Protein AF-X1RQV8-F1 (afdb_monomer)

Organism: NCBI:txid412755

InterPro domains:
  IPR005502 ADP-ribosylation/Crystallin J1 [PF03747] (16-147)
  IPR013783 Immunoglobulin-like fold [G3DSA:2.60.40.10] (311-403)
  IPR014756 Immunoglobulin E-set [SSF81296] (331-395)
  IPR036705 ADP-ribosylation/Crystallin J1 superfamily [G3DSA:1.10.4080.10] (11-187)
  IPR036705 ADP-ribosylation/Crystallin J1 superfamily [SSF101478] (49-148)

Mean predicted aligned error: 9.74 Å

Nearest PDB structures (foldseek):
  5e70-assembly2_B  TM=7.740E-01  e=9.485E-03  Escherichia coli O139:H28 str. E24377A
  5e70-assembly1_A  TM=7.754E-01  e=1.715E-02  Escherichia coli O139:H28 str. E24377A
  5e6z-assembly2_B  TM=7.636E-01  e=1.554E-02  Escherichia coli O139:H28 str. E24377A
  8sdb-assembly3_C  TM=7.177E-01  e=2.307E-02  Escherichia coli
  7xsy-assembly1_B  TM=5.847E-01  e=1.177E-01  Crocosphaera subtropica ATCC 51142

Structure (mmCIF, N/CA/C/O backbone):
data_AF-X1RQV8-F1
#
_entry.id   AF-X1RQV8-F1
#
loop_
_atom_site.group_PDB
_atom_site.id
_atom_site.type_symbol
_atom_site.label_atom_id
_atom_site.label_alt_id
_atom_site.label_comp_id
_atom_site.label_asym_id
_atom_site.label_entity_id
_atom_site.label_seq_id
_atom_site.pdbx_PDB_ins_code
_atom_site.Cartn_x
_atom_site.Cartn_y
_atom_site.Cartn_z
_atom_site.occupancy
_atom_site.B_iso_or_equiv
_atom_site.auth_seq_id
_atom_site.auth_comp_id
_atom_site.auth_asym_id
_atom_site.auth_atom_id
_atom_site.pdbx_PDB_model_num
ATOM 1 N N . GLY A 1 1 ? 3.510 6.906 12.346 1.00 77.12 1 GLY A N 1
ATOM 2 C CA . GLY A 1 1 ? 2.910 6.302 11.142 1.00 77.12 1 GLY A CA 1
ATOM 3 C C . GLY A 1 1 ? 3.524 6.864 9.877 1.00 77.12 1 GLY A C 1
ATOM 4 O O . GLY A 1 1 ? 4.379 6.223 9.286 1.00 77.12 1 GLY A O 1
ATOM 5 N N . THR A 1 2 ? 3.142 8.085 9.503 1.00 87.06 2 THR A N 1
ATOM 6 C CA . THR A 1 2 ? 3.441 8.682 8.187 1.00 87.06 2 THR A CA 1
ATOM 7 C C . THR A 1 2 ? 4.918 8.747 7.796 1.00 87.06 2 THR A C 1
ATOM 9 O O . THR A 1 2 ? 5.211 8.569 6.623 1.00 87.06 2 THR A O 1
ATOM 12 N N . TYR A 1 3 ? 5.844 8.935 8.744 1.00 86.38 3 TYR A N 1
ATOM 13 C CA . TYR A 1 3 ? 7.290 8.938 8.469 1.00 86.38 3 TYR A CA 1
ATOM 14 C C . TYR A 1 3 ? 7.762 7.678 7.721 1.00 86.38 3 TYR A C 1
ATOM 16 O O . TYR A 1 3 ? 8.432 7.776 6.698 1.00 86.38 3 TYR A O 1
ATOM 24 N N . TYR A 1 4 ? 7.360 6.493 8.187 1.00 83.81 4 TYR A N 1
ATOM 25 C CA . TYR A 1 4 ? 7.757 5.231 7.557 1.00 83.81 4 TYR A CA 1
ATOM 26 C C . TYR A 1 4 ? 6.995 4.995 6.257 1.00 83.81 4 TYR A C 1
ATOM 28 O O . TYR A 1 4 ? 7.574 4.589 5.255 1.00 83.81 4 TYR A O 1
ATOM 36 N N . THR A 1 5 ? 5.699 5.303 6.251 1.00 87.38 5 THR A N 1
ATOM 37 C CA . THR A 1 5 ? 4.851 5.082 5.079 1.00 87.38 5 THR A CA 1
ATOM 38 C C . THR A 1 5 ? 5.244 5.978 3.901 1.00 87.38 5 THR A C 1
ATOM 40 O O . THR A 1 5 ? 5.181 5.530 2.760 1.00 87.38 5 THR A O 1
ATOM 43 N N . SER A 1 6 ? 5.758 7.190 4.156 1.00 85.69 6 SER A N 1
ATOM 44 C CA . SER A 1 6 ? 6.233 8.101 3.102 1.00 85.69 6 SER A CA 1
ATOM 45 C C . SER A 1 6 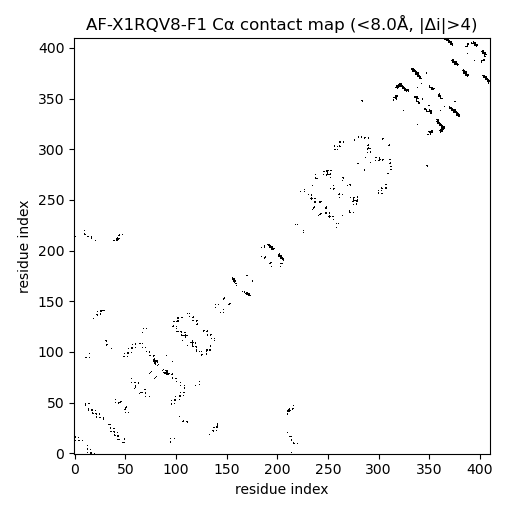? 7.445 7.599 2.315 1.00 85.69 6 SER A C 1
ATOM 47 O O . SER A 1 6 ? 7.774 8.173 1.284 1.00 85.69 6 SER A O 1
ATOM 49 N N . ILE A 1 7 ? 8.106 6.534 2.784 1.00 86.38 7 ILE A N 1
ATOM 50 C CA . ILE A 1 7 ? 9.198 5.885 2.049 1.00 86.38 7 ILE A CA 1
ATOM 51 C C . ILE A 1 7 ? 8.653 5.128 0.829 1.00 86.38 7 ILE A C 1
ATOM 53 O O . ILE A 1 7 ? 9.350 5.002 -0.172 1.00 86.38 7 ILE A O 1
ATOM 57 N N . GLN A 1 8 ? 7.419 4.616 0.907 1.00 77.19 8 GLN A N 1
ATOM 58 C CA . GLN A 1 8 ? 6.838 3.749 -0.123 1.00 77.19 8 GLN A CA 1
ATOM 59 C C . GLN A 1 8 ? 5.659 4.375 -0.866 1.00 77.19 8 GLN A C 1
ATOM 61 O O . GLN A 1 8 ? 5.429 4.032 -2.022 1.00 77.19 8 GLN A O 1
ATOM 66 N N . VAL A 1 9 ? 4.890 5.255 -0.219 1.00 81.56 9 VAL A N 1
ATOM 67 C CA . VAL A 1 9 ? 3.669 5.824 -0.805 1.00 81.56 9 VAL A CA 1
ATOM 68 C C . VAL A 1 9 ? 3.534 7.314 -0.507 1.00 81.56 9 VAL A C 1
ATOM 70 O O . VAL A 1 9 ? 4.017 7.818 0.507 1.00 81.56 9 VAL A O 1
ATOM 73 N N . GLU A 1 10 ? 2.803 8.018 -1.367 1.00 79.75 10 GLU A N 1
ATOM 74 C CA . GLU A 1 10 ? 2.502 9.442 -1.228 1.00 79.75 10 GLU A CA 1
ATOM 75 C C . GLU A 1 10 ? 1.003 9.737 -1.410 1.00 79.75 10 GLU A C 1
ATOM 77 O O . GLU A 1 10 ? 0.192 8.843 -1.657 1.00 79.75 10 GLU A O 1
ATOM 82 N N . GLY A 1 11 ? 0.613 11.004 -1.241 1.00 82.25 11 GLY A N 1
ATOM 83 C CA . GLY A 1 11 ? -0.747 11.468 -1.522 1.00 82.25 11 GLY A CA 1
ATOM 84 C C . GLY A 1 11 ? -1.830 10.785 -0.677 1.00 82.25 11 GLY A C 1
ATOM 85 O O . GLY A 1 11 ? -1.730 10.712 0.550 1.00 82.25 11 GLY A O 1
ATOM 86 N N . GLY A 1 12 ? -2.892 10.316 -1.341 1.00 82.31 12 GLY A N 1
ATOM 87 C CA . GLY A 1 12 ? -4.074 9.734 -0.694 1.00 82.31 12 GLY A CA 1
ATOM 88 C C . GLY A 1 12 ? -3.765 8.515 0.180 1.00 82.31 12 GLY A C 1
ATOM 89 O O . GLY A 1 12 ? -4.310 8.397 1.275 1.00 82.31 12 GLY A O 1
ATOM 90 N N . SER A 1 13 ? -2.828 7.658 -0.230 1.00 86.31 13 SER A N 1
ATOM 91 C CA . SER A 1 13 ? -2.429 6.476 0.549 1.00 86.31 13 SER A CA 1
ATOM 92 C C . SER A 1 13 ? -1.770 6.856 1.876 1.00 86.31 13 SER A C 1
ATOM 94 O O . SER A 1 13 ? -2.005 6.224 2.904 1.00 86.31 13 SER A O 1
ATOM 96 N N . LEU A 1 14 ? -1.003 7.950 1.892 1.00 89.69 14 LEU A N 1
ATOM 97 C CA . LEU A 1 14 ? -0.410 8.474 3.120 1.00 89.69 14 LEU A CA 1
ATOM 98 C C . LEU A 1 14 ? -1.476 9.074 4.055 1.00 89.69 14 LEU A C 1
ATOM 100 O O . LEU A 1 14 ? -1.334 9.012 5.278 1.00 89.69 14 LEU A O 1
ATOM 104 N N . GLN A 1 15 ? -2.579 9.592 3.501 1.00 91.06 15 GLN A N 1
ATOM 105 C CA . GLN A 1 15 ? -3.736 10.002 4.297 1.00 91.06 15 GLN A CA 1
ATOM 106 C C . GLN A 1 15 ? -4.470 8.821 4.942 1.00 91.06 15 GLN A C 1
ATOM 108 O O . GLN A 1 15 ? -4.921 8.963 6.077 1.00 91.06 15 GLN A O 1
ATOM 113 N N . VAL A 1 16 ? -4.521 7.645 4.300 1.00 93.75 16 VAL A N 1
ATOM 114 C CA . VAL A 1 16 ? -5.055 6.421 4.935 1.00 93.75 16 VAL A CA 1
ATOM 115 C C . VAL A 1 16 ? -4.276 6.091 6.203 1.00 93.75 16 VAL A C 1
ATOM 117 O O . VAL A 1 16 ? -4.874 5.821 7.241 1.00 93.75 16 VAL A O 1
ATOM 120 N N . THR A 1 17 ? -2.943 6.190 6.164 1.00 94.38 17 THR A N 1
ATOM 121 C CA . THR A 1 17 ? -2.117 5.998 7.365 1.00 94.38 17 THR A CA 1
ATOM 122 C C . THR A 1 17 ? -2.482 6.982 8.468 1.00 94.38 17 THR A C 1
ATOM 124 O O . THR A 1 17 ? -2.564 6.579 9.627 1.00 94.38 17 THR A O 1
ATOM 127 N N . GLN A 1 18 ? -2.712 8.258 8.140 1.00 94.12 18 GLN A N 1
ATOM 128 C CA . GLN A 1 18 ? -3.148 9.240 9.137 1.00 94.12 18 GLN A CA 1
ATOM 129 C C . GLN A 1 18 ? -4.481 8.834 9.768 1.00 94.12 18 GLN A C 1
ATOM 131 O O . GLN A 1 18 ? -4.556 8.753 10.987 1.00 94.12 18 GLN A O 1
ATOM 136 N N . LEU A 1 19 ? -5.484 8.490 8.955 1.00 96.94 19 LEU A N 1
ATOM 137 C CA . LEU A 1 19 ? -6.796 8.063 9.443 1.00 96.94 19 LEU A CA 1
ATOM 138 C C . LEU A 1 19 ? -6.699 6.841 10.361 1.00 96.94 19 LEU A C 1
ATOM 140 O O . LEU A 1 19 ? -7.184 6.884 11.487 1.00 96.94 19 LEU A O 1
ATOM 144 N N . VAL A 1 20 ? -6.054 5.765 9.903 1.00 96.81 20 VAL A N 1
ATOM 145 C CA . VAL A 1 20 ? -5.951 4.508 10.660 1.00 96.81 20 VAL A CA 1
ATOM 146 C C . VAL A 1 20 ? -5.174 4.707 11.958 1.00 96.81 20 VAL A C 1
ATOM 148 O O . VAL A 1 20 ? -5.618 4.260 13.011 1.00 96.81 20 VAL A O 1
ATOM 151 N N . THR A 1 21 ? -4.043 5.416 11.919 1.00 95.69 21 THR A N 1
ATOM 152 C CA . THR A 1 21 ? -3.262 5.667 13.142 1.00 95.69 21 THR A CA 1
ATOM 153 C C . THR A 1 21 ? -3.985 6.596 14.115 1.00 95.69 21 THR A C 1
ATOM 155 O O . THR A 1 21 ? -3.856 6.404 15.323 1.00 95.69 21 THR A O 1
ATOM 158 N N . SER A 1 22 ? -4.798 7.539 13.627 1.00 96.88 22 SER A N 1
ATOM 159 C CA . SER A 1 22 ? -5.707 8.311 14.477 1.00 96.88 22 SER A CA 1
ATOM 160 C C . SER A 1 22 ? -6.792 7.432 15.097 1.00 96.88 22 SER A C 1
ATOM 162 O O . SER A 1 22 ? -6.979 7.522 16.304 1.00 96.88 22 SER A O 1
ATOM 164 N N . MET A 1 23 ? -7.422 6.523 14.343 1.00 98.06 23 MET A N 1
ATOM 165 C CA . MET A 1 23 ? -8.430 5.604 14.899 1.00 98.06 23 MET A CA 1
ATOM 166 C C . MET A 1 23 ? -7.845 4.706 15.992 1.00 98.06 23 MET A C 1
ATOM 168 O O . MET A 1 23 ? -8.433 4.591 17.062 1.00 98.06 23 MET A O 1
ATOM 172 N N . ILE A 1 24 ? -6.657 4.137 15.762 1.00 97.31 24 ILE A N 1
ATOM 173 C CA . ILE A 1 24 ? -5.938 3.335 16.764 1.00 97.31 24 ILE A CA 1
ATOM 174 C C . ILE A 1 24 ? -5.616 4.179 18.003 1.00 97.31 24 ILE A C 1
ATOM 176 O O . ILE A 1 24 ? -5.819 3.733 19.127 1.00 97.31 24 ILE A O 1
ATOM 180 N N . SER A 1 25 ? -5.137 5.414 17.818 1.00 95.38 25 SER A N 1
ATOM 181 C CA . SER A 1 25 ? -4.828 6.304 18.940 1.00 95.38 25 SER A CA 1
ATOM 182 C C . SER A 1 25 ? -6.071 6.677 19.746 1.00 95.38 25 SER A C 1
ATOM 184 O O . SER A 1 25 ? -5.987 6.754 20.968 1.00 95.38 25 SER A O 1
ATOM 186 N N . MET A 1 26 ? -7.205 6.926 19.087 1.00 96.50 26 MET A N 1
ATOM 187 C CA . MET A 1 26 ? -8.462 7.260 19.758 1.00 96.50 26 MET A CA 1
ATOM 188 C C . MET A 1 26 ? -9.067 6.052 20.478 1.00 96.50 26 MET A C 1
ATOM 190 O O . MET A 1 26 ? -9.645 6.229 21.545 1.00 96.50 26 MET A O 1
ATOM 194 N N . ALA A 1 27 ? -8.866 4.833 19.966 1.00 97.00 27 ALA A N 1
ATOM 195 C CA . ALA A 1 27 ? -9.340 3.597 20.590 1.00 97.00 27 ALA A CA 1
ATOM 196 C C . ALA A 1 27 ? -8.750 3.332 21.991 1.00 97.00 27 ALA A C 1
ATOM 198 O O . ALA A 1 27 ? -9.346 2.596 22.767 1.00 97.00 27 ALA A O 1
ATOM 199 N N . PHE A 1 28 ? -7.622 3.956 22.361 1.00 94.31 28 PHE A N 1
ATOM 200 C CA . PHE A 1 28 ? -7.111 3.910 23.743 1.00 94.31 28 PHE A CA 1
ATOM 201 C C . PHE A 1 28 ? -7.956 4.719 24.742 1.00 94.31 28 PHE A C 1
ATOM 203 O O . PHE A 1 28 ? -7.806 4.543 25.950 1.00 94.31 28 PHE A O 1
ATOM 210 N N . PHE A 1 29 ? -8.793 5.642 24.261 1.00 93.62 29 PHE A N 1
ATOM 211 C CA . PHE A 1 29 ? -9.516 6.614 25.090 1.00 93.62 29 PHE A CA 1
ATOM 212 C C . PHE A 1 29 ? -11.029 6.621 24.858 1.00 93.62 29 PHE A C 1
ATOM 214 O O . PHE A 1 29 ? -11.742 7.330 25.566 1.00 93.62 29 PHE A O 1
ATOM 221 N N . MET A 1 30 ? -11.509 5.885 23.859 1.00 94.88 30 MET A N 1
ATOM 222 C CA . MET A 1 30 ? -12.903 5.853 23.431 1.00 94.88 30 MET A CA 1
ATOM 223 C C . MET A 1 30 ? -13.356 4.407 23.272 1.00 94.88 30 MET A C 1
ATOM 225 O O . MET A 1 30 ? -12.592 3.574 22.793 1.00 94.88 30 MET A O 1
ATOM 229 N N . ASP A 1 31 ? -14.605 4.134 23.632 1.00 93.50 31 ASP A N 1
ATOM 230 C CA . ASP A 1 31 ? -15.283 2.847 23.462 1.00 93.50 31 ASP A CA 1
ATOM 231 C C . ASP A 1 31 ? -16.401 2.896 22.401 1.00 93.50 31 ASP A C 1
ATOM 233 O O . ASP A 1 31 ? -17.045 1.881 22.125 1.00 93.50 31 ASP A O 1
ATOM 237 N N . ASP A 1 32 ? -16.599 4.056 21.766 1.00 96.00 32 ASP A N 1
ATOM 238 C CA . ASP A 1 32 ? -17.563 4.270 20.693 1.00 96.00 32 ASP A CA 1
ATOM 239 C C . ASP A 1 32 ? -16.892 4.229 19.300 1.00 96.00 32 ASP A C 1
ATOM 241 O O . ASP A 1 32 ? -15.950 4.956 18.987 1.00 96.00 32 ASP A O 1
ATOM 245 N N . ILE A 1 33 ? -17.366 3.346 18.417 1.00 97.38 33 ILE A N 1
ATOM 246 C CA . ILE A 1 33 ? -16.792 3.217 17.064 1.00 97.38 33 ILE A CA 1
ATOM 247 C C . ILE A 1 33 ? -17.085 4.455 16.214 1.00 97.38 33 ILE A C 1
ATOM 249 O O . ILE A 1 33 ? -16.230 4.956 15.481 1.00 97.38 33 ILE A O 1
ATOM 253 N N . GLU A 1 34 ? -18.312 4.957 16.303 1.00 97.50 34 GLU A N 1
ATOM 254 C CA . GLU A 1 34 ? -18.775 6.061 15.473 1.00 97.50 34 GLU A CA 1
ATOM 255 C C . GLU A 1 34 ? -18.031 7.367 15.780 1.00 97.50 34 GLU A C 1
ATOM 257 O O . GLU A 1 34 ? -17.657 8.097 14.859 1.00 97.50 34 GLU A O 1
ATOM 262 N N . GLY A 1 35 ? -17.781 7.674 17.053 1.00 97.69 35 GLY A N 1
ATOM 263 C CA . GLY A 1 35 ? -17.011 8.845 17.456 1.00 97.69 35 GLY A CA 1
ATOM 264 C C . GLY A 1 35 ? -15.512 8.656 17.253 1.00 97.69 35 GLY A C 1
ATOM 265 O O . GLY A 1 35 ? -14.860 9.636 16.883 1.00 97.69 35 GLY A O 1
ATOM 266 N N . ILE A 1 36 ? -14.960 7.436 17.354 1.00 97.94 36 ILE A N 1
ATOM 267 C CA . ILE A 1 36 ? -13.587 7.156 16.887 1.00 97.94 36 ILE A CA 1
ATOM 268 C C . ILE A 1 36 ? -13.446 7.558 15.413 1.00 97.94 36 ILE A C 1
ATOM 270 O O . ILE A 1 36 ? -12.521 8.301 15.065 1.00 97.94 36 ILE A O 1
ATOM 274 N N . ILE A 1 37 ? -14.376 7.138 14.549 1.00 98.19 37 ILE A N 1
ATOM 275 C CA . ILE A 1 37 ? -14.359 7.467 13.114 1.00 98.19 37 ILE A CA 1
ATOM 276 C C . ILE A 1 37 ? -14.543 8.977 12.899 1.0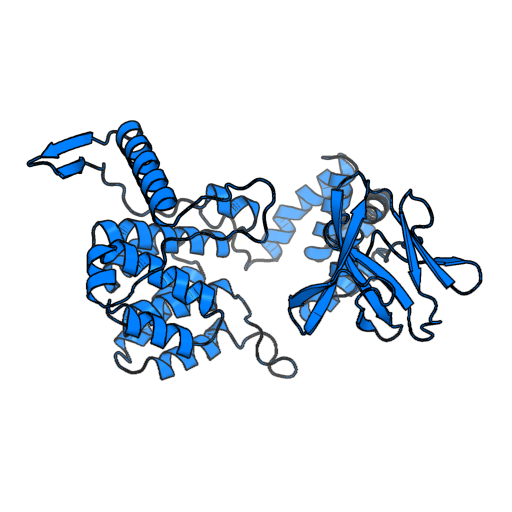0 98.19 37 ILE A C 1
ATOM 278 O O . ILE A 1 37 ? -13.736 9.603 12.206 1.00 98.19 37 ILE A O 1
ATOM 282 N N . LYS A 1 38 ? -15.560 9.587 13.524 1.00 97.38 38 LYS A N 1
ATOM 283 C CA . LYS A 1 38 ? -15.848 11.030 13.404 1.00 97.38 38 LYS A CA 1
ATOM 284 C C . LYS A 1 38 ? -14.705 11.912 13.896 1.00 97.38 38 LYS A C 1
ATOM 286 O O . LYS A 1 38 ? -14.487 12.980 13.335 1.00 97.38 38 LYS A O 1
ATOM 291 N N . THR A 1 39 ? -13.973 11.486 14.920 1.00 97.31 39 THR A N 1
ATOM 292 C CA . THR A 1 39 ? -12.806 12.223 15.420 1.00 97.31 39 THR A CA 1
ATOM 293 C C . THR A 1 39 ? -11.617 12.037 14.484 1.00 97.31 39 THR A C 1
ATOM 295 O O . THR A 1 39 ? -10.935 12.994 14.120 1.00 97.31 39 THR A O 1
ATOM 298 N N . SER A 1 40 ? -11.395 10.806 14.026 1.00 97.50 40 SER A N 1
ATOM 299 C CA . SER A 1 40 ? -10.228 10.454 13.216 1.00 97.50 40 SER A CA 1
ATOM 300 C C . SER A 1 40 ? -10.286 11.003 11.792 1.00 97.50 40 SER A C 1
ATOM 302 O O . SER A 1 40 ? -9.236 11.246 11.197 1.00 97.50 40 SER A O 1
ATOM 304 N N . ILE A 1 41 ? -11.478 11.288 11.250 1.00 96.88 41 ILE A N 1
ATOM 305 C CA . ILE A 1 41 ? -11.617 11.931 9.932 1.00 96.88 41 ILE A CA 1
ATOM 306 C C . ILE A 1 41 ? -10.960 13.324 9.888 1.00 96.88 41 ILE A C 1
ATOM 308 O O . ILE A 1 41 ? -10.552 13.778 8.822 1.00 96.88 41 ILE A O 1
ATOM 312 N N . MET A 1 42 ? -10.765 13.984 11.040 1.00 96.00 42 MET A N 1
ATOM 313 C CA . MET A 1 42 ? -10.048 15.266 11.142 1.00 96.00 42 MET A CA 1
ATOM 314 C C . MET A 1 42 ? -8.556 15.158 10.778 1.00 96.00 42 MET A C 1
ATOM 316 O O . MET A 1 42 ? -7.896 16.177 10.558 1.00 96.00 42 MET A O 1
ATOM 320 N N . ALA A 1 43 ? -8.016 13.938 10.699 1.00 95.81 43 ALA A N 1
ATOM 321 C CA . ALA A 1 43 ? -6.660 13.669 10.233 1.00 95.81 43 ALA A CA 1
ATOM 322 C C . ALA A 1 43 ? -6.522 13.766 8.702 1.00 95.81 43 ALA A C 1
ATOM 324 O O . ALA A 1 43 ? -5.406 13.748 8.182 1.00 95.81 43 ALA A O 1
ATOM 325 N N . LEU A 1 44 ? -7.641 13.856 7.977 1.00 94.62 44 LEU A N 1
ATOM 326 C CA . LEU A 1 44 ? -7.694 13.912 6.520 1.00 94.62 44 LEU A CA 1
ATOM 327 C C . LEU A 1 44 ? -7.793 15.346 5.999 1.00 94.62 44 LEU A C 1
ATOM 329 O O . LEU A 1 44 ? -8.255 16.258 6.689 1.00 94.62 44 LEU A O 1
ATOM 333 N N . ASP A 1 45 ? -7.431 15.548 4.730 1.00 92.62 45 ASP A N 1
ATOM 334 C CA . ASP A 1 45 ? -7.874 16.753 4.032 1.00 92.62 45 ASP A CA 1
ATOM 335 C C . ASP A 1 45 ? -9.378 16.688 3.802 1.00 92.62 45 ASP A C 1
ATOM 337 O O . ASP A 1 45 ? -9.884 15.757 3.182 1.00 92.62 45 ASP A O 1
ATOM 341 N N . LYS A 1 46 ? -10.092 17.726 4.244 1.00 90.38 46 LYS A N 1
ATOM 342 C CA . LYS A 1 46 ? -11.560 17.788 4.194 1.00 90.38 46 LYS A CA 1
ATOM 343 C C . LYS A 1 46 ? -12.133 17.522 2.797 1.00 90.38 46 LYS A C 1
ATOM 345 O O . LYS A 1 46 ? -13.201 16.929 2.671 1.00 90.38 46 LYS A O 1
ATOM 350 N N . ASN A 1 47 ? -11.408 17.946 1.763 1.00 85.94 47 ASN A N 1
ATOM 351 C CA . ASN A 1 47 ? -11.813 17.832 0.365 1.00 85.94 47 ASN A CA 1
ATOM 352 C C . ASN A 1 47 ? -11.160 16.642 -0.361 1.00 85.94 47 ASN A C 1
ATOM 354 O O . ASN A 1 47 ? -11.240 16.584 -1.587 1.00 85.94 47 ASN A O 1
ATOM 358 N N . SER A 1 48 ? -10.505 15.710 0.339 1.00 88.06 48 SER A N 1
ATOM 359 C CA . SER A 1 48 ? -9.928 14.527 -0.304 1.00 88.06 48 SER A CA 1
ATOM 360 C C . SER A 1 48 ? -11.002 13.508 -0.695 1.00 88.06 48 SER A C 1
ATOM 362 O O . SER A 1 48 ? -12.088 13.457 -0.108 1.00 88.06 48 SER A O 1
ATOM 364 N N . GLU A 1 49 ? -10.701 12.668 -1.689 1.00 87.94 49 GLU A N 1
ATOM 365 C CA . GLU A 1 49 ? -11.544 11.512 -2.035 1.00 87.94 49 GLU A CA 1
ATOM 366 C C . GLU A 1 49 ? -11.734 10.571 -0.846 1.00 87.94 49 GLU A C 1
ATOM 368 O O . GLU A 1 49 ? -12.820 10.029 -0.643 1.00 87.94 49 GLU A O 1
ATOM 373 N N . LEU A 1 50 ? -10.698 10.431 -0.020 1.00 91.88 50 LEU A N 1
ATOM 374 C CA . LEU A 1 50 ? -10.728 9.594 1.167 1.00 91.88 50 LEU A CA 1
ATOM 375 C C . LEU A 1 50 ? -11.722 10.124 2.210 1.00 91.88 50 LEU A C 1
ATOM 377 O O . LEU A 1 50 ? -12.544 9.359 2.705 1.00 91.88 50 LEU A O 1
ATOM 381 N N . SER A 1 51 ? -11.712 11.435 2.479 1.00 94.38 51 SER A N 1
ATOM 382 C CA . SER A 1 51 ? -12.690 12.091 3.363 1.00 94.38 51 SER A CA 1
ATOM 383 C C . SER A 1 51 ? -14.124 11.868 2.863 1.00 94.38 51 SER A C 1
ATOM 385 O O . SER A 1 51 ? -14.984 11.389 3.603 1.00 94.38 51 SER A O 1
ATOM 387 N N . ARG A 1 52 ? -14.365 12.080 1.558 1.00 94.62 52 ARG A N 1
ATOM 388 C CA . ARG A 1 52 ? -15.669 11.799 0.927 1.00 94.62 52 ARG A CA 1
ATOM 389 C C . ARG A 1 52 ? -16.077 10.327 1.017 1.00 94.62 52 ARG A C 1
ATOM 391 O O . ARG A 1 52 ? -17.269 10.037 1.111 1.00 94.62 52 ARG A O 1
ATOM 398 N N . THR A 1 53 ? -15.115 9.410 0.961 1.00 95.56 53 THR A N 1
ATOM 399 C CA . THR A 1 53 ? -15.353 7.964 1.055 1.00 95.56 53 THR A CA 1
ATOM 400 C C . THR A 1 53 ? -15.842 7.585 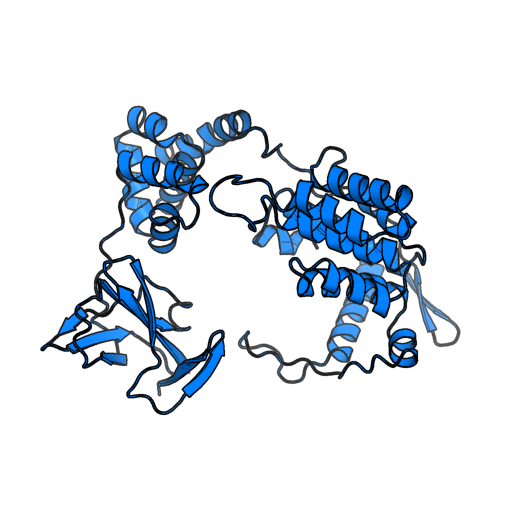2.447 1.00 95.56 53 THR A C 1
ATOM 402 O O . THR A 1 53 ? -16.895 6.960 2.564 1.00 95.56 53 THR A O 1
ATOM 405 N N . VAL A 1 54 ? -15.154 8.041 3.500 1.00 97.81 54 VAL A N 1
ATOM 406 C CA . VAL A 1 54 ? -15.587 7.831 4.892 1.00 97.81 54 VAL A CA 1
ATOM 407 C C . VAL A 1 54 ? -16.987 8.416 5.111 1.00 97.81 54 VAL A C 1
ATOM 409 O O . VAL A 1 54 ? -17.877 7.713 5.587 1.00 97.81 54 VAL A O 1
ATOM 412 N N . ASP A 1 55 ? -17.223 9.657 4.672 1.00 97.69 55 ASP A N 1
ATOM 413 C CA . ASP A 1 55 ? -18.538 10.307 4.760 1.00 97.69 55 ASP A CA 1
ATOM 414 C C . ASP A 1 55 ? -19.645 9.518 4.046 1.00 97.69 55 ASP A C 1
ATOM 416 O O . ASP A 1 55 ? -20.782 9.459 4.518 1.00 97.69 55 ASP A O 1
ATOM 420 N N . SER A 1 56 ? -19.339 8.935 2.886 1.00 98.00 56 SER A N 1
ATOM 421 C CA . SER A 1 56 ? -20.308 8.167 2.098 1.00 98.00 56 SER A CA 1
ATOM 422 C C . SER A 1 56 ? -20.685 6.869 2.799 1.00 98.00 56 SER A C 1
ATOM 424 O O . SER A 1 56 ? -21.874 6.582 2.926 1.00 98.00 56 SER A O 1
ATOM 426 N N . VAL A 1 57 ? -19.703 6.134 3.329 1.00 98.38 57 VAL A N 1
ATOM 427 C CA . VAL A 1 57 ? -19.957 4.900 4.087 1.00 98.38 57 VAL A CA 1
ATOM 428 C C . VAL A 1 57 ? -20.751 5.189 5.357 1.00 98.38 57 VAL A C 1
ATOM 430 O O . VAL A 1 57 ? -21.740 4.506 5.607 1.00 98.38 57 VAL A O 1
ATOM 433 N N . MET A 1 58 ? -20.410 6.250 6.098 1.00 98.38 58 MET A N 1
ATOM 434 C CA . MET A 1 58 ? -21.190 6.693 7.261 1.00 98.38 58 MET A CA 1
ATOM 435 C C . MET A 1 58 ? -22.649 6.990 6.877 1.00 98.38 58 MET A C 1
ATOM 437 O O . MET A 1 58 ? -23.576 6.530 7.537 1.00 98.38 58 MET A O 1
ATOM 441 N N . LYS A 1 59 ? -22.884 7.718 5.775 1.00 98.50 59 LYS A N 1
ATOM 442 C CA . LYS A 1 59 ? -24.243 8.006 5.276 1.00 98.50 59 LYS A CA 1
ATOM 443 C C . LYS A 1 59 ? -25.001 6.745 4.871 1.00 98.50 59 LYS A C 1
ATOM 445 O O . LYS A 1 59 ? -26.212 6.682 5.076 1.00 98.50 59 LYS A O 1
ATOM 450 N N . TRP A 1 60 ? -24.326 5.771 4.265 1.00 98.56 60 TRP A N 1
ATOM 451 C CA . TRP A 1 60 ? -24.945 4.495 3.912 1.00 98.56 60 TRP A CA 1
ATOM 452 C C . TRP A 1 60 ? -25.305 3.697 5.159 1.00 98.56 60 TRP A C 1
ATOM 454 O O . TRP A 1 60 ? -26.437 3.239 5.234 1.00 98.56 60 TRP A O 1
ATOM 464 N N . TYR A 1 61 ? -24.419 3.641 6.153 1.00 98.38 61 TYR A N 1
ATOM 465 C CA . TYR A 1 61 ? -24.699 3.032 7.451 1.00 98.38 61 TYR A CA 1
ATOM 466 C C . TYR A 1 61 ? -25.935 3.642 8.122 1.00 98.38 61 TYR A C 1
ATOM 468 O O . TYR A 1 61 ? -26.878 2.922 8.417 1.00 98.38 61 TYR A O 1
ATOM 476 N N . TYR A 1 62 ? -26.028 4.971 8.252 1.00 98.25 62 TYR A N 1
ATOM 477 C CA . TYR A 1 62 ? -27.223 5.583 8.858 1.00 98.25 62 TYR A CA 1
ATOM 478 C C . TYR A 1 62 ? -28.515 5.339 8.075 1.00 98.25 62 TYR A C 1
ATOM 480 O O . TYR A 1 62 ? -29.600 5.344 8.652 1.00 98.25 62 TYR A O 1
ATOM 488 N N . ARG A 1 63 ? -28.427 5.189 6.750 1.00 98.31 63 ARG A N 1
ATOM 489 C CA . ARG A 1 63 ? -29.602 4.962 5.903 1.00 98.31 63 ARG A CA 1
ATOM 490 C C . ARG A 1 63 ? -30.030 3.495 5.876 1.00 98.31 63 ARG A C 1
ATOM 492 O O . ARG A 1 63 ? -31.209 3.228 5.661 1.00 98.31 63 ARG A O 1
ATOM 499 N N . TYR A 1 64 ? -29.086 2.579 6.057 1.00 97.69 64 TYR A N 1
ATOM 500 C CA . TYR A 1 64 ? -29.280 1.139 5.935 1.00 97.69 64 TYR A CA 1
ATOM 501 C C . TYR A 1 64 ? -28.594 0.399 7.097 1.00 97.69 64 TYR A C 1
ATOM 503 O O . TYR A 1 64 ? -27.735 -0.435 6.836 1.00 97.69 64 TYR A O 1
ATOM 511 N N . PRO A 1 65 ? -28.938 0.685 8.368 1.00 96.44 65 PRO A N 1
ATOM 512 C CA . PRO A 1 65 ? -28.145 0.273 9.538 1.00 96.44 65 PRO A CA 1
ATOM 513 C C . PRO A 1 65 ? -27.977 -1.242 9.704 1.00 96.44 65 PRO A C 1
ATOM 515 O O . PRO A 1 65 ? -26.988 -1.676 10.287 1.00 96.44 65 PRO A O 1
ATOM 518 N N . ASP A 1 66 ? -28.880 -2.035 9.127 1.00 95.56 66 ASP A N 1
ATOM 519 C CA . ASP A 1 66 ? -28.874 -3.499 9.219 1.00 95.56 66 ASP A CA 1
ATOM 520 C C . ASP A 1 66 ? -28.528 -4.189 7.881 1.00 95.56 66 ASP A C 1
ATOM 522 O O . ASP A 1 66 ? -28.627 -5.410 7.765 1.00 95.56 66 ASP A O 1
ATOM 526 N N . ASP A 1 67 ? -28.133 -3.431 6.847 1.00 97.75 67 ASP A N 1
ATOM 527 C CA . ASP A 1 67 ? -27.897 -3.950 5.491 1.00 97.75 67 ASP A CA 1
ATOM 528 C C . ASP A 1 67 ? -26.491 -3.604 4.971 1.00 97.75 67 ASP A C 1
ATOM 530 O O . ASP A 1 67 ? -26.266 -2.784 4.066 1.00 97.75 67 ASP A O 1
ATOM 534 N N . TYR A 1 68 ? -25.500 -4.290 5.547 1.00 97.50 68 TYR A N 1
ATOM 535 C CA . TYR A 1 68 ? -24.118 -4.199 5.079 1.00 97.50 68 TYR A CA 1
ATOM 536 C C . TYR A 1 68 ? -23.956 -4.728 3.645 1.00 97.50 68 TYR A C 1
ATOM 538 O O . TYR A 1 68 ? -23.020 -4.322 2.954 1.00 97.50 68 TYR A O 1
ATOM 546 N N . ALA A 1 69 ? -24.853 -5.600 3.165 1.00 97.69 69 ALA A N 1
ATOM 547 C CA . ALA A 1 69 ? -24.808 -6.142 1.808 1.00 97.69 69 ALA A CA 1
ATOM 548 C C . ALA A 1 69 ? -25.127 -5.060 0.765 1.00 97.69 69 ALA A C 1
ATOM 550 O O . ALA A 1 69 ? -24.416 -4.932 -0.235 1.00 97.69 69 ALA A O 1
ATOM 551 N N . LEU A 1 70 ? -26.113 -4.203 1.034 1.00 97.69 70 LEU A N 1
ATOM 552 C CA . LEU A 1 70 ? -26.382 -3.028 0.212 1.00 97.69 70 LEU A CA 1
ATOM 553 C C . LEU A 1 70 ? -25.230 -2.019 0.277 1.00 97.69 70 LEU A C 1
ATOM 555 O O . LEU A 1 70 ? -24.866 -1.419 -0.737 1.00 97.69 70 LEU A O 1
ATOM 559 N N . THR A 1 71 ? -24.604 -1.843 1.443 1.00 97.81 71 THR A N 1
ATOM 560 C CA . THR A 1 71 ? -23.394 -1.009 1.545 1.00 97.81 71 THR A CA 1
ATOM 561 C C . THR A 1 71 ? -22.240 -1.583 0.731 1.00 97.81 71 THR A C 1
ATOM 563 O O . THR A 1 71 ? -21.570 -0.834 0.022 1.00 97.81 71 THR A O 1
ATOM 566 N N . ARG A 1 72 ? -22.048 -2.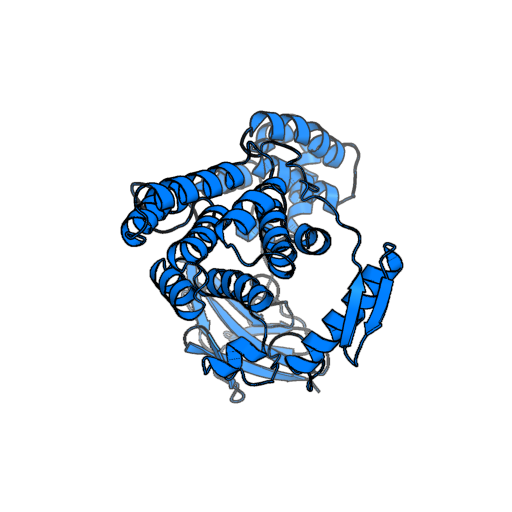904 0.738 1.00 95.81 72 ARG A N 1
ATOM 567 C CA . ARG A 1 72 ? -21.070 -3.594 -0.109 1.00 95.81 72 ARG A CA 1
ATOM 568 C C . ARG A 1 72 ? -21.309 -3.313 -1.591 1.00 95.81 72 ARG A C 1
ATOM 570 O O . ARG A 1 72 ? -20.357 -3.020 -2.310 1.00 95.81 72 ARG A O 1
ATOM 577 N N . GLU A 1 73 ? -22.557 -3.362 -2.055 1.00 94.31 73 GLU A N 1
ATOM 578 C CA . GLU A 1 73 ? -22.904 -3.016 -3.440 1.00 94.31 73 GLU A CA 1
ATOM 579 C C . GLU A 1 73 ? -22.534 -1.561 -3.765 1.00 94.31 73 GLU A C 1
ATOM 581 O O . GLU A 1 73 ? -21.948 -1.274 -4.808 1.00 94.31 73 GLU A O 1
ATOM 586 N N . LYS A 1 74 ? -22.797 -0.630 -2.842 1.00 94.81 74 LYS A N 1
ATOM 587 C CA . LYS A 1 74 ? -22.410 0.777 -3.014 1.00 94.81 74 LYS A CA 1
ATOM 588 C C . LYS A 1 74 ? -20.898 0.963 -3.042 1.00 94.81 74 LYS A C 1
ATOM 590 O O . LYS A 1 74 ? -20.421 1.717 -3.887 1.00 94.81 74 LYS A O 1
ATOM 595 N N . ILE A 1 75 ? -20.150 0.262 -2.190 1.00 93.25 75 ILE A N 1
ATOM 596 C CA . ILE A 1 75 ? -18.682 0.253 -2.229 1.00 93.25 75 ILE A CA 1
ATOM 597 C C . ILE A 1 75 ? -18.205 -0.247 -3.594 1.00 93.25 75 ILE A C 1
ATOM 599 O O . ILE A 1 75 ? -17.396 0.429 -4.229 1.00 93.25 75 ILE A O 1
ATOM 603 N N . LYS A 1 76 ? -18.767 -1.362 -4.088 1.00 89.25 76 LYS A N 1
ATOM 604 C CA . LYS A 1 76 ? -18.450 -1.900 -5.417 1.00 89.25 76 LYS A CA 1
ATOM 605 C C . LYS A 1 76 ? -18.625 -0.829 -6.490 1.00 89.25 76 LYS A C 1
ATOM 607 O O . LYS A 1 76 ? -17.668 -0.489 -7.178 1.00 89.25 76 LYS A O 1
ATOM 612 N N . ASN A 1 77 ? -19.829 -0.268 -6.566 1.00 87.38 77 ASN A N 1
ATOM 613 C CA . ASN A 1 77 ? -20.245 0.628 -7.640 1.00 87.38 77 ASN A CA 1
ATOM 614 C C . ASN A 1 77 ? -19.516 1.981 -7.626 1.00 87.38 77 ASN A C 1
ATOM 616 O O . ASN A 1 77 ? -19.408 2.611 -8.672 1.00 87.38 77 ASN A O 1
ATOM 620 N N . ASN A 1 78 ? -19.037 2.443 -6.463 1.00 86.31 78 ASN A N 1
ATOM 621 C CA . ASN A 1 78 ? -18.383 3.751 -6.337 1.00 86.31 78 ASN A CA 1
ATOM 622 C C . ASN A 1 78 ? -16.850 3.675 -6.321 1.00 86.31 78 ASN A C 1
ATOM 624 O O . ASN A 1 78 ? -16.210 4.630 -6.755 1.00 86.31 78 ASN A O 1
ATOM 628 N N . TYR A 1 79 ? -16.258 2.587 -5.813 1.00 85.38 79 TYR A N 1
ATOM 629 C CA . TYR A 1 79 ? -14.815 2.532 -5.530 1.00 85.38 79 TYR A CA 1
ATOM 630 C C . TYR A 1 79 ? -14.085 1.354 -6.188 1.00 85.38 79 TYR A C 1
ATOM 632 O O . TYR A 1 79 ? -12.866 1.421 -6.361 1.00 85.38 79 TYR A O 1
ATOM 640 N N . TYR A 1 80 ? -14.808 0.303 -6.588 1.00 77.56 80 TYR A N 1
ATOM 641 C CA . TYR A 1 80 ? -14.214 -0.896 -7.180 1.00 77.56 80 TYR A CA 1
ATOM 642 C C . TYR A 1 80 ? -14.424 -0.981 -8.700 1.00 77.56 80 TYR A C 1
ATOM 644 O O . TYR A 1 80 ? -13.480 -1.240 -9.438 1.00 77.56 80 TYR A O 1
ATOM 652 N N . THR A 1 81 ? -15.642 -0.749 -9.196 1.00 63.25 81 THR A N 1
ATOM 653 C CA . THR A 1 81 ? -15.996 -0.919 -10.616 1.00 63.25 81 THR A CA 1
ATOM 654 C C . THR A 1 81 ? -15.990 0.398 -11.378 1.00 63.25 81 THR A C 1
ATOM 656 O O . THR A 1 81 ? -17.054 0.910 -11.713 1.00 63.25 81 THR A O 1
ATOM 659 N N . THR A 1 82 ? -14.821 0.957 -11.687 1.00 54.00 82 THR A N 1
ATOM 660 C CA . THR A 1 82 ? -14.791 2.197 -12.489 1.00 54.00 82 THR A CA 1
ATOM 661 C C . THR A 1 82 ? -13.477 2.406 -13.233 1.00 54.00 82 THR A C 1
ATOM 663 O O . THR A 1 82 ? -12.829 3.435 -13.095 1.00 54.00 82 THR A O 1
ATOM 666 N N . LEU A 1 83 ? -13.088 1.449 -14.080 1.00 49.84 83 LEU A N 1
ATOM 667 C CA . LEU A 1 83 ? -12.104 1.743 -15.131 1.00 49.84 83 LEU A CA 1
ATOM 668 C C . LEU A 1 83 ? -12.499 1.229 -16.523 1.00 49.84 83 LEU A C 1
ATOM 670 O O . LEU A 1 83 ? -12.198 1.906 -17.501 1.00 49.84 83 LEU A O 1
ATOM 674 N N . PHE A 1 84 ? -13.225 0.107 -16.650 1.00 49.00 84 PHE A N 1
ATOM 675 C CA . PHE A 1 84 ? -13.555 -0.457 -17.968 1.00 49.00 84 PHE A CA 1
ATOM 676 C C . PHE A 1 84 ? -14.941 -1.125 -18.003 1.00 49.00 84 PHE A C 1
ATOM 678 O O . PHE A 1 84 ? -15.060 -2.266 -17.566 1.00 49.00 84 PHE A O 1
ATOM 685 N N . PRO A 1 85 ? -15.975 -0.486 -18.583 1.00 48.25 85 PRO A N 1
ATOM 686 C CA . PRO A 1 85 ? -17.288 -1.112 -18.773 1.00 48.25 85 PRO A CA 1
ATOM 687 C C . PRO A 1 85 ? -17.265 -2.327 -19.715 1.00 48.25 85 PRO A C 1
ATOM 689 O O . PRO A 1 85 ? -18.173 -3.149 -19.665 1.00 48.25 85 PRO A O 1
ATOM 692 N N . GLU A 1 86 ? -16.250 -2.443 -20.585 1.00 47.97 86 GLU A N 1
ATOM 693 C CA . GLU A 1 86 ? -16.308 -3.384 -21.713 1.00 47.97 86 GLU A CA 1
ATOM 694 C C . GLU A 1 86 ? -15.263 -4.511 -21.715 1.00 47.97 86 GLU A C 1
ATOM 696 O O . GLU A 1 86 ? -15.474 -5.477 -22.447 1.00 47.97 86 GLU A O 1
ATOM 701 N N . LYS A 1 87 ? -14.162 -4.468 -20.936 1.00 45.88 87 LYS A N 1
ATOM 702 C CA . LYS A 1 87 ? -13.119 -5.526 -21.036 1.00 45.88 87 LYS A CA 1
ATOM 703 C C . LYS A 1 87 ? -12.364 -5.968 -19.777 1.00 45.88 87 LYS A C 1
ATOM 705 O O . LYS A 1 87 ? -11.675 -6.978 -19.866 1.00 45.88 87 LYS A O 1
ATOM 710 N N . ILE A 1 88 ? -12.483 -5.315 -18.619 1.00 47.03 88 ILE A N 1
ATOM 711 C CA . ILE A 1 88 ? -11.896 -5.821 -17.362 1.00 47.03 88 ILE A CA 1
ATOM 712 C C . ILE A 1 88 ? -12.824 -5.422 -16.213 1.00 47.03 88 ILE A C 1
ATOM 714 O O . ILE A 1 88 ? -12.733 -4.317 -15.682 1.00 47.03 88 ILE A O 1
ATOM 718 N N . ASN A 1 89 ? -13.738 -6.320 -15.857 1.00 44.91 89 ASN A N 1
ATOM 719 C CA . ASN A 1 89 ? -14.507 -6.212 -14.624 1.00 44.91 89 ASN A CA 1
ATOM 720 C C . ASN A 1 89 ? -13.619 -6.754 -13.495 1.00 44.91 89 ASN A C 1
ATOM 722 O O . ASN A 1 89 ? -13.058 -7.830 -13.658 1.00 44.91 89 ASN A O 1
ATOM 726 N N . ASP A 1 90 ? -13.494 -6.020 -12.388 1.00 56.28 90 ASP A N 1
ATOM 727 C CA . ASP A 1 90 ? -12.782 -6.409 -11.153 1.00 56.28 90 ASP A CA 1
ATOM 728 C C . ASP A 1 90 ? -11.310 -5.968 -11.000 1.00 56.28 90 ASP A C 1
ATOM 730 O O . ASP A 1 90 ? -10.461 -6.717 -10.518 1.00 56.28 90 ASP A O 1
ATOM 734 N N . VAL A 1 91 ? -10.998 -4.707 -11.324 1.00 54.59 91 VAL A N 1
ATOM 735 C CA . VAL A 1 91 ? -9.785 -4.048 -10.802 1.00 54.59 91 VAL A CA 1
ATOM 736 C C . VAL A 1 91 ? -10.178 -2.712 -10.166 1.00 54.59 91 VAL A C 1
ATOM 738 O O . VAL A 1 91 ? -10.770 -1.883 -10.860 1.00 54.59 91 VAL A O 1
ATOM 741 N N . PRO A 1 92 ? -9.862 -2.479 -8.876 1.00 56.94 92 PRO A N 1
ATOM 742 C CA . PRO A 1 92 ? -10.195 -1.226 -8.210 1.00 56.94 92 PRO A CA 1
ATOM 743 C C . PRO A 1 92 ? -9.471 -0.056 -8.876 1.00 56.94 92 PRO A C 1
ATOM 745 O O . PRO A 1 92 ? -8.260 -0.113 -9.086 1.00 56.94 92 PRO A O 1
ATOM 748 N N . TYR A 1 93 ? -10.203 1.030 -9.138 1.00 60.88 93 TYR A N 1
ATOM 749 C CA . TYR A 1 93 ? -9.616 2.308 -9.561 1.00 60.88 93 TYR A CA 1
ATOM 750 C C . TYR A 1 93 ? -8.592 2.810 -8.534 1.00 60.88 93 TYR A C 1
ATOM 752 O O . TYR A 1 93 ? -7.508 3.269 -8.881 1.00 60.88 93 TYR A O 1
ATOM 760 N N . ASN A 1 94 ? -8.933 2.666 -7.251 1.00 74.00 94 ASN A N 1
ATOM 761 C CA . ASN A 1 94 ? -8.077 3.021 -6.133 1.00 74.00 94 ASN A CA 1
ATOM 762 C C . ASN A 1 94 ? -8.309 2.041 -4.969 1.00 74.00 94 ASN A C 1
ATOM 764 O O . ASN A 1 94 ? -9.338 2.090 -4.284 1.00 74.00 94 ASN A O 1
ATOM 768 N N . VAL A 1 95 ? -7.341 1.144 -4.747 1.00 83.44 95 VAL A N 1
ATOM 769 C CA . VAL A 1 95 ? -7.386 0.120 -3.684 1.00 83.44 95 VAL A CA 1
ATOM 770 C C . VAL A 1 95 ? -7.556 0.767 -2.307 1.00 83.44 95 VAL A C 1
ATOM 772 O O . VAL A 1 95 ? -8.342 0.295 -1.490 1.00 83.44 95 VAL A O 1
ATOM 775 N N . SER A 1 96 ? -6.893 1.901 -2.064 1.00 88.38 96 SER A N 1
ATOM 776 C CA . SER A 1 96 ? -6.938 2.601 -0.779 1.00 88.38 96 SER A CA 1
ATOM 777 C C . SER A 1 96 ? -8.341 3.094 -0.414 1.00 88.38 96 SER A C 1
ATOM 779 O O . SER A 1 96 ? -8.712 3.030 0.760 1.00 88.38 96 SER A O 1
ATOM 781 N N . LEU A 1 97 ? -9.141 3.541 -1.391 1.00 91.56 97 LEU A N 1
ATOM 782 C CA . LEU A 1 97 ? -10.530 3.951 -1.146 1.00 91.56 97 LEU A CA 1
ATOM 783 C C . LEU A 1 97 ? -11.416 2.747 -0.823 1.00 91.56 97 LEU A C 1
ATOM 785 O O . LEU A 1 97 ? -12.144 2.778 0.167 1.00 91.56 97 LEU A O 1
ATOM 789 N N . THR A 1 98 ? -11.315 1.679 -1.621 1.00 92.81 98 THR A N 1
ATOM 790 C CA . THR A 1 98 ? -12.104 0.452 -1.418 1.00 92.81 98 THR A CA 1
ATOM 791 C C . THR A 1 98 ? -11.819 -0.161 -0.048 1.00 92.81 98 THR A C 1
ATOM 793 O O . THR A 1 98 ? -12.751 -0.449 0.702 1.00 92.81 98 THR A O 1
ATOM 796 N N . ASN A 1 99 ? -10.543 -0.289 0.318 1.00 94.75 99 ASN A N 1
ATOM 797 C CA . ASN A 1 99 ? -10.123 -0.865 1.594 1.00 94.75 99 ASN A CA 1
ATOM 798 C C . ASN A 1 99 ? -10.558 0.000 2.776 1.00 94.75 99 ASN A C 1
ATOM 800 O O . ASN A 1 99 ? -11.147 -0.504 3.729 1.00 94.75 99 ASN A O 1
ATOM 804 N N . THR A 1 100 ? -10.376 1.323 2.682 1.00 96.69 100 THR A N 1
ATOM 805 C CA . THR A 1 100 ? -10.865 2.237 3.724 1.00 96.69 100 THR A 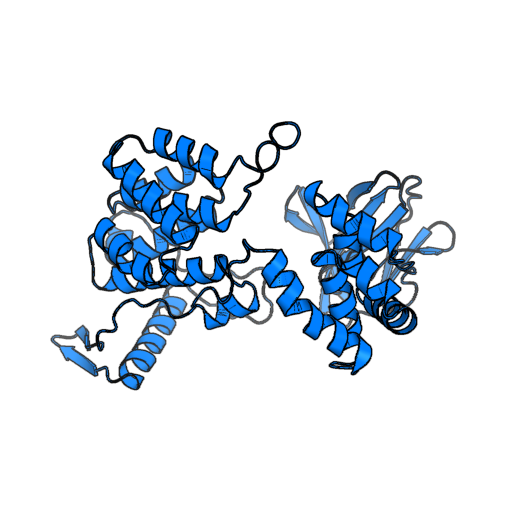CA 1
ATOM 806 C C . THR A 1 100 ? -12.375 2.107 3.892 1.00 96.69 100 THR A C 1
ATOM 808 O O . THR A 1 100 ? -12.856 1.996 5.016 1.00 96.69 100 THR A O 1
ATOM 811 N N . ALA A 1 101 ? -13.130 2.062 2.792 1.00 97.12 101 ALA A N 1
ATOM 812 C CA . ALA A 1 101 ? -14.573 1.882 2.854 1.00 97.12 101 ALA A CA 1
ATOM 813 C C . ALA A 1 101 ? -14.960 0.556 3.530 1.00 97.12 101 ALA A C 1
ATOM 815 O O . ALA A 1 101 ? -15.896 0.533 4.328 1.00 97.12 101 ALA A O 1
ATOM 816 N N . CYS A 1 102 ? -14.216 -0.522 3.262 1.00 97.50 102 CYS A N 1
ATOM 817 C CA . CYS A 1 102 ? -14.444 -1.825 3.880 1.00 97.50 102 CYS A CA 1
ATOM 818 C C . CYS A 1 102 ? -14.138 -1.836 5.380 1.00 97.50 102 CYS A C 1
ATOM 820 O O . CYS A 1 102 ? -14.940 -2.362 6.147 1.00 97.50 102 CYS A O 1
ATOM 822 N N . VAL A 1 103 ? -13.030 -1.223 5.811 1.00 98.38 103 VAL A N 1
ATOM 823 C CA . VAL A 1 103 ? -12.686 -1.091 7.238 1.00 98.38 103 VAL A CA 1
ATOM 824 C C . VAL A 1 103 ? -13.761 -0.297 7.978 1.00 98.38 103 VAL A C 1
ATOM 826 O O . VAL A 1 103 ? -14.256 -0.749 9.007 1.00 98.38 103 VAL A O 1
ATOM 829 N N . ILE A 1 104 ? -14.167 0.858 7.440 1.00 98.50 104 ILE A N 1
ATOM 830 C CA . ILE A 1 104 ? -15.193 1.706 8.060 1.00 98.50 104 ILE A CA 1
ATOM 831 C C . ILE A 1 104 ? -16.541 0.978 8.124 1.00 98.50 104 ILE A C 1
ATOM 833 O O . ILE A 1 104 ? -17.175 0.973 9.175 1.00 98.50 104 ILE A O 1
ATOM 837 N N . ALA A 1 105 ? -16.967 0.319 7.041 1.00 98.44 105 ALA A N 1
ATOM 838 C CA . ALA A 1 105 ? -18.205 -0.458 7.036 1.00 98.44 105 ALA A CA 1
ATOM 839 C C . ALA A 1 105 ? -18.147 -1.615 8.047 1.00 98.44 105 ALA A C 1
ATOM 841 O O . ALA A 1 105 ? -19.065 -1.767 8.845 1.00 98.44 105 ALA A O 1
ATOM 842 N N . GLY A 1 106 ? -17.060 -2.391 8.056 1.00 98.31 106 GLY A N 1
ATOM 843 C CA . GLY A 1 106 ? -16.870 -3.501 8.989 1.00 98.31 106 GLY A CA 1
ATOM 844 C C . GLY A 1 106 ? -16.979 -3.077 10.450 1.00 98.31 106 GLY A C 1
ATOM 845 O O . GLY A 1 106 ? -17.705 -3.705 11.212 1.00 98.31 106 GLY A O 1
ATOM 846 N N . LEU A 1 107 ? -16.321 -1.974 10.818 1.00 98.38 107 LEU A N 1
ATOM 847 C CA . LEU A 1 107 ? -16.379 -1.424 12.173 1.00 98.38 107 LEU A CA 1
ATOM 848 C C . LEU A 1 107 ? -17.789 -0.934 12.546 1.00 98.38 107 LEU A C 1
ATOM 850 O O . LEU A 1 107 ? -18.255 -1.214 13.649 1.00 98.38 107 LEU A O 1
ATOM 854 N N . LEU A 1 108 ? -18.470 -0.213 11.646 1.00 98.50 108 LEU A N 1
ATOM 855 C CA . LEU A 1 108 ? -19.806 0.339 11.906 1.00 98.50 108 LEU A CA 1
ATOM 856 C C . LEU A 1 108 ? -20.865 -0.756 12.050 1.00 98.50 108 LEU A C 1
ATOM 858 O O . LEU A 1 108 ? -21.569 -0.795 13.054 1.00 98.50 108 LEU A O 1
ATOM 862 N N . TYR A 1 109 ? -20.956 -1.658 11.071 1.00 98.56 109 TYR A N 1
ATOM 863 C CA . TYR A 1 109 ? -21.949 -2.734 11.079 1.00 98.56 109 TYR A CA 1
ATOM 864 C C . TYR A 1 109 ? -21.640 -3.810 12.122 1.00 98.56 109 TYR A C 1
ATOM 866 O O . TYR A 1 109 ? -22.563 -4.439 12.626 1.00 98.56 109 TYR A O 1
ATOM 874 N N . GLY A 1 110 ? -20.366 -3.994 12.483 1.00 97.38 110 GLY A N 1
ATOM 875 C CA . GLY A 1 110 ? -19.975 -4.860 13.592 1.00 97.38 110 GLY A CA 1
ATOM 876 C C . GLY A 1 110 ? -20.207 -4.245 14.974 1.00 97.38 110 GLY A C 1
ATOM 877 O O . GLY A 1 110 ? -20.122 -4.957 15.966 1.00 97.38 110 GLY A O 1
ATOM 878 N N . GLN A 1 111 ? -20.500 -2.940 15.068 1.00 94.88 111 GLN A N 1
ATOM 879 C CA . GLN A 1 111 ? -20.894 -2.242 16.304 1.00 94.88 111 GLN A CA 1
ATOM 880 C C . GLN A 1 111 ? -19.946 -2.466 17.503 1.00 94.88 111 GLN A C 1
ATOM 882 O O . GLN A 1 111 ? -20.358 -2.454 18.661 1.00 94.88 111 GLN A O 1
ATOM 887 N N . GLY A 1 112 ? -18.651 -2.661 17.235 1.00 87.62 112 GLY A N 1
ATOM 888 C CA . GLY A 1 112 ? -17.641 -2.920 18.267 1.00 87.62 112 GLY A CA 1
ATOM 889 C C . GLY A 1 112 ? -17.548 -4.377 18.743 1.00 87.62 112 GLY A C 1
ATOM 890 O O . GLY A 1 112 ? -16.745 -4.655 19.640 1.00 87.62 112 GLY A O 1
ATOM 891 N N . ASP A 1 113 ? -18.314 -5.297 18.150 1.00 94.00 113 ASP A N 1
ATOM 892 C CA . ASP A 1 113 ? -18.103 -6.740 18.265 1.00 94.00 113 ASP A CA 1
ATOM 893 C C . ASP A 1 113 ? -16.957 -7.182 17.346 1.00 94.00 113 ASP A C 1
ATOM 895 O O . ASP A 1 113 ? -16.935 -6.879 16.149 1.00 94.00 113 ASP A O 1
ATOM 899 N N . PHE A 1 114 ? -15.977 -7.887 17.913 1.00 94.69 114 PHE A N 1
ATOM 900 C CA . PHE A 1 114 ? -14.781 -8.301 17.184 1.00 94.69 114 PHE A CA 1
ATOM 901 C C . PHE A 1 114 ? -15.104 -9.322 16.088 1.00 94.69 114 PHE A C 1
ATOM 903 O O . PHE A 1 114 ? -14.776 -9.100 14.922 1.00 94.69 114 PHE A O 1
ATOM 910 N N . ALA A 1 115 ? -15.763 -10.425 16.441 1.00 94.81 115 ALA A N 1
ATOM 911 C CA . ALA A 1 115 ? -16.007 -11.528 15.518 1.00 94.81 115 ALA A CA 1
ATOM 912 C C . ALA A 1 115 ? -16.905 -11.093 14.353 1.00 94.81 115 ALA A C 1
ATOM 914 O O . ALA A 1 115 ? -16.619 -11.408 13.197 1.00 94.81 115 ALA A O 1
ATOM 915 N N . GLU A 1 116 ? -17.947 -10.324 14.650 1.00 97.06 116 GLU A N 1
ATOM 916 C CA . GLU A 1 116 ? -18.897 -9.820 13.671 1.00 97.06 116 GLU A CA 1
ATOM 917 C C . GLU A 1 116 ? -18.256 -8.792 12.736 1.00 97.06 116 GLU A C 1
ATOM 919 O O . GLU A 1 116 ? -18.419 -8.896 11.518 1.00 97.06 116 GLU A O 1
ATOM 924 N N . SER A 1 117 ? -17.440 -7.868 13.261 1.00 97.62 117 SER A N 1
ATOM 925 C CA . SER A 1 117 ? -16.690 -6.918 12.424 1.00 97.62 117 SER A CA 1
ATOM 926 C C . SER A 1 117 ? -15.794 -7.646 11.416 1.00 97.62 117 SER A C 1
ATOM 928 O O . SER A 1 117 ? -15.798 -7.323 10.225 1.00 97.62 117 SER A O 1
ATOM 930 N N . LEU A 1 118 ? -15.053 -8.667 11.866 1.00 96.88 118 LEU A N 1
ATOM 931 C CA . LEU A 1 118 ? -14.192 -9.469 10.994 1.00 96.88 118 LEU A CA 1
ATOM 932 C C . LEU A 1 118 ? -15.019 -10.274 9.983 1.00 96.88 118 LEU A C 1
ATOM 934 O O . LEU A 1 118 ? -14.701 -10.271 8.792 1.00 96.88 118 LEU A O 1
ATOM 938 N N . ARG A 1 119 ? -16.108 -10.919 10.423 1.00 97.81 119 ARG A N 1
ATOM 939 C CA . ARG A 1 119 ? -17.023 -11.666 9.547 1.00 97.81 119 ARG A CA 1
ATOM 940 C C . ARG A 1 119 ? -17.557 -10.775 8.430 1.00 97.81 119 ARG A C 1
ATOM 942 O O . ARG A 1 119 ? -17.556 -11.191 7.271 1.00 97.81 119 ARG A O 1
ATOM 949 N N . ILE A 1 120 ? -17.999 -9.562 8.752 1.00 98.44 120 ILE A N 1
ATOM 950 C CA . ILE A 1 120 ? -18.492 -8.598 7.766 1.00 98.44 120 ILE A CA 1
ATOM 951 C C . ILE A 1 120 ? -17.382 -8.249 6.777 1.00 98.44 120 ILE A C 1
ATOM 953 O O . ILE A 1 120 ? -17.608 -8.368 5.577 1.00 98.44 120 ILE A O 1
ATOM 957 N N . ILE A 1 121 ? -16.176 -7.911 7.244 1.00 98.06 121 ILE A N 1
ATOM 958 C CA . ILE A 1 121 ? -15.038 -7.569 6.373 1.00 98.06 121 ILE A CA 1
ATOM 959 C C . ILE A 1 121 ? -14.698 -8.705 5.400 1.00 98.06 121 ILE A C 1
ATOM 961 O O . ILE A 1 121 ? -14.558 -8.457 4.200 1.00 98.06 121 ILE A O 1
ATOM 965 N N . PHE A 1 122 ? -14.649 -9.955 5.872 1.00 97.69 122 PHE A N 1
ATOM 966 C CA . PHE A 1 122 ? -14.445 -11.113 4.996 1.00 97.69 122 PHE A CA 1
ATOM 967 C C . PHE A 1 122 ? -15.562 -11.266 3.955 1.00 97.69 122 PHE A C 1
ATOM 969 O O . PHE A 1 122 ? -15.290 -11.644 2.817 1.00 97.69 122 PHE A O 1
ATOM 976 N N . ASN A 1 123 ? -16.804 -10.912 4.299 1.00 97.19 123 ASN A N 1
ATOM 977 C CA . ASN A 1 123 ? -17.931 -10.916 3.361 1.00 97.19 123 ASN A CA 1
ATOM 978 C C . ASN A 1 123 ? -17.952 -9.703 2.410 1.00 97.19 123 ASN A C 1
ATOM 980 O O . ASN A 1 123 ? -18.545 -9.786 1.331 1.00 97.19 123 ASN A O 1
ATOM 984 N N . LEU A 1 124 ? -17.299 -8.584 2.746 1.00 95.12 124 LEU A N 1
ATOM 985 C CA . LEU A 1 124 ? -17.066 -7.496 1.788 1.00 95.12 124 LEU A CA 1
ATOM 986 C C . LEU A 1 124 ? -16.139 -7.983 0.662 1.00 95.12 124 LEU A C 1
ATOM 988 O O . LEU A 1 124 ? -16.458 -7.807 -0.516 1.00 95.12 124 LEU A O 1
ATOM 992 N N . GLY A 1 125 ? -15.089 -8.728 1.017 1.00 89.50 125 GLY A N 1
ATOM 993 C CA . GLY A 1 125 ? -14.374 -9.632 0.108 1.00 89.50 125 GLY A CA 1
ATOM 994 C C . GLY A 1 125 ? -13.257 -9.011 -0.735 1.00 89.50 125 GLY A C 1
ATOM 995 O O . GLY A 1 125 ? -12.591 -9.737 -1.467 1.00 89.50 125 GLY A O 1
ATOM 996 N N . TRP A 1 126 ? -13.013 -7.703 -0.634 1.00 90.50 126 TRP A N 1
ATOM 997 C CA . TRP A 1 126 ? -11.856 -7.054 -1.260 1.00 90.50 126 TRP A CA 1
ATOM 998 C C . TRP A 1 126 ? -10.755 -6.859 -0.225 1.00 90.50 126 TRP A C 1
ATOM 1000 O O . TRP A 1 126 ? -11.011 -6.228 0.798 1.00 90.50 126 TRP A O 1
ATOM 1010 N N . ASP A 1 127 ? -9.564 -7.409 -0.490 1.00 88.44 127 ASP A N 1
ATOM 1011 C CA . ASP A 1 127 ? -8.364 -7.250 0.354 1.00 88.44 127 ASP A CA 1
ATOM 1012 C C . ASP A 1 127 ? -8.659 -7.519 1.847 1.00 88.44 127 ASP A C 1
ATOM 1014 O O . ASP A 1 127 ? -8.406 -6.716 2.750 1.00 88.44 127 ASP A O 1
ATOM 1018 N N . ALA A 1 128 ? -9.383 -8.617 2.084 1.00 91.50 128 ALA A N 1
ATOM 1019 C CA . ALA A 1 128 ? -10.060 -8.853 3.352 1.00 91.50 128 ALA A CA 1
ATOM 1020 C C . ALA A 1 128 ? -9.085 -9.094 4.510 1.00 91.50 128 ALA A C 1
ATOM 1022 O O . ALA A 1 128 ? -9.404 -8.748 5.643 1.00 91.50 128 ALA A O 1
ATOM 1023 N N . ASP A 1 129 ? -7.904 -9.648 4.242 1.00 94.00 129 ASP A N 1
ATOM 1024 C CA . ASP A 1 129 ? -6.859 -9.883 5.234 1.00 94.00 129 ASP A CA 1
ATOM 1025 C C . ASP A 1 129 ? -6.291 -8.568 5.782 1.00 94.00 129 ASP A C 1
ATOM 1027 O O . ASP A 1 129 ? -6.262 -8.389 7.003 1.00 94.00 129 ASP A O 1
ATOM 1031 N N . CYS A 1 130 ? -5.927 -7.603 4.926 1.00 93.94 130 CYS A N 1
ATOM 1032 C CA . CYS A 1 130 ? -5.425 -6.314 5.412 1.00 93.94 130 CYS A CA 1
ATOM 1033 C C . CYS A 1 130 ? -6.521 -5.488 6.111 1.00 93.94 130 CYS A C 1
ATOM 1035 O O . CYS A 1 130 ? -6.266 -4.833 7.131 1.00 93.94 130 CYS A O 1
ATOM 1037 N N . ASN A 1 131 ? -7.759 -5.563 5.610 1.00 97.19 131 ASN A N 1
ATOM 1038 C CA . ASN A 1 131 ? -8.903 -4.865 6.185 1.00 97.19 131 ASN A CA 1
ATOM 1039 C C . ASN A 1 131 ? -9.258 -5.442 7.565 1.00 97.19 131 ASN A C 1
ATOM 1041 O O . ASN A 1 131 ? -9.453 -4.684 8.519 1.00 97.19 131 ASN A O 1
ATOM 1045 N N . ALA A 1 132 ? -9.272 -6.773 7.700 1.00 97.38 132 ALA A N 1
ATOM 1046 C CA . ALA A 1 132 ? -9.538 -7.455 8.963 1.00 97.38 132 ALA A CA 1
ATOM 1047 C C . ALA A 1 132 ? -8.412 -7.214 9.975 1.00 97.38 132 ALA A C 1
ATOM 1049 O O . ALA A 1 132 ? -8.700 -6.944 11.137 1.00 97.38 132 ALA A O 1
ATOM 1050 N N . ALA A 1 133 ? -7.145 -7.223 9.545 1.00 96.69 133 ALA A N 1
ATOM 1051 C CA . ALA A 1 133 ? -6.012 -6.886 10.409 1.00 96.69 133 ALA A CA 1
ATOM 1052 C C . ALA A 1 133 ? -6.103 -5.444 10.943 1.00 96.69 133 ALA A C 1
ATOM 1054 O O . ALA A 1 133 ? -5.872 -5.194 12.130 1.00 96.69 133 ALA A O 1
ATOM 1055 N N . THR A 1 134 ? -6.491 -4.498 10.083 1.00 97.62 134 THR A N 1
ATOM 1056 C CA . THR A 1 134 ? -6.662 -3.086 10.456 1.00 97.62 134 THR A CA 1
ATOM 1057 C C . THR A 1 134 ? -7.795 -2.898 11.464 1.00 97.62 134 THR A C 1
ATOM 1059 O O . THR A 1 134 ? -7.580 -2.314 12.528 1.00 97.62 134 THR A O 1
ATOM 1062 N N . ALA A 1 135 ? -8.990 -3.418 11.165 1.00 97.94 135 ALA A N 1
ATOM 1063 C CA . ALA A 1 135 ? -10.129 -3.349 12.080 1.00 97.94 135 ALA A CA 1
ATOM 1064 C C . ALA A 1 135 ? -9.850 -4.100 13.391 1.00 97.94 135 ALA A C 1
ATOM 1066 O O . ALA A 1 135 ? -10.138 -3.589 14.472 1.00 97.94 135 ALA A O 1
ATOM 1067 N N . GLY A 1 136 ? -9.211 -5.268 13.303 1.00 96.56 136 GLY A N 1
ATOM 1068 C CA . GLY A 1 136 ? -8.814 -6.076 14.449 1.00 96.56 136 GLY A CA 1
ATOM 1069 C C . GLY A 1 136 ? -7.822 -5.365 15.366 1.00 96.56 136 GLY A C 1
ATOM 1070 O O . GLY A 1 136 ? -7.939 -5.482 16.579 1.00 96.56 136 GLY A O 1
ATOM 1071 N N . THR A 1 137 ? -6.903 -4.562 14.822 1.00 96.69 137 THR A N 1
ATOM 1072 C CA . THR A 1 137 ? -6.003 -3.732 15.641 1.00 96.69 137 THR A CA 1
ATOM 1073 C C . THR A 1 137 ? -6.770 -2.637 16.382 1.00 96.69 137 THR A C 1
ATOM 1075 O O . THR A 1 137 ? -6.539 -2.436 17.571 1.00 96.69 137 THR A O 1
ATOM 1078 N N . ILE A 1 138 ? -7.705 -1.952 15.715 1.00 98.12 138 ILE A N 1
ATOM 1079 C CA . ILE A 1 138 ? -8.522 -0.896 16.338 1.00 98.12 138 ILE A CA 1
ATOM 1080 C C . ILE A 1 138 ? -9.360 -1.478 17.484 1.00 98.12 138 ILE A C 1
ATOM 1082 O O . ILE A 1 138 ? -9.303 -0.978 18.605 1.00 98.12 138 ILE A O 1
ATOM 1086 N N . LEU A 1 139 ? -10.080 -2.573 17.227 1.00 97.19 139 LEU A N 1
ATOM 1087 C CA . LEU A 1 139 ? -10.898 -3.249 18.236 1.00 97.19 139 LEU A CA 1
ATOM 1088 C C . LEU A 1 139 ? -10.046 -3.891 19.337 1.00 97.19 139 LEU A C 1
ATOM 1090 O O . LEU A 1 139 ? -10.407 -3.823 20.507 1.00 97.19 139 LEU A O 1
ATOM 1094 N N . GLY A 1 140 ? -8.896 -4.468 18.986 1.00 94.94 140 GLY A N 1
ATOM 1095 C CA . GLY A 1 140 ? -7.968 -5.079 19.935 1.00 94.94 140 GLY A CA 1
ATOM 1096 C C . GLY A 1 140 ? -7.376 -4.067 20.914 1.00 94.94 140 GLY A C 1
ATOM 1097 O O . GLY A 1 140 ? -7.300 -4.355 22.104 1.00 94.94 140 GLY A O 1
ATOM 1098 N N . VAL A 1 141 ? -7.029 -2.861 20.449 1.00 95.75 141 VAL A N 1
ATOM 1099 C CA . VAL A 1 141 ? -6.625 -1.751 21.330 1.00 95.75 141 VAL A CA 1
ATOM 1100 C C . VAL A 1 141 ? -7.773 -1.329 22.243 1.00 95.75 141 VAL A C 1
ATOM 1102 O O . VAL A 1 141 ? -7.558 -1.128 23.435 1.00 95.75 141 VAL A O 1
ATOM 1105 N N . MET A 1 142 ? -8.987 -1.242 21.700 1.00 95.69 142 MET A N 1
ATOM 1106 C CA . MET A 1 142 ? -10.171 -0.804 22.440 1.00 95.69 142 MET A CA 1
ATOM 1107 C C . MET A 1 142 ? -10.596 -1.789 23.540 1.00 95.69 142 MET A C 1
ATOM 1109 O O . MET A 1 142 ? -11.107 -1.379 24.579 1.00 95.69 142 MET A O 1
ATOM 1113 N N . LYS A 1 143 ? -10.419 -3.096 23.310 1.00 93.75 143 LYS A N 1
ATOM 1114 C CA . LYS A 1 143 ? -10.888 -4.164 24.209 1.00 93.75 143 LYS A CA 1
ATOM 1115 C C . LYS A 1 143 ? -9.789 -4.753 25.098 1.00 93.75 143 LYS A C 1
ATOM 1117 O O . LYS A 1 143 ? -10.071 -5.177 26.214 1.00 93.75 143 LYS A O 1
ATOM 1122 N N . GLY A 1 144 ? -8.547 -4.777 24.620 1.00 91.56 144 GLY A N 1
ATOM 1123 C CA . GLY A 1 144 ? -7.410 -5.372 25.318 1.00 91.56 144 GLY A CA 1
ATOM 1124 C C . GLY A 1 144 ? -7.335 -6.902 25.222 1.00 91.56 144 GLY A C 1
ATOM 1125 O O . GLY A 1 144 ? -8.285 -7.593 24.854 1.00 91.56 144 GLY A O 1
ATOM 1126 N N . ARG A 1 145 ? -6.159 -7.448 25.560 1.00 88.94 145 ARG A N 1
ATOM 1127 C CA . ARG A 1 145 ? -5.840 -8.883 25.437 1.00 88.94 145 ARG A CA 1
ATOM 1128 C C . ARG A 1 145 ? -6.666 -9.772 26.368 1.00 88.94 145 ARG A C 1
ATOM 1130 O O . ARG A 1 145 ? -7.059 -10.858 25.960 1.00 88.94 145 ARG A O 1
ATOM 1137 N N . GLU A 1 146 ? -6.902 -9.335 27.603 1.00 89.94 146 GLU A N 1
ATOM 1138 C CA . GLU A 1 146 ? -7.663 -10.113 28.593 1.00 89.94 146 GLU A CA 1
ATOM 1139 C C . GLU A 1 146 ? -9.085 -10.380 28.097 1.00 89.94 146 GLU A C 1
ATOM 1141 O O . GLU A 1 146 ? -9.483 -11.537 27.993 1.00 89.94 146 GLU A O 1
ATOM 1146 N N . TRP A 1 147 ? -9.780 -9.330 27.646 1.00 92.50 147 TRP A N 1
ATOM 1147 C CA . TRP A 1 147 ? -11.102 -9.455 27.035 1.00 92.50 147 TRP A CA 1
ATOM 1148 C C . TRP A 1 147 ? -11.095 -10.410 25.835 1.00 92.50 147 TRP A C 1
ATOM 1150 O O . TRP A 1 147 ? -11.954 -11.281 25.735 1.00 92.50 147 TRP A O 1
ATOM 1160 N N . MET A 1 148 ? -10.108 -10.293 24.937 1.00 90.50 148 MET A N 1
ATOM 1161 C CA . MET A 1 148 ? -9.994 -11.173 23.764 1.00 90.50 148 MET A CA 1
ATOM 1162 C C . MET A 1 148 ? -9.892 -12.654 24.160 1.00 90.50 148 MET A C 1
ATOM 1164 O O . MET A 1 148 ? -10.582 -13.494 23.580 1.00 90.50 148 MET A O 1
ATOM 1168 N N . MET A 1 149 ? -9.066 -12.977 25.162 1.00 89.25 149 MET A N 1
ATOM 1169 C CA . MET A 1 149 ? -8.923 -14.349 25.661 1.00 89.25 149 MET A CA 1
ATOM 1170 C C . MET A 1 149 ? -10.211 -14.860 26.314 1.00 89.25 149 MET A C 1
ATOM 1172 O O . MET A 1 149 ? -10.583 -16.008 26.092 1.00 89.25 149 MET A O 1
ATOM 1176 N N . GLU A 1 150 ? -10.924 -14.016 27.066 1.00 91.19 150 GLU A N 1
ATOM 1177 C CA . GLU A 1 150 ? -12.223 -14.370 27.661 1.00 91.19 150 GLU A CA 1
ATOM 1178 C C . GLU A 1 150 ? -13.285 -14.709 26.605 1.00 91.19 150 GLU A C 1
ATOM 1180 O O . GLU A 1 150 ? -14.168 -15.526 26.860 1.00 91.19 150 GLU A O 1
ATOM 1185 N N . GLN A 1 151 ? -13.184 -14.130 25.404 1.00 88.75 151 GLN A N 1
ATOM 1186 C CA . GLN A 1 151 ? -14.038 -14.470 24.260 1.00 88.75 151 GLN A CA 1
ATOM 1187 C C . GLN A 1 151 ? -13.598 -15.752 23.519 1.00 88.75 151 GLN A C 1
ATOM 1189 O O . GLN A 1 151 ? -14.210 -16.119 22.517 1.00 88.75 151 GLN A O 1
ATOM 1194 N N . GLY A 1 152 ? -12.543 -16.437 23.975 1.00 88.81 152 GLY A N 1
ATOM 1195 C CA . GLY A 1 152 ? -12.023 -17.659 23.354 1.00 88.81 152 GLY A CA 1
ATOM 1196 C C . GLY A 1 152 ? -11.056 -17.425 22.188 1.00 88.81 152 GLY A C 1
ATOM 1197 O O . GLY A 1 152 ? -10.725 -18.370 21.471 1.00 88.81 152 GLY A O 1
ATOM 1198 N N . TRP A 1 153 ? -10.574 -16.193 21.987 1.00 86.75 153 TRP A N 1
ATOM 1199 C CA . TRP A 1 153 ? -9.522 -15.903 21.009 1.00 86.75 153 TRP A CA 1
ATOM 1200 C C . TRP A 1 153 ? -8.141 -16.192 21.605 1.00 86.75 153 TRP A C 1
ATOM 1202 O O . TRP A 1 153 ? -7.390 -15.289 21.978 1.00 86.75 153 TRP A O 1
ATOM 1212 N N . GLU A 1 154 ? -7.800 -17.476 21.695 1.00 84.88 154 GLU A N 1
ATOM 1213 C CA . GLU A 1 154 ? -6.482 -17.938 22.135 1.00 84.88 154 GLU A CA 1
ATOM 1214 C C . GLU A 1 154 ? -5.434 -17.720 21.031 1.00 84.88 154 GLU A C 1
ATOM 1216 O O . GLU A 1 154 ? -5.156 -18.588 20.203 1.00 84.88 154 GLU A O 1
ATOM 1221 N N . VAL A 1 155 ? -4.850 -16.521 20.991 1.00 80.75 155 VAL A N 1
ATOM 1222 C CA . VAL A 1 155 ? -3.763 -16.206 20.056 1.00 80.75 155 VAL A CA 1
ATOM 1223 C C . VAL A 1 155 ? -2.473 -16.869 20.538 1.00 80.75 155 VAL A C 1
ATOM 1225 O O . VAL A 1 155 ? -1.983 -16.574 21.630 1.00 80.75 155 VAL A O 1
ATOM 1228 N N . ALA A 1 156 ? -1.906 -17.750 19.710 1.00 86.56 156 ALA A N 1
ATOM 1229 C CA . ALA A 1 156 ? -0.619 -18.374 19.988 1.00 86.56 156 ALA A CA 1
ATOM 1230 C C . ALA A 1 156 ? 0.481 -17.308 20.091 1.00 86.56 156 ALA A C 1
ATOM 1232 O O . ALA A 1 156 ? 0.690 -16.531 19.158 1.00 86.56 156 ALA A O 1
ATOM 1233 N N . ASP A 1 157 ? 1.203 -17.293 21.210 1.00 89.19 157 ASP A N 1
ATOM 1234 C CA . ASP A 1 157 ? 2.251 -16.308 21.467 1.00 89.19 157 ASP A CA 1
ATOM 1235 C C . ASP A 1 157 ? 3.557 -16.657 20.738 1.00 89.19 157 ASP A C 1
ATOM 1237 O O . ASP A 1 157 ? 4.544 -17.087 21.331 1.00 89.19 157 ASP A O 1
ATOM 1241 N N . ARG A 1 158 ? 3.539 -16.539 19.410 1.00 87.12 158 ARG A N 1
ATOM 1242 C CA . ARG A 1 158 ? 4.668 -16.875 18.543 1.00 87.12 158 ARG A CA 1
ATOM 1243 C C . ARG A 1 158 ? 4.737 -15.912 17.373 1.00 87.12 158 ARG A C 1
ATOM 1245 O O . ARG A 1 158 ? 3.738 -15.684 16.696 1.00 87.12 158 ARG A O 1
ATOM 1252 N N . TYR A 1 159 ? 5.938 -15.441 17.069 1.00 84.19 159 TYR A N 1
ATOM 1253 C CA . TYR A 1 159 ? 6.238 -14.805 15.797 1.00 84.19 159 TYR A CA 1
ATOM 1254 C C . TYR A 1 159 ? 7.157 -15.725 14.986 1.00 84.19 159 TYR A C 1
ATOM 1256 O O . TYR A 1 159 ? 8.159 -16.223 15.487 1.00 84.19 159 TYR A O 1
ATOM 1264 N N . TYR A 1 160 ? 6.794 -16.008 13.735 1.00 82.12 160 TYR A N 1
ATOM 1265 C CA . TYR A 1 160 ? 7.640 -16.775 12.822 1.00 82.12 160 TYR A CA 1
ATOM 1266 C C . TYR A 1 160 ? 7.947 -15.931 11.595 1.00 82.12 160 TYR A C 1
ATOM 1268 O O . TYR A 1 160 ? 7.055 -15.597 10.815 1.00 82.12 160 TYR A O 1
ATOM 1276 N N . ASN A 1 161 ? 9.219 -15.595 11.426 1.00 78.56 161 ASN A N 1
ATOM 1277 C CA . ASN A 1 161 ? 9.689 -14.852 10.277 1.00 78.56 161 ASN A CA 1
ATOM 1278 C C . ASN A 1 161 ? 10.353 -15.794 9.272 1.00 78.56 161 ASN A C 1
ATOM 1280 O O . ASN A 1 161 ? 11.427 -16.325 9.523 1.00 78.56 161 ASN A O 1
ATOM 1284 N N . ALA A 1 162 ? 9.713 -15.956 8.118 1.00 75.06 162 ALA A N 1
ATOM 1285 C CA . ALA A 1 162 ? 10.218 -16.778 7.021 1.00 75.06 162 ALA A CA 1
ATOM 1286 C C . ALA A 1 162 ? 10.845 -15.963 5.877 1.00 75.06 162 ALA A C 1
ATOM 1288 O O . ALA A 1 162 ? 11.210 -16.535 4.856 1.00 75.06 162 ALA A O 1
ATOM 1289 N N . THR A 1 163 ? 10.875 -14.629 5.983 1.00 71.38 163 THR A N 1
ATOM 1290 C CA . THR A 1 163 ? 11.069 -13.754 4.808 1.00 71.38 163 THR A CA 1
ATOM 1291 C C . THR A 1 163 ? 12.121 -12.669 4.979 1.00 71.38 163 THR A C 1
ATOM 1293 O O . THR A 1 163 ? 12.540 -12.083 3.983 1.00 71.38 163 THR A O 1
ATOM 1296 N N . ARG A 1 164 ? 12.542 -12.363 6.211 1.00 71.81 164 ARG A N 1
ATOM 1297 C CA . ARG A 1 164 ? 13.545 -11.327 6.480 1.00 71.81 164 ARG A CA 1
ATOM 1298 C C . ARG A 1 164 ? 14.756 -11.933 7.169 1.00 71.81 164 ARG A C 1
ATOM 1300 O O . ARG A 1 164 ? 14.649 -12.376 8.307 1.00 71.81 164 ARG A O 1
ATOM 1307 N N . ASP A 1 165 ? 15.899 -11.899 6.507 1.00 76.75 165 ASP A N 1
ATOM 1308 C CA . ASP A 1 165 ? 17.150 -12.339 7.115 1.00 76.75 165 ASP A CA 1
ATOM 1309 C C . ASP A 1 165 ? 17.507 -11.460 8.329 1.00 76.75 165 ASP A C 1
ATOM 1311 O O . ASP A 1 165 ? 17.125 -10.287 8.398 1.00 76.75 165 ASP A O 1
ATOM 1315 N N . LEU A 1 166 ? 18.264 -12.023 9.279 1.00 78.56 166 LEU A N 1
ATOM 1316 C CA . LEU A 1 166 ? 18.840 -11.317 10.438 1.00 78.56 166 LEU A CA 1
ATOM 1317 C C . LEU A 1 166 ? 17.828 -10.712 11.433 1.00 78.56 166 LEU A C 1
ATOM 1319 O O . LEU A 1 166 ? 18.172 -9.811 12.200 1.00 78.56 166 LEU A O 1
ATOM 1323 N N . MET A 1 167 ? 16.587 -11.195 11.447 1.00 78.62 167 MET A N 1
ATOM 1324 C CA . MET A 1 167 ? 15.632 -10.875 12.514 1.00 78.62 167 MET A CA 1
ATOM 1325 C C . MET A 1 167 ? 15.768 -11.860 13.686 1.00 78.62 167 MET A C 1
ATOM 1327 O O . MET A 1 167 ? 16.191 -12.993 13.458 1.00 78.62 167 MET A O 1
ATOM 1331 N N . PRO A 1 168 ? 15.366 -11.475 14.914 1.00 79.12 168 PRO A N 1
ATOM 1332 C CA . PRO A 1 168 ? 15.321 -12.397 16.049 1.00 79.12 168 PRO A CA 1
ATOM 1333 C C . PRO A 1 168 ? 14.478 -13.645 15.748 1.00 79.12 168 PRO A C 1
ATOM 1335 O O . PRO A 1 168 ? 13.378 -13.536 15.200 1.00 79.12 168 PRO A O 1
ATOM 1338 N N . GLU A 1 169 ? 14.998 -14.819 16.108 1.00 81.75 169 GLU A N 1
ATOM 1339 C CA . GLU A 1 169 ? 14.337 -16.118 15.893 1.00 81.75 169 GLU A CA 1
ATOM 1340 C C . GLU A 1 169 ? 13.413 -16.522 17.056 1.00 81.75 169 GLU A C 1
ATOM 1342 O O . GLU A 1 169 ? 12.602 -17.437 16.916 1.00 81.75 169 GLU A O 1
ATOM 1347 N N . ASP A 1 170 ? 13.521 -15.832 18.193 1.00 84.62 170 ASP A N 1
ATOM 1348 C CA . ASP A 1 170 ? 12.846 -16.113 19.464 1.00 84.62 170 ASP A CA 1
ATOM 1349 C C . ASP A 1 170 ? 11.774 -15.072 19.842 1.00 84.62 170 ASP A C 1
ATOM 1351 O O . ASP A 1 170 ? 11.273 -15.068 20.965 1.00 84.62 170 ASP A O 1
ATOM 1355 N N . GLU A 1 171 ? 11.394 -14.192 18.913 1.00 87.31 171 GLU A N 1
ATOM 1356 C CA . GLU A 1 171 ? 10.378 -13.164 19.155 1.00 87.31 171 GLU A CA 1
ATOM 1357 C C . GLU A 1 171 ? 8.979 -13.782 19.376 1.00 87.31 171 GLU A C 1
ATOM 1359 O O . GLU A 1 171 ? 8.538 -14.683 18.650 1.00 87.31 171 GLU A O 1
ATOM 1364 N N . THR A 1 172 ? 8.236 -13.249 20.348 1.00 91.31 172 THR A N 1
ATOM 1365 C CA . THR A 1 172 ? 6.823 -13.565 20.589 1.00 91.31 172 THR A CA 1
ATOM 1366 C C . THR A 1 172 ? 5.938 -12.331 20.390 1.00 91.31 172 THR A C 1
ATOM 1368 O O . THR A 1 172 ? 6.415 -11.203 20.248 1.00 91.31 172 THR A O 1
ATOM 1371 N N . ILE A 1 173 ? 4.618 -12.523 20.341 1.00 89.19 173 ILE A N 1
ATOM 1372 C CA . ILE A 1 173 ? 3.669 -11.403 20.261 1.00 89.19 173 ILE A CA 1
ATOM 1373 C C . ILE A 1 173 ? 3.734 -10.592 21.564 1.00 89.19 173 ILE A C 1
ATOM 1375 O O . ILE A 1 173 ? 3.694 -9.362 21.521 1.00 89.19 173 ILE A O 1
ATOM 1379 N N . THR A 1 174 ? 3.892 -11.269 22.705 1.00 90.06 174 THR A N 1
ATOM 1380 C CA . THR A 1 174 ? 4.065 -10.652 24.024 1.00 90.06 174 THR A CA 1
ATOM 1381 C C . THR A 1 174 ? 5.338 -9.815 24.084 1.00 90.06 174 THR A C 1
ATOM 1383 O O . THR A 1 174 ? 5.248 -8.628 24.383 1.00 90.06 174 THR A O 1
ATOM 1386 N N . SER A 1 175 ? 6.505 -10.365 23.723 1.00 91.75 175 SER A N 1
ATOM 1387 C CA . SER A 1 175 ? 7.768 -9.609 23.775 1.00 91.75 175 SER A CA 1
ATOM 1388 C C . SER A 1 175 ? 7.772 -8.412 22.820 1.00 91.75 175 SER A C 1
ATOM 1390 O O . SER A 1 175 ? 8.338 -7.358 23.130 1.00 91.75 175 SER A O 1
ATOM 1392 N N . TYR A 1 176 ? 7.090 -8.534 21.677 1.00 90.12 176 TYR A N 1
ATOM 1393 C CA . TYR A 1 176 ? 6.868 -7.415 20.768 1.00 90.12 176 TYR A CA 1
ATOM 1394 C C . TYR A 1 176 ? 5.964 -6.340 21.394 1.00 90.12 176 TYR A C 1
ATOM 1396 O O . TYR A 1 176 ? 6.279 -5.150 21.323 1.00 90.12 176 TYR A O 1
ATOM 1404 N N . GLY A 1 177 ? 4.870 -6.747 22.047 1.00 91.44 177 GLY A N 1
ATOM 1405 C CA . GLY A 1 177 ? 3.964 -5.866 22.785 1.00 91.44 177 GLY A CA 1
ATOM 1406 C C . GLY A 1 177 ? 4.655 -5.119 23.928 1.00 91.44 177 GLY A C 1
ATOM 1407 O O . GLY A 1 177 ? 4.544 -3.895 24.007 1.00 91.44 177 GLY A O 1
ATOM 1408 N N . ASP A 1 178 ? 5.440 -5.819 24.747 1.00 91.94 178 ASP A N 1
ATOM 1409 C CA . ASP A 1 178 ? 6.206 -5.235 25.856 1.00 91.94 178 ASP A CA 1
ATOM 1410 C C . ASP A 1 178 ? 7.167 -4.151 25.354 1.00 91.94 178 ASP A C 1
ATOM 1412 O O . ASP A 1 178 ? 7.213 -3.040 25.885 1.00 91.94 178 ASP A O 1
ATOM 1416 N N . ARG A 1 179 ? 7.859 -4.412 24.239 1.00 93.69 179 ARG A N 1
ATOM 1417 C CA . ARG A 1 179 ? 8.750 -3.430 23.606 1.00 93.69 179 ARG A CA 1
ATOM 1418 C C . ARG A 1 179 ? 8.004 -2.186 23.120 1.00 93.69 179 ARG A C 1
ATOM 1420 O O . ARG A 1 179 ? 8.545 -1.079 23.191 1.00 93.69 179 ARG A O 1
ATOM 1427 N N . LEU A 1 180 ? 6.780 -2.344 22.609 1.00 93.38 180 LEU A N 1
ATOM 1428 C CA . LEU A 1 180 ? 5.938 -1.211 22.218 1.00 93.38 180 LEU A CA 1
ATOM 1429 C C . LEU A 1 180 ? 5.497 -0.393 23.436 1.00 93.38 180 LEU A C 1
ATOM 1431 O O . LEU A 1 180 ? 5.484 0.835 23.349 1.00 93.38 180 LEU A O 1
ATOM 1435 N N . VAL A 1 181 ? 5.197 -1.037 24.568 1.00 93.44 181 VAL A N 1
ATOM 1436 C CA . VAL A 1 181 ? 4.865 -0.356 25.831 1.00 93.44 181 VAL A CA 1
ATOM 1437 C C . VAL A 1 181 ? 6.076 0.402 26.384 1.00 93.44 181 VAL A C 1
ATOM 1439 O O . VAL A 1 181 ? 5.946 1.576 26.733 1.00 93.44 181 VAL A O 1
ATOM 1442 N N . ASP A 1 182 ? 7.265 -0.201 26.375 1.00 95.31 182 ASP A N 1
ATOM 1443 C CA . ASP A 1 182 ? 8.515 0.460 26.775 1.00 95.31 182 ASP A CA 1
ATOM 1444 C C . ASP A 1 182 ? 8.818 1.688 25.906 1.00 95.31 182 ASP A C 1
ATOM 1446 O O . ASP A 1 182 ? 9.255 2.741 26.388 1.00 95.31 182 ASP A O 1
ATOM 1450 N N . LEU A 1 183 ? 8.590 1.570 24.595 1.00 96.06 183 LEU A N 1
ATOM 1451 C CA . LEU A 1 183 ? 8.737 2.689 23.672 1.00 96.06 183 LEU A CA 1
ATOM 1452 C C . LEU A 1 183 ? 7.679 3.766 23.935 1.00 96.06 183 LEU A C 1
ATOM 1454 O O . LEU A 1 183 ? 8.011 4.952 23.928 1.00 96.06 183 LEU A O 1
ATOM 1458 N N . ALA A 1 184 ? 6.431 3.372 24.198 1.00 94.50 184 ALA A N 1
ATOM 1459 C CA . ALA A 1 184 ? 5.355 4.293 24.535 1.00 94.50 184 ALA A CA 1
ATOM 1460 C C . ALA A 1 184 ? 5.678 5.082 25.810 1.00 94.50 184 ALA A C 1
ATOM 1462 O O . ALA A 1 184 ? 5.541 6.303 25.799 1.00 94.50 184 ALA A O 1
ATOM 1463 N N . GLU A 1 185 ? 6.194 4.443 26.865 1.00 96.44 185 GLU A N 1
ATOM 1464 C CA . GLU A 1 185 ? 6.648 5.130 28.083 1.00 96.44 185 GLU A CA 1
ATOM 1465 C C . GLU A 1 185 ? 7.681 6.215 27.756 1.00 96.44 185 GLU A C 1
ATOM 1467 O O . GLU A 1 185 ? 7.514 7.372 28.153 1.00 96.44 185 GLU A O 1
ATOM 1472 N N . LYS A 1 186 ? 8.714 5.878 26.973 1.00 97.31 186 LYS A N 1
ATOM 1473 C CA . LYS A 1 186 ? 9.740 6.847 26.554 1.00 97.31 186 LYS A CA 1
ATOM 1474 C C . LYS A 1 186 ? 9.126 8.021 25.796 1.00 97.31 186 LYS A C 1
ATOM 1476 O O . LYS A 1 186 ? 9.455 9.171 26.079 1.00 97.31 186 LYS A O 1
ATOM 1481 N N . VAL A 1 187 ? 8.227 7.748 24.851 1.00 95.00 187 VAL A N 1
ATOM 1482 C CA . VAL A 1 187 ? 7.553 8.786 24.057 1.00 95.00 187 VAL A CA 1
ATOM 1483 C C . VAL A 1 187 ? 6.683 9.675 24.945 1.00 95.00 187 VAL A C 1
ATOM 1485 O O . VAL A 1 187 ? 6.759 10.897 24.832 1.00 95.00 187 VAL A O 1
ATOM 1488 N N . ILE A 1 188 ? 5.907 9.097 25.861 1.00 95.62 188 ILE A N 1
ATOM 1489 C CA . ILE A 1 188 ? 5.038 9.836 26.783 1.00 95.62 188 ILE A CA 1
ATOM 1490 C C . ILE A 1 188 ? 5.870 10.775 27.659 1.00 95.62 188 ILE A C 1
ATOM 1492 O O . ILE A 1 188 ? 5.565 11.964 27.741 1.00 95.62 188 ILE A O 1
ATOM 1496 N N . LEU A 1 189 ? 6.935 10.270 28.289 1.00 96.75 189 LEU A N 1
ATOM 1497 C CA . LEU A 1 189 ? 7.785 11.063 29.180 1.00 96.75 189 LEU A CA 1
ATOM 1498 C C . LEU A 1 189 ? 8.525 12.178 28.426 1.00 96.75 189 LEU A C 1
ATOM 1500 O O . LEU A 1 189 ? 8.544 13.320 28.886 1.00 96.75 189 LEU A O 1
ATOM 1504 N N . ASN A 1 190 ? 9.062 11.880 27.240 1.00 97.00 190 ASN A N 1
ATOM 1505 C CA . ASN A 1 190 ? 9.782 12.860 26.422 1.00 97.00 190 ASN A CA 1
ATOM 1506 C C . ASN A 1 190 ? 8.886 13.992 25.896 1.00 97.00 190 ASN A C 1
ATOM 1508 O O . ASN A 1 190 ? 9.393 15.063 25.576 1.00 97.00 190 ASN A O 1
ATOM 1512 N N . ASN A 1 191 ? 7.568 13.782 25.829 1.00 95.50 191 ASN A N 1
ATOM 1513 C CA . ASN A 1 191 ? 6.605 14.776 25.350 1.00 95.50 191 ASN A CA 1
ATOM 1514 C C . ASN A 1 191 ? 5.808 15.438 26.488 1.00 95.50 191 ASN A C 1
ATOM 1516 O O . ASN A 1 191 ? 4.724 15.966 26.266 1.00 95.50 191 ASN A O 1
ATOM 1520 N N . GLY A 1 192 ? 6.335 15.441 27.719 1.00 96.19 192 GLY A N 1
ATOM 1521 C CA . GLY A 1 192 ? 5.734 16.152 28.858 1.00 96.19 192 GLY A CA 1
ATOM 1522 C C . GLY A 1 192 ? 4.647 15.372 29.606 1.00 96.19 192 GLY A C 1
ATOM 1523 O O . GLY A 1 192 ? 3.982 15.920 30.493 1.00 96.19 192 GLY A O 1
ATOM 1524 N N . GLY A 1 193 ? 4.467 14.094 29.276 1.00 96.94 193 GLY A N 1
ATOM 1525 C CA . GLY A 1 193 ? 3.662 13.163 30.050 1.00 96.94 193 GLY A CA 1
ATOM 1526 C C . GLY A 1 193 ? 4.325 12.741 31.357 1.00 96.94 193 GLY A C 1
ATOM 1527 O O . GLY A 1 193 ? 5.458 13.109 31.671 1.00 96.94 193 GLY A O 1
ATOM 1528 N N . LYS A 1 194 ? 3.587 11.985 32.172 1.00 96.75 194 LYS A N 1
ATOM 1529 C CA . LYS A 1 194 ? 4.051 11.523 33.489 1.00 96.75 194 LYS A CA 1
ATOM 1530 C C . LYS A 1 194 ? 3.682 10.066 33.714 1.00 96.75 194 LYS A C 1
ATOM 1532 O O . LYS A 1 194 ? 2.557 9.675 33.420 1.00 96.75 194 LYS A O 1
ATOM 1537 N N . LYS A 1 195 ? 4.595 9.310 34.320 1.00 96.31 195 LYS A N 1
ATOM 1538 C CA . LYS A 1 195 ? 4.348 7.974 34.868 1.00 96.31 195 LYS A CA 1
ATOM 1539 C C . LYS A 1 195 ? 4.075 8.088 36.364 1.00 96.31 195 LYS A C 1
ATOM 1541 O O . LYS A 1 195 ? 4.793 8.794 37.073 1.00 96.31 195 LYS A O 1
ATOM 1546 N N . LYS A 1 196 ? 3.032 7.418 36.845 1.00 95.69 196 LYS A N 1
ATOM 1547 C CA . LYS A 1 196 ? 2.708 7.317 38.268 1.00 95.69 196 LYS A CA 1
ATOM 1548 C C . LYS A 1 196 ? 2.291 5.894 38.592 1.00 95.69 196 LYS A C 1
ATOM 1550 O O . LYS A 1 196 ? 1.468 5.320 37.894 1.00 95.69 196 LYS A O 1
ATOM 1555 N N . GLU A 1 197 ? 2.800 5.361 39.689 1.00 94.62 197 GLU A N 1
ATOM 1556 C CA . GLU A 1 197 ? 2.321 4.096 40.232 1.00 94.62 197 GLU A CA 1
ATOM 1557 C C . GLU A 1 197 ? 1.177 4.356 41.219 1.00 94.62 197 GLU A C 1
ATOM 1559 O O . GLU A 1 197 ? 1.226 5.284 42.033 1.00 94.62 197 GLU A O 1
ATOM 1564 N N . THR A 1 198 ? 0.085 3.605 41.118 1.00 92.50 198 THR A N 1
ATOM 1565 C CA . THR A 1 198 ? -1.068 3.726 42.018 1.00 92.50 198 THR A CA 1
ATOM 1566 C C . THR A 1 198 ? -1.696 2.357 42.238 1.00 92.50 198 THR A C 1
ATOM 1568 O O . THR A 1 198 ? -2.202 1.750 41.302 1.00 92.50 198 THR A O 1
ATOM 1571 N N . LYS A 1 199 ? -1.692 1.887 43.495 1.00 90.88 199 LYS A N 1
ATOM 1572 C CA . LYS A 1 199 ? -2.227 0.571 43.900 1.00 90.88 199 LYS A CA 1
ATOM 1573 C C . LYS A 1 199 ? -1.661 -0.599 43.069 1.00 90.88 199 LYS A C 1
ATOM 1575 O O . LYS A 1 199 ? -2.411 -1.484 42.681 1.00 90.88 199 LYS A O 1
ATOM 1580 N N . GLY A 1 200 ? -0.360 -0.570 42.771 1.00 90.12 200 GLY A N 1
ATOM 1581 C CA . GLY A 1 200 ? 0.315 -1.594 41.961 1.00 90.12 200 GLY A CA 1
ATOM 1582 C C . GLY A 1 200 ? 0.095 -1.475 40.448 1.00 90.12 200 GLY A C 1
ATOM 1583 O O . GLY A 1 200 ? 0.678 -2.247 39.700 1.00 90.12 200 GLY A O 1
ATOM 1584 N N . ASN A 1 201 ? -0.693 -0.498 39.983 1.00 89.38 201 ASN A N 1
ATOM 1585 C CA . ASN A 1 201 ? -0.882 -0.229 38.558 1.00 89.38 201 ASN A CA 1
ATOM 1586 C C . ASN A 1 201 ? -0.010 0.939 38.099 1.00 89.38 201 ASN A C 1
ATOM 1588 O O . ASN A 1 201 ? 0.089 1.966 38.781 1.00 89.38 201 ASN A O 1
ATOM 1592 N N . ILE A 1 202 ? 0.566 0.808 36.906 1.00 92.62 202 ILE A N 1
ATOM 1593 C CA . ILE A 1 202 ? 1.255 1.901 36.224 1.00 92.62 202 ILE A CA 1
ATOM 1594 C C . ILE A 1 202 ? 0.212 2.737 35.482 1.00 92.62 202 ILE A C 1
ATOM 1596 O O . ILE A 1 202 ? -0.522 2.237 34.636 1.00 92.62 202 ILE A O 1
ATOM 1600 N N . ILE A 1 203 ? 0.155 4.027 35.801 1.00 93.69 203 ILE A N 1
ATOM 1601 C CA . ILE A 1 203 ? -0.736 4.998 35.172 1.00 93.69 203 ILE A CA 1
ATOM 1602 C C . ILE A 1 203 ? 0.110 6.021 34.423 1.00 93.69 203 ILE A C 1
ATOM 1604 O O . ILE A 1 203 ? 0.994 6.664 35.000 1.00 93.69 203 ILE A O 1
ATOM 1608 N N . TYR A 1 204 ? -0.217 6.227 33.151 1.00 94.19 204 TYR A N 1
ATOM 1609 C CA . TYR A 1 204 ? 0.365 7.286 32.338 1.00 94.19 204 TYR A CA 1
ATOM 1610 C C . TYR A 1 204 ? -0.600 8.459 32.217 1.00 94.19 204 TYR A C 1
ATOM 1612 O O . TYR A 1 204 ? -1.751 8.308 31.818 1.00 94.19 204 TYR A O 1
ATOM 1620 N N . ARG A 1 205 ? -0.112 9.660 32.527 1.00 94.31 205 ARG A N 1
ATOM 1621 C CA . ARG A 1 205 ? -0.766 10.907 32.135 1.00 94.31 205 ARG A CA 1
ATOM 1622 C C . ARG A 1 205 ? -0.149 11.367 30.825 1.00 94.31 205 ARG A C 1
ATOM 1624 O O . ARG A 1 205 ? 1.003 11.800 30.814 1.00 94.31 205 ARG A O 1
ATOM 1631 N N . ILE A 1 206 ? -0.936 11.311 29.762 1.00 94.44 206 ILE A N 1
ATOM 1632 C CA . ILE A 1 206 ? -0.526 11.693 28.413 1.00 94.44 206 ILE A CA 1
ATOM 1633 C C . ILE A 1 206 ? -1.077 13.099 28.126 1.00 94.44 206 ILE A C 1
ATOM 1635 O O . ILE A 1 206 ? -2.260 13.341 28.382 1.00 94.44 206 ILE A O 1
ATOM 1639 N N . PRO A 1 207 ? -0.256 14.060 27.669 1.00 92.19 207 PRO A N 1
ATOM 1640 C CA . PRO A 1 207 ? -0.752 15.348 27.201 1.00 92.19 207 PRO A CA 1
ATOM 1641 C C . PRO A 1 207 ? -1.682 15.137 26.009 1.00 92.19 207 PRO A C 1
ATOM 1643 O O . PRO A 1 207 ? -1.327 14.451 25.056 1.00 92.19 207 PRO A O 1
ATOM 1646 N N . ALA A 1 208 ? -2.887 15.698 26.081 1.00 89.06 208 ALA A N 1
ATOM 1647 C CA . ALA A 1 208 ? -3.853 15.558 25.005 1.00 89.06 208 ALA A CA 1
ATOM 1648 C C . ALA A 1 208 ? -3.400 16.366 23.784 1.00 89.06 208 ALA A C 1
ATOM 1650 O O . ALA A 1 208 ? -3.140 17.567 23.889 1.00 89.06 208 ALA A O 1
ATOM 1651 N N . GLU A 1 209 ? -3.367 15.714 22.626 1.00 89.56 209 GLU A N 1
ATOM 1652 C CA . GLU A 1 209 ? -3.157 16.359 21.336 1.00 89.56 209 GLU A CA 1
ATOM 1653 C C . GLU A 1 209 ? -4.403 16.169 20.466 1.00 89.56 209 GLU A C 1
ATOM 1655 O O . GLU A 1 209 ? -4.897 15.045 20.349 1.00 89.56 209 GLU A O 1
ATOM 1660 N N . PRO A 1 210 ? -4.945 17.237 19.853 1.00 90.44 210 PRO A N 1
ATOM 1661 C CA . PRO A 1 210 ? -6.089 17.095 18.970 1.00 90.44 210 PRO A CA 1
ATOM 1662 C C . PRO A 1 210 ? -5.687 16.365 17.688 1.00 90.44 210 PRO A C 1
ATOM 1664 O O . PRO A 1 210 ? -4.602 16.588 17.140 1.00 90.44 210 PRO A O 1
ATOM 1667 N N . VAL A 1 211 ? -6.607 15.557 17.159 1.00 94.00 211 VAL A N 1
ATOM 1668 C CA . VAL A 1 211 ? -6.452 14.985 15.822 1.00 94.00 211 VAL A CA 1
ATOM 1669 C C . VAL A 1 211 ? -6.363 16.124 14.806 1.00 94.00 211 VAL A C 1
ATOM 1671 O O . VAL A 1 211 ? -7.219 17.008 14.749 1.00 94.00 211 VAL A O 1
ATOM 1674 N N . LYS A 1 212 ? -5.298 16.107 14.005 1.00 92.50 212 LYS A N 1
ATOM 1675 C CA . LYS A 1 212 ? -5.007 17.119 12.989 1.00 92.50 212 LYS A CA 1
ATOM 1676 C C . LYS A 1 212 ? -4.458 16.468 11.731 1.00 92.50 212 LYS A C 1
ATOM 1678 O O . LYS A 1 212 ? -3.706 15.496 11.799 1.00 92.50 212 LYS A O 1
ATOM 1683 N N . ASN A 1 213 ? -4.775 17.060 10.587 1.00 92.31 213 ASN A N 1
ATOM 1684 C CA . ASN A 1 213 ? -4.140 16.706 9.329 1.00 92.31 213 ASN A CA 1
ATOM 1685 C C . ASN A 1 213 ? -2.692 17.229 9.298 1.00 92.31 213 ASN A C 1
ATOM 1687 O O . ASN A 1 213 ? -2.447 18.416 9.057 1.00 92.31 213 ASN A O 1
ATOM 1691 N N . ASN A 1 214 ? -1.735 16.338 9.565 1.00 88.00 214 ASN A N 1
ATOM 1692 C CA . ASN A 1 214 ? -0.305 16.649 9.557 1.00 88.00 214 ASN A CA 1
ATOM 1693 C C . ASN A 1 214 ? 0.295 16.572 8.147 1.00 88.00 214 ASN A C 1
ATOM 1695 O O . ASN A 1 214 ? 1.220 17.315 7.822 1.00 88.00 214 ASN A O 1
ATOM 1699 N N . VAL A 1 215 ? -0.235 15.686 7.304 1.00 84.56 215 VAL A N 1
ATOM 1700 C CA . VAL A 1 215 ? 0.188 15.477 5.921 1.00 84.56 215 VAL A CA 1
ATOM 1701 C C . VAL A 1 215 ? -0.908 15.944 4.977 1.00 84.56 215 VAL A C 1
ATOM 1703 O O . VAL A 1 215 ? -1.785 15.191 4.545 1.00 84.56 215 VAL A O 1
ATOM 1706 N N . LYS A 1 216 ? -0.805 17.223 4.625 1.00 84.94 216 LYS A N 1
ATOM 1707 C CA . LYS A 1 216 ? -1.645 17.829 3.599 1.00 84.94 216 LYS A CA 1
ATOM 1708 C C . LYS A 1 216 ? -1.340 17.210 2.239 1.00 84.94 216 LYS A C 1
ATOM 1710 O O . LYS A 1 216 ? -0.172 17.016 1.888 1.00 84.94 216 LYS A O 1
ATOM 1715 N N . LEU A 1 217 ? -2.378 16.973 1.448 1.00 80.94 217 LEU A N 1
ATOM 1716 C CA . LEU A 1 217 ? -2.260 16.732 0.021 1.00 80.94 217 LEU A CA 1
ATOM 1717 C C . LEU A 1 217 ? -1.630 17.980 -0.586 1.00 80.94 217 LEU A C 1
ATOM 1719 O O . LEU A 1 217 ? -2.246 19.040 -0.672 1.00 80.94 217 LEU A O 1
ATOM 1723 N N . LYS A 1 218 ? -0.349 17.866 -0.942 1.00 64.81 218 LYS A N 1
ATOM 1724 C CA . LYS A 1 218 ? 0.434 18.988 -1.470 1.00 64.81 218 LYS A CA 1
ATOM 1725 C C . LYS A 1 218 ? -0.137 19.517 -2.787 1.00 64.81 218 LYS A C 1
ATOM 1727 O O . LYS A 1 218 ? 0.159 20.653 -3.137 1.00 64.81 218 LYS A O 1
ATOM 1732 N N . ARG A 1 219 ? -0.891 18.686 -3.514 1.00 61.91 219 ARG A N 1
ATOM 1733 C CA . ARG A 1 219 ? -1.495 18.950 -4.825 1.00 61.91 219 ARG A CA 1
ATOM 1734 C C . ARG A 1 219 ? -2.744 18.084 -4.963 1.00 61.91 219 ARG A C 1
ATOM 1736 O O . ARG A 1 219 ? -2.769 16.972 -4.429 1.00 61.91 219 ARG A O 1
ATOM 1743 N N . SER A 1 220 ? -3.749 18.562 -5.688 1.00 53.91 220 SER A N 1
ATOM 1744 C CA . SER A 1 220 ? -4.735 17.647 -6.259 1.00 53.91 220 SER A CA 1
ATOM 1745 C C . SER A 1 220 ? -3.998 16.866 -7.347 1.00 53.91 220 SER A C 1
ATOM 1747 O O . SER A 1 220 ? -3.594 17.436 -8.357 1.00 53.91 220 SER A O 1
ATOM 1749 N N . LEU A 1 221 ? -3.767 15.570 -7.122 1.00 55.06 221 LEU A N 1
ATOM 1750 C CA . LEU A 1 221 ? -3.326 14.664 -8.193 1.00 55.06 221 LEU A CA 1
ATOM 1751 C C . LEU A 1 221 ? -4.382 14.575 -9.312 1.00 55.06 221 LEU A C 1
ATOM 1753 O O . LEU A 1 221 ? -4.093 14.075 -10.393 1.00 55.06 221 LEU A O 1
ATOM 1757 N N . ASP A 1 222 ? -5.574 15.115 -9.060 1.00 55.06 222 ASP A N 1
ATOM 1758 C CA . ASP A 1 222 ? -6.710 15.160 -9.973 1.00 55.06 222 ASP A CA 1
ATOM 1759 C C . ASP A 1 222 ? -6.571 16.280 -11.025 1.00 55.06 222 ASP A C 1
ATOM 1761 O O . ASP A 1 222 ? -7.348 16.314 -11.977 1.00 55.06 222 ASP A O 1
ATOM 1765 N N . ASN A 1 223 ? -5.580 17.180 -10.899 1.00 71.31 223 ASN A N 1
ATOM 1766 C CA . ASN A 1 223 ? -5.276 18.197 -11.909 1.00 71.31 223 ASN A CA 1
ATOM 1767 C C . ASN A 1 223 ? -3.951 17.905 -1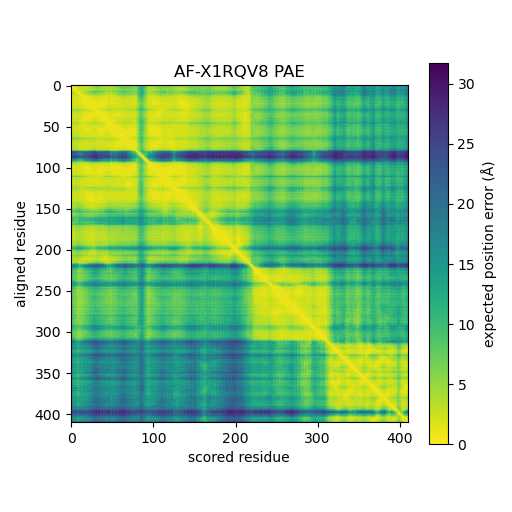2.626 1.00 71.31 223 ASN A C 1
ATOM 1769 O O . ASN A 1 223 ? -2.879 18.402 -12.262 1.00 71.31 223 ASN A O 1
ATOM 1773 N N . LEU A 1 224 ? -4.045 17.096 -13.681 1.00 75.94 224 LEU A N 1
ATOM 1774 C CA . LEU A 1 224 ? -2.905 16.717 -14.510 1.00 75.94 224 LEU A CA 1
ATOM 1775 C C . LEU A 1 224 ? -2.189 17.937 -15.115 1.00 75.94 224 LEU A C 1
ATOM 1777 O O . LEU A 1 224 ? -0.964 17.931 -15.188 1.00 75.94 224 LEU A O 1
ATOM 1781 N N . ASP A 1 225 ? -2.908 18.993 -15.498 1.00 82.69 225 ASP A N 1
ATOM 1782 C CA . ASP A 1 225 ? -2.308 20.181 -16.120 1.00 82.69 225 ASP A CA 1
ATOM 1783 C C . ASP A 1 225 ? -1.461 20.987 -15.129 1.00 82.69 225 ASP A C 1
ATOM 1785 O O . ASP A 1 225 ? -0.362 21.445 -15.462 1.00 82.69 225 ASP A O 1
ATOM 1789 N N . GLU A 1 226 ? -1.924 21.119 -13.884 1.00 81.06 226 GLU A N 1
ATOM 1790 C CA . GLU A 1 226 ? -1.142 21.729 -12.805 1.00 81.06 226 GLU A CA 1
ATOM 1791 C C . GLU A 1 226 ? 0.105 20.889 -12.494 1.00 81.06 226 GLU A C 1
ATOM 1793 O O . GLU A 1 226 ? 1.208 21.428 -12.336 1.00 81.06 226 GLU A O 1
ATOM 1798 N N . LEU A 1 227 ? -0.039 19.558 -12.472 1.00 82.06 227 LEU A N 1
ATOM 1799 C CA . LEU A 1 227 ? 1.087 18.653 -12.270 1.00 82.06 227 LEU A CA 1
ATOM 1800 C C . LEU A 1 227 ? 2.118 18.791 -13.397 1.00 82.06 227 LEU A C 1
ATOM 1802 O O . LEU A 1 227 ? 3.288 19.033 -13.094 1.00 82.06 227 LEU A O 1
ATOM 1806 N N . LYS A 1 228 ? 1.691 18.726 -14.666 1.00 88.56 228 LYS A N 1
ATOM 1807 C CA . LYS A 1 228 ? 2.542 18.949 -15.849 1.00 88.56 228 LYS A CA 1
ATOM 1808 C C . LYS A 1 228 ? 3.270 20.287 -15.750 1.00 88.56 228 LYS A C 1
ATOM 1810 O O . LYS A 1 228 ? 4.495 20.325 -15.838 1.00 88.56 228 LYS A O 1
ATOM 1815 N N . SER A 1 229 ? 2.537 21.365 -15.471 1.00 86.62 229 SER A N 1
ATOM 1816 C CA . SER A 1 229 ? 3.096 22.718 -15.356 1.00 86.62 229 SER A CA 1
ATOM 1817 C C . SER A 1 229 ? 4.167 22.805 -14.267 1.00 86.62 229 SER A C 1
ATOM 1819 O O . SER A 1 229 ? 5.260 23.313 -14.506 1.00 86.62 229 SER A O 1
ATOM 1821 N N . SER A 1 230 ? 3.891 22.259 -13.079 1.00 85.25 230 SER A N 1
ATOM 1822 C CA . SER A 1 230 ? 4.832 22.297 -11.952 1.00 85.25 230 SER A CA 1
ATOM 1823 C C . SER A 1 230 ? 6.066 21.409 -12.150 1.00 85.25 230 SER A C 1
ATOM 1825 O O . SER A 1 230 ? 7.135 21.705 -11.614 1.00 85.25 230 SER A O 1
ATOM 1827 N N . MET A 1 231 ? 5.925 20.312 -12.896 1.00 90.94 231 MET A N 1
ATOM 1828 C CA . MET A 1 231 ? 6.995 19.345 -13.138 1.00 90.94 231 MET A CA 1
ATOM 1829 C C . MET A 1 231 ? 7.839 19.697 -14.358 1.00 90.94 231 MET A C 1
ATOM 1831 O O . MET A 1 231 ? 8.992 19.275 -14.421 1.00 90.94 231 MET A O 1
ATOM 1835 N N . ARG A 1 232 ? 7.320 20.503 -15.291 1.00 92.94 232 ARG A N 1
ATOM 1836 C CA . ARG A 1 232 ? 8.038 20.936 -16.494 1.00 92.94 232 ARG A CA 1
ATOM 1837 C C . ARG A 1 232 ? 9.403 21.525 -16.167 1.00 92.94 232 ARG A C 1
ATOM 1839 O O . ARG A 1 232 ? 10.410 21.054 -16.685 1.00 92.94 232 ARG A O 1
ATOM 1846 N N . ASP A 1 233 ? 9.448 22.503 -15.268 1.00 91.19 233 ASP A N 1
ATOM 1847 C CA . ASP A 1 233 ? 10.702 23.157 -14.885 1.00 91.19 233 ASP A CA 1
ATOM 1848 C C . ASP A 1 233 ? 11.667 22.188 -14.197 1.00 91.19 233 ASP A C 1
ATOM 1850 O O . ASP A 1 233 ? 12.879 22.283 -14.379 1.00 91.19 233 ASP A O 1
ATOM 1854 N N . VAL A 1 234 ? 11.145 21.229 -13.427 1.00 91.75 234 VAL A N 1
ATOM 1855 C CA . VAL A 1 234 ? 11.955 20.190 -12.778 1.00 91.75 234 VAL A CA 1
ATOM 1856 C C . VAL A 1 234 ? 12.585 19.269 -13.823 1.00 91.75 234 VAL A C 1
ATOM 1858 O O . VAL A 1 234 ? 13.779 18.988 -13.743 1.00 91.75 234 VAL A O 1
ATOM 1861 N N . ILE A 1 235 ? 11.801 18.825 -14.810 1.00 94.75 235 ILE A N 1
ATOM 1862 C CA . ILE A 1 235 ? 12.255 17.976 -15.919 1.00 94.75 235 ILE A CA 1
ATOM 1863 C C . ILE A 1 235 ? 13.319 18.707 -16.735 1.00 94.75 235 ILE A C 1
ATOM 1865 O O . ILE A 1 235 ? 14.410 18.172 -16.926 1.00 94.75 235 ILE A O 1
ATOM 1869 N N . VAL A 1 236 ? 13.027 19.938 -17.167 1.00 93.38 236 VAL A N 1
ATOM 1870 C CA . VAL A 1 236 ? 13.942 20.742 -17.985 1.00 93.38 236 VAL A CA 1
ATOM 1871 C C . VAL A 1 236 ? 15.252 20.967 -17.240 1.00 93.38 236 VAL A C 1
ATOM 1873 O O . VAL A 1 236 ? 16.298 20.609 -17.768 1.00 93.38 236 VAL A O 1
ATOM 1876 N N . LYS A 1 237 ? 15.222 21.437 -15.987 1.00 91.62 237 LYS A N 1
ATOM 1877 C CA . LYS A 1 237 ? 16.453 21.662 -15.209 1.00 91.62 237 LYS A CA 1
ATOM 1878 C C . LYS A 1 237 ? 17.270 20.387 -15.007 1.00 91.62 237 LYS A C 1
ATOM 1880 O O . LYS A 1 237 ? 18.494 20.436 -15.050 1.00 91.62 237 LYS A O 1
ATOM 1885 N N . LYS A 1 238 ? 16.627 19.228 -14.821 1.00 92.94 238 LYS A N 1
ATOM 1886 C CA . LYS A 1 238 ? 17.343 17.945 -14.721 1.00 92.94 238 LYS A CA 1
ATOM 1887 C C . LYS A 1 238 ? 18.124 17.608 -15.992 1.00 92.94 238 LYS A C 1
ATOM 1889 O O . LYS A 1 238 ? 19.252 17.139 -15.879 1.00 92.94 238 LYS A O 1
ATOM 1894 N N . ILE A 1 239 ? 17.572 17.872 -17.178 1.00 88.44 239 ILE A N 1
ATOM 1895 C CA . ILE A 1 239 ? 18.248 17.569 -18.453 1.00 88.44 239 ILE A CA 1
ATOM 1896 C C . ILE A 1 239 ? 19.168 18.700 -18.945 1.00 88.44 239 ILE A C 1
ATOM 1898 O O . ILE A 1 239 ? 20.152 18.424 -19.635 1.00 88.44 239 ILE A O 1
ATOM 1902 N N . THR A 1 240 ? 18.894 19.966 -18.611 1.00 88.31 240 THR A N 1
ATOM 1903 C CA . THR A 1 240 ? 19.701 21.116 -19.056 1.00 88.31 240 THR A CA 1
ATOM 1904 C C . THR A 1 240 ? 20.845 21.428 -18.104 1.00 88.31 240 THR A C 1
ATOM 1906 O O . THR A 1 240 ? 21.974 21.588 -18.572 1.00 88.31 240 THR A O 1
ATOM 1909 N N . ASP A 1 241 ? 20.566 21.453 -16.800 1.00 88.44 241 ASP A N 1
ATOM 1910 C CA . ASP A 1 241 ? 21.476 21.940 -15.752 1.00 88.44 241 ASP A CA 1
ATOM 1911 C C . ASP A 1 241 ? 22.224 20.787 -15.060 1.00 88.44 241 ASP A C 1
ATOM 1913 O O . ASP A 1 241 ? 22.955 21.000 -14.096 1.00 88.44 241 ASP A O 1
ATOM 1917 N N . ASP A 1 242 ? 22.038 19.558 -15.552 1.00 82.06 242 ASP A N 1
ATOM 1918 C CA . ASP A 1 242 ? 22.699 18.344 -15.066 1.00 82.06 242 ASP A CA 1
ATOM 1919 C C . ASP A 1 242 ? 22.409 18.028 -13.578 1.00 82.06 242 ASP A C 1
ATOM 1921 O O . ASP A 1 242 ? 23.236 17.493 -12.832 1.00 82.06 242 ASP A O 1
ATOM 1925 N N . LEU A 1 243 ? 21.201 18.371 -13.113 1.00 81.62 243 LEU A N 1
ATOM 1926 C CA . LEU A 1 243 ? 20.801 18.151 -11.721 1.00 81.62 243 LEU A CA 1
ATOM 1927 C C . LEU A 1 243 ? 20.610 16.659 -11.420 1.00 81.62 243 LEU A C 1
ATOM 1929 O O . LEU A 1 243 ? 19.574 16.066 -11.734 1.00 81.62 243 LEU A O 1
ATOM 1933 N N . GLY A 1 244 ? 21.583 16.084 -10.714 1.00 79.62 244 GLY A N 1
ATOM 1934 C CA . GLY A 1 244 ? 21.574 14.680 -10.294 1.00 79.62 244 GLY A CA 1
ATOM 1935 C C . GLY A 1 244 ? 22.283 13.728 -11.260 1.00 79.62 244 GLY A C 1
ATOM 1936 O O . GLY A 1 244 ? 22.121 12.517 -11.123 1.00 79.62 244 GLY A O 1
ATOM 1937 N N . GLY A 1 245 ? 23.057 14.237 -12.228 1.00 90.19 245 GLY A N 1
ATOM 1938 C CA . GLY A 1 245 ? 23.844 13.406 -13.144 1.00 90.19 245 GLY A CA 1
ATOM 1939 C C . GLY A 1 245 ? 22.989 12.446 -13.978 1.00 90.19 245 GLY A C 1
ATOM 1940 O O . GLY A 1 245 ? 21.827 12.726 -14.273 1.00 90.19 245 GLY A O 1
ATOM 1941 N N . LYS A 1 246 ? 23.547 11.275 -14.320 1.00 90.06 246 LYS A N 1
ATOM 1942 C CA . LYS A 1 246 ? 22.857 10.238 -15.115 1.00 90.06 246 LYS A CA 1
ATOM 1943 C C . LYS A 1 246 ? 21.504 9.832 -14.522 1.00 90.06 246 LYS A C 1
ATOM 1945 O O . LYS A 1 246 ? 20.526 9.738 -15.254 1.00 90.06 246 LYS A O 1
ATOM 1950 N N . GLU A 1 247 ? 21.424 9.652 -13.203 1.00 91.94 247 GLU A N 1
ATOM 1951 C CA . GLU A 1 247 ? 20.158 9.343 -12.524 1.00 91.94 247 GLU A CA 1
ATOM 1952 C C . GLU A 1 247 ? 19.140 10.480 -12.700 1.00 91.94 247 GLU A C 1
ATOM 1954 O O . GLU A 1 247 ? 17.969 10.242 -12.993 1.00 91.94 247 GLU A O 1
ATOM 1959 N N . GLY A 1 248 ? 19.594 11.731 -12.589 1.00 93.31 248 GLY A N 1
ATOM 1960 C CA . GLY A 1 248 ? 18.781 12.913 -12.857 1.00 93.31 248 GLY A CA 1
ATOM 1961 C C . GLY A 1 248 ? 18.202 12.935 -14.273 1.00 93.31 248 GLY A C 1
ATOM 1962 O O . GLY A 1 248 ? 17.018 13.241 -14.434 1.00 93.31 248 GLY A O 1
ATOM 1963 N N . TRP A 1 249 ? 18.994 12.570 -15.286 1.00 94.81 249 TRP A N 1
ATOM 1964 C CA . TRP A 1 249 ? 18.525 12.510 -16.677 1.00 94.81 249 TRP A CA 1
ATOM 1965 C C . TRP A 1 249 ? 17.518 11.380 -16.880 1.00 94.81 249 TRP A C 1
ATOM 1967 O O . TRP A 1 249 ? 16.476 11.611 -17.491 1.00 94.81 249 TRP A O 1
ATOM 1977 N N . ALA A 1 250 ? 17.778 10.195 -16.315 1.00 94.25 250 ALA A N 1
ATOM 1978 C CA . ALA A 1 250 ? 16.852 9.066 -16.381 1.00 94.25 250 ALA A CA 1
ATOM 1979 C C . ALA A 1 250 ? 15.498 9.416 -15.742 1.00 94.25 250 ALA A C 1
ATOM 1981 O O . ALA A 1 250 ? 14.446 9.207 -16.345 1.00 94.25 250 ALA A O 1
ATOM 1982 N N . GLN A 1 251 ? 15.512 10.040 -14.557 1.00 94.56 251 GLN A N 1
ATOM 1983 C CA . GLN A 1 251 ? 14.299 10.531 -13.897 1.00 94.56 251 GLN A CA 1
ATOM 1984 C C . GLN A 1 251 ? 13.539 11.534 -14.767 1.00 94.56 251 GLN A C 1
ATOM 1986 O O . GLN A 1 251 ? 12.316 11.470 -14.858 1.00 94.56 251 GLN A O 1
ATOM 1991 N N . ALA A 1 252 ? 14.244 12.462 -15.414 1.00 95.06 252 ALA A N 1
ATOM 1992 C CA . ALA A 1 252 ? 13.608 13.448 -16.275 1.00 95.06 252 ALA A CA 1
ATOM 1993 C C . ALA A 1 252 ? 12.957 12.812 -17.509 1.00 95.06 252 ALA A C 1
ATOM 1995 O O . ALA A 1 252 ? 11.828 13.175 -17.838 1.00 95.06 252 ALA A O 1
ATOM 1996 N N . GLY A 1 253 ? 13.622 11.836 -18.138 1.00 95.19 253 GLY A N 1
ATOM 1997 C CA . GLY A 1 253 ? 13.045 11.031 -19.215 1.00 95.19 253 GLY A CA 1
ATOM 1998 C C . GLY A 1 253 ? 11.773 10.316 -18.758 1.00 95.19 253 GLY A C 1
ATOM 1999 O O . GLY A 1 253 ? 10.711 10.497 -19.351 1.00 95.19 253 GLY A O 1
ATOM 2000 N N . TYR A 1 254 ? 11.850 9.596 -17.635 1.00 94.88 254 TYR A N 1
ATOM 2001 C CA . TYR A 1 254 ? 10.709 8.897 -17.041 1.00 94.88 254 TYR A CA 1
ATOM 2002 C C . TYR A 1 254 ? 9.520 9.829 -16.750 1.00 94.88 254 TYR A C 1
ATOM 2004 O O . TYR A 1 254 ? 8.383 9.528 -17.127 1.00 94.88 254 TYR A O 1
ATOM 2012 N N . TYR A 1 255 ? 9.766 10.977 -16.111 1.00 94.00 255 TYR A N 1
ATOM 2013 C CA . TYR A 1 255 ? 8.720 11.950 -15.791 1.00 94.00 255 TYR A CA 1
ATOM 2014 C C . TYR A 1 255 ? 8.118 12.585 -17.040 1.00 94.00 255 TYR A C 1
ATOM 2016 O O . TYR A 1 255 ? 6.901 12.742 -17.102 1.00 94.00 255 TYR A O 1
ATOM 2024 N N . ALA A 1 256 ? 8.933 12.917 -18.044 1.00 94.88 256 ALA A N 1
ATOM 2025 C CA . ALA A 1 256 ? 8.440 13.488 -19.290 1.00 94.88 256 ALA A CA 1
ATOM 2026 C C . ALA A 1 256 ? 7.486 12.528 -20.012 1.00 94.88 256 ALA A C 1
ATOM 2028 O O . ALA A 1 256 ? 6.468 12.970 -20.530 1.00 94.88 256 ALA A O 1
ATOM 2029 N N . ILE A 1 257 ? 7.753 11.222 -20.012 1.00 93.94 257 ILE A N 1
ATOM 2030 C CA . ILE A 1 257 ? 6.842 10.237 -20.620 1.00 93.94 257 ILE A CA 1
ATOM 2031 C C . ILE A 1 257 ? 5.583 10.095 -19.768 1.00 93.94 257 ILE A C 1
ATOM 2033 O O . ILE A 1 257 ? 4.475 10.206 -20.283 1.00 93.94 257 ILE A O 1
ATOM 2037 N N . SER A 1 258 ? 5.752 9.904 -18.456 1.00 90.69 258 SER A N 1
ATOM 2038 C CA . SER A 1 258 ? 4.645 9.684 -17.513 1.00 90.69 258 SER A CA 1
ATOM 2039 C C . SER A 1 258 ? 3.650 10.846 -17.487 1.00 90.69 258 SER A C 1
ATOM 2041 O O . SER A 1 258 ? 2.461 10.642 -17.266 1.00 90.69 258 SER A O 1
ATOM 2043 N N . LEU A 1 259 ? 4.133 12.067 -17.728 1.00 90.94 259 LEU A N 1
ATOM 2044 C CA . LEU A 1 259 ? 3.330 13.288 -17.788 1.00 90.94 259 LEU A CA 1
ATOM 2045 C C . LEU A 1 259 ? 2.954 13.692 -19.221 1.00 90.94 259 LEU A C 1
ATOM 2047 O O . LEU A 1 259 ? 2.399 14.768 -19.432 1.00 90.94 259 LEU A O 1
ATOM 2051 N N . GLU A 1 260 ? 3.221 12.838 -20.209 1.00 91.69 260 GLU A N 1
ATOM 2052 C CA . GLU A 1 260 ? 2.918 13.067 -21.625 1.00 91.69 260 GLU A CA 1
ATOM 2053 C C . GLU A 1 260 ? 3.524 14.368 -22.189 1.00 91.69 260 GLU A C 1
ATOM 2055 O O . GLU A 1 260 ? 2.882 15.110 -22.928 1.00 91.69 260 GLU A O 1
ATOM 2060 N N . MET A 1 261 ? 4.760 14.664 -21.796 1.00 93.56 261 MET A N 1
ATOM 2061 C CA . MET A 1 261 ? 5.563 15.823 -22.206 1.00 93.56 261 MET A CA 1
ATOM 2062 C C . MET A 1 261 ? 6.778 15.431 -23.061 1.00 93.56 261 MET A C 1
ATOM 2064 O O . MET A 1 261 ? 7.526 16.297 -23.507 1.00 93.56 261 MET A O 1
ATOM 2068 N N . ALA A 1 262 ? 7.015 14.136 -23.279 1.00 94.62 262 ALA A N 1
ATOM 2069 C CA . ALA A 1 262 ? 8.228 13.640 -23.925 1.00 94.62 262 ALA A CA 1
ATOM 2070 C C . ALA A 1 262 ? 8.422 14.169 -25.360 1.00 94.62 262 ALA A C 1
ATOM 2072 O O . ALA A 1 262 ? 9.535 14.545 -25.713 1.00 94.62 262 ALA A O 1
ATOM 2073 N N . GLU A 1 263 ? 7.360 14.286 -26.166 1.00 94.88 263 GLU A N 1
ATOM 2074 C CA . GLU A 1 263 ? 7.446 14.874 -27.514 1.00 94.88 263 GLU A CA 1
ATOM 2075 C C . GLU A 1 263 ? 7.833 16.359 -27.483 1.00 94.88 263 GLU A C 1
ATOM 2077 O O . GLU A 1 263 ? 8.725 16.775 -28.222 1.00 94.88 263 GLU A O 1
ATOM 2082 N N . GLU A 1 264 ? 7.216 17.146 -26.592 1.00 94.94 264 GLU A N 1
ATOM 2083 C CA . GLU A 1 264 ? 7.534 18.568 -26.402 1.00 94.94 264 GLU A CA 1
ATOM 2084 C C . GLU A 1 264 ? 9.002 18.745 -25.992 1.00 94.94 264 GLU A C 1
ATOM 2086 O O . GLU A 1 264 ? 9.738 19.532 -26.590 1.00 94.94 264 GLU A O 1
ATOM 2091 N N . ILE A 1 265 ? 9.444 17.981 -24.990 1.00 95.25 265 ILE A N 1
ATOM 2092 C CA . ILE A 1 265 ? 10.807 18.053 -24.462 1.00 95.25 265 ILE A CA 1
ATOM 2093 C C . ILE A 1 265 ? 11.827 17.580 -25.505 1.00 95.25 265 ILE A C 1
ATOM 2095 O O . ILE A 1 265 ? 12.861 18.228 -25.667 1.00 95.25 265 ILE A O 1
ATOM 2099 N N . LYS A 1 266 ? 11.537 16.506 -26.253 1.00 96.06 266 LYS A N 1
ATOM 2100 C CA . LYS A 1 266 ? 12.379 16.012 -27.354 1.00 96.06 266 LYS A CA 1
ATOM 2101 C C . LYS A 1 266 ? 12.520 17.045 -28.469 1.00 96.06 266 LYS A C 1
ATOM 2103 O O . LYS A 1 266 ? 13.624 17.243 -28.967 1.00 96.06 266 LYS A O 1
ATOM 2108 N N . ALA A 1 267 ? 11.429 17.711 -28.847 1.00 96.12 267 ALA A N 1
ATOM 2109 C CA . ALA A 1 267 ? 11.455 18.751 -29.871 1.00 96.12 267 ALA A CA 1
ATOM 2110 C C . ALA A 1 267 ? 12.253 19.987 -29.422 1.00 96.12 267 ALA A C 1
ATOM 2112 O O . ALA A 1 267 ? 12.997 20.560 -30.216 1.00 96.12 267 ALA A O 1
ATOM 2113 N N . ALA A 1 268 ? 12.124 20.384 -28.153 1.00 96.00 268 ALA A N 1
ATOM 2114 C CA . ALA A 1 268 ? 12.809 21.554 -27.607 1.00 96.00 268 ALA A CA 1
ATOM 2115 C C . ALA A 1 268 ? 14.295 21.306 -27.281 1.00 96.00 268 ALA A C 1
ATOM 2117 O O . ALA A 1 268 ? 15.112 22.216 -27.418 1.00 96.00 268 ALA A O 1
ATOM 2118 N N . TYR A 1 269 ? 14.654 20.092 -26.850 1.00 95.81 269 TYR A N 1
ATOM 2119 C CA . TYR A 1 269 ? 15.990 19.752 -26.351 1.00 95.81 269 TYR A CA 1
ATOM 2120 C C . TYR A 1 269 ? 16.487 18.387 -26.876 1.00 95.81 269 TYR A C 1
ATOM 2122 O O . TYR A 1 269 ? 16.750 17.488 -26.073 1.00 95.81 269 TYR A O 1
ATOM 2130 N N . PRO A 1 270 ? 16.661 18.201 -28.197 1.00 95.56 270 PRO A N 1
ATOM 2131 C CA . PRO A 1 270 ? 16.911 16.886 -28.801 1.00 95.56 270 PRO A CA 1
ATOM 2132 C C . PRO A 1 270 ? 18.164 16.175 -28.262 1.00 95.56 270 PRO A C 1
ATOM 2134 O O . PRO A 1 270 ? 18.090 15.004 -27.891 1.00 95.56 270 PRO A O 1
ATOM 2137 N N . ASP A 1 271 ? 19.291 16.879 -28.119 1.00 95.06 271 ASP A N 1
ATOM 2138 C CA . ASP A 1 271 ? 20.539 16.282 -27.610 1.00 95.06 271 ASP A CA 1
ATOM 2139 C C . ASP A 1 271 ? 20.442 15.898 -26.126 1.00 95.06 271 ASP A C 1
ATOM 2141 O O . ASP A 1 271 ? 21.016 14.909 -25.667 1.00 95.06 271 ASP A O 1
ATOM 2145 N N . LYS A 1 272 ? 19.703 16.694 -25.344 1.00 95.19 272 LYS A N 1
ATOM 2146 C CA . LYS A 1 272 ? 19.485 16.432 -23.915 1.00 95.19 272 LYS A CA 1
ATOM 2147 C C . LYS A 1 272 ? 18.497 15.290 -23.713 1.00 95.19 272 LYS A C 1
ATOM 2149 O O . LYS A 1 272 ? 18.678 14.486 -22.804 1.00 95.19 272 LYS A O 1
ATOM 2154 N N . TRP A 1 273 ? 17.495 15.196 -24.584 1.00 96.00 273 TRP A N 1
ATOM 2155 C CA . TRP A 1 273 ? 16.579 14.069 -24.633 1.00 96.00 273 TRP A CA 1
ATOM 2156 C C . TRP A 1 273 ? 17.316 12.766 -24.950 1.00 96.00 273 TRP A C 1
ATOM 2158 O O . TRP A 1 273 ? 17.152 11.800 -24.214 1.00 96.00 273 TRP A O 1
ATOM 2168 N N . ALA A 1 274 ? 18.197 12.752 -25.956 1.00 94.56 274 ALA A N 1
ATOM 2169 C CA . ALA A 1 274 ? 19.004 11.573 -26.281 1.00 94.56 274 ALA A CA 1
ATOM 2170 C C . ALA A 1 274 ? 19.821 11.069 -25.074 1.00 94.56 274 ALA A C 1
ATOM 2172 O O . ALA A 1 274 ? 19.847 9.872 -24.800 1.00 94.56 274 ALA A O 1
ATOM 2173 N N . ARG A 1 275 ? 20.401 11.984 -24.283 1.00 92.56 275 ARG A N 1
ATOM 2174 C CA . ARG A 1 275 ? 21.081 11.641 -23.018 1.00 92.56 275 ARG A CA 1
ATOM 2175 C C . ARG A 1 275 ? 20.146 11.066 -21.955 1.00 92.56 275 ARG A C 1
ATOM 2177 O O . ARG A 1 275 ? 20.565 10.209 -21.184 1.00 92.56 275 ARG A O 1
ATOM 2184 N N . ALA A 1 276 ? 18.912 11.559 -21.863 1.00 94.62 276 ALA A N 1
ATOM 2185 C CA . ALA A 1 276 ? 17.921 11.024 -20.932 1.00 94.62 276 ALA A CA 1
ATOM 2186 C C . ALA A 1 276 ? 17.485 9.604 -21.324 1.00 94.62 276 ALA A C 1
ATOM 2188 O O . ALA A 1 276 ? 17.345 8.758 -20.444 1.00 94.62 276 ALA A O 1
ATOM 2189 N N . VAL A 1 277 ? 17.341 9.335 -22.626 1.00 93.62 277 VAL A N 1
ATOM 2190 C CA . VAL A 1 277 ? 17.079 7.990 -23.163 1.00 93.62 277 VAL A CA 1
ATOM 2191 C C . VAL A 1 277 ? 18.237 7.042 -22.833 1.00 93.62 277 VAL A C 1
ATOM 2193 O O . VAL A 1 277 ? 18.011 6.030 -22.184 1.00 93.62 277 VAL A O 1
ATOM 2196 N N . GLU A 1 278 ? 19.483 7.414 -23.144 1.00 91.56 278 GLU A N 1
ATOM 2197 C CA . GLU A 1 278 ? 20.671 6.604 -22.808 1.00 91.56 278 GLU A CA 1
ATOM 2198 C C . GLU A 1 278 ? 20.795 6.349 -21.291 1.00 91.56 278 GLU A C 1
ATOM 2200 O O . GLU A 1 278 ? 21.228 5.292 -20.827 1.00 91.56 278 GLU A O 1
ATOM 2205 N N . ALA A 1 279 ? 20.405 7.321 -20.466 1.00 92.00 279 ALA A N 1
ATOM 2206 C CA . ALA A 1 279 ? 20.404 7.141 -19.022 1.00 92.00 279 ALA A CA 1
ATOM 2207 C C . ALA A 1 279 ? 19.332 6.140 -18.555 1.00 92.00 279 ALA A C 1
ATOM 2209 O O . ALA A 1 279 ? 19.589 5.374 -17.623 1.00 92.00 279 ALA A O 1
ATOM 2210 N N . LEU A 1 280 ? 18.158 6.114 -19.197 1.00 91.44 280 LEU A N 1
ATOM 2211 C CA . LEU A 1 280 ? 17.088 5.157 -18.899 1.00 91.44 280 LEU A CA 1
ATOM 2212 C C . LEU A 1 280 ? 17.484 3.705 -19.201 1.00 91.44 280 LEU A C 1
ATOM 2214 O O . LEU A 1 280 ? 17.005 2.809 -18.505 1.00 91.44 280 LEU A O 1
ATOM 2218 N N . ASP A 1 281 ? 18.406 3.471 -20.138 1.00 85.25 281 ASP A N 1
ATOM 2219 C CA . ASP A 1 281 ? 18.919 2.133 -20.482 1.00 85.25 281 ASP A CA 1
ATOM 2220 C C . ASP A 1 281 ? 19.519 1.384 -19.281 1.00 85.25 281 ASP A C 1
ATOM 2222 O O . ASP A 1 281 ? 19.524 0.154 -19.225 1.00 85.25 281 ASP A O 1
ATOM 2226 N N . HIS A 1 282 ? 19.970 2.117 -18.263 1.00 86.38 282 HIS A N 1
ATOM 2227 C CA . HIS A 1 282 ? 20.514 1.543 -17.033 1.00 86.38 282 HIS A CA 1
ATOM 2228 C C . HIS A 1 282 ? 19.420 1.028 -16.073 1.00 86.38 282 HIS A C 1
ATOM 2230 O O . HIS A 1 282 ? 19.737 0.477 -15.018 1.00 86.38 282 HIS A O 1
ATOM 2236 N N . TYR A 1 283 ? 18.135 1.174 -16.427 1.00 87.19 283 TYR A N 1
ATOM 2237 C CA . TYR A 1 283 ? 16.976 0.799 -15.610 1.00 87.19 283 TYR A CA 1
ATOM 2238 C C . TYR A 1 283 ? 16.032 -0.177 -16.346 1.00 87.19 283 TYR A C 1
ATOM 2240 O O . TYR A 1 283 ? 14.849 0.118 -16.540 1.00 87.19 283 TYR A O 1
ATOM 2248 N N . PRO A 1 284 ? 16.490 -1.392 -16.704 1.00 79.75 284 PRO A N 1
ATOM 2249 C CA . PRO A 1 284 ? 15.717 -2.339 -17.519 1.00 79.75 284 PRO A CA 1
ATOM 2250 C C . PRO A 1 284 ? 14.391 -2.775 -16.876 1.00 79.75 284 PRO A C 1
ATOM 2252 O O . PRO A 1 284 ? 13.411 -3.006 -17.581 1.00 79.75 284 PRO A O 1
ATOM 2255 N N . ARG A 1 285 ? 14.315 -2.829 -15.536 1.00 80.50 285 ARG A N 1
ATOM 2256 C CA . ARG A 1 285 ? 13.060 -3.105 -14.803 1.00 80.50 285 ARG A CA 1
ATOM 2257 C C . ARG A 1 285 ? 12.001 -2.028 -15.061 1.00 80.50 285 ARG A C 1
ATOM 2259 O O . ARG A 1 285 ? 10.831 -2.351 -15.253 1.00 80.50 285 ARG A O 1
ATOM 2266 N N . LEU A 1 286 ? 12.421 -0.762 -15.061 1.00 85.44 286 LEU A N 1
ATOM 2267 C CA . LEU A 1 286 ? 11.550 0.386 -15.308 1.00 85.44 286 LEU A CA 1
ATOM 2268 C C . LEU A 1 286 ? 11.087 0.404 -16.766 1.00 85.44 286 LEU A C 1
ATOM 2270 O O . LEU A 1 286 ? 9.891 0.530 -17.024 1.00 85.44 286 LEU A O 1
ATOM 2274 N N . LEU A 1 287 ? 12.024 0.214 -17.700 1.00 86.38 287 LEU A N 1
ATOM 2275 C CA . LEU A 1 287 ? 11.731 0.132 -19.130 1.00 86.38 287 LEU A CA 1
ATOM 2276 C C . LEU A 1 287 ? 10.747 -0.994 -19.438 1.00 86.38 287 LEU A C 1
ATOM 2278 O O . LEU A 1 287 ? 9.762 -0.770 -20.131 1.00 86.38 287 LEU A O 1
ATOM 2282 N N . TYR A 1 288 ? 10.936 -2.178 -18.852 1.00 81.75 288 TYR A N 1
ATOM 2283 C CA . TYR A 1 288 ? 10.002 -3.283 -19.039 1.00 81.75 288 TYR A CA 1
ATOM 2284 C C . TYR A 1 288 ? 8.596 -2.952 -18.526 1.00 81.75 288 TYR A C 1
ATOM 2286 O O . TYR A 1 288 ? 7.616 -3.209 -19.222 1.00 81.75 288 TYR A O 1
ATOM 2294 N N . ALA A 1 289 ? 8.477 -2.366 -17.330 1.00 82.00 289 ALA A N 1
ATOM 2295 C CA . ALA A 1 289 ? 7.179 -1.981 -16.775 1.00 82.00 289 ALA A CA 1
ATOM 2296 C C . ALA A 1 289 ? 6.450 -0.951 -17.657 1.00 82.00 289 ALA A C 1
ATOM 2298 O O . ALA A 1 289 ? 5.227 -1.000 -17.785 1.00 82.00 289 ALA A O 1
ATOM 2299 N N . MET A 1 290 ? 7.208 -0.045 -18.278 1.00 85.62 290 MET A N 1
ATOM 2300 C CA . MET A 1 290 ? 6.697 0.985 -19.179 1.00 85.62 290 MET A CA 1
ATOM 2301 C C . MET A 1 290 ? 6.322 0.438 -20.561 1.00 85.62 290 MET A C 1
ATOM 2303 O O . MET A 1 290 ? 5.292 0.825 -21.106 1.00 85.62 290 MET A O 1
ATOM 2307 N N . LEU A 1 291 ? 7.144 -0.453 -21.125 1.00 84.56 291 LEU A N 1
ATOM 2308 C CA . LEU A 1 291 ? 7.009 -0.945 -22.499 1.00 84.56 291 LEU A CA 1
ATOM 2309 C C . LEU A 1 291 ? 6.086 -2.167 -22.623 1.00 84.56 291 LEU A C 1
ATOM 2311 O O . LEU A 1 291 ? 5.464 -2.365 -23.667 1.00 84.56 291 LEU A O 1
ATOM 2315 N N . TYR A 1 292 ? 5.921 -2.943 -21.546 1.00 79.06 292 TYR A N 1
ATOM 2316 C CA . TYR A 1 292 ? 5.012 -4.097 -21.476 1.00 79.06 292 TYR A CA 1
ATOM 2317 C C . TYR A 1 292 ? 3.952 -3.919 -20.382 1.00 79.06 292 TYR A C 1
ATOM 2319 O O . TYR A 1 292 ? 3.850 -4.734 -19.456 1.00 79.06 292 TYR A O 1
ATOM 2327 N N . PRO A 1 293 ? 3.141 -2.851 -20.453 1.00 78.06 293 PRO A N 1
ATOM 2328 C CA . PRO A 1 293 ? 2.117 -2.604 -19.456 1.00 78.06 293 PRO A CA 1
ATOM 2329 C C . PRO A 1 293 ? 1.038 -3.691 -19.482 1.00 78.06 293 PRO A C 1
ATOM 2331 O O . PRO A 1 293 ? 0.514 -4.066 -20.532 1.00 78.06 293 PRO A O 1
ATOM 2334 N N . LYS A 1 294 ? 0.631 -4.141 -18.292 1.00 68.00 294 LYS A N 1
ATOM 2335 C CA . LYS A 1 294 ? -0.468 -5.105 -18.118 1.00 68.00 294 LYS A CA 1
ATOM 2336 C C . LYS A 1 294 ? -1.847 -4.498 -18.416 1.00 68.00 294 LYS A C 1
ATOM 2338 O O . LYS A 1 294 ? -2.768 -5.221 -18.784 1.00 68.00 294 LYS A O 1
ATOM 2343 N N . TYR A 1 295 ? -1.998 -3.185 -18.236 1.00 68.44 295 TYR A N 1
ATOM 2344 C CA . TYR A 1 295 ? -3.292 -2.502 -18.283 1.00 68.44 295 TYR A CA 1
ATOM 2345 C C . TYR A 1 295 ? -3.395 -1.564 -19.493 1.00 68.44 295 TYR A C 1
ATOM 2347 O O . TYR A 1 295 ? -2.463 -0.786 -19.716 1.00 68.44 295 TYR A O 1
ATOM 2355 N N . PRO A 1 296 ? -4.533 -1.551 -20.218 1.00 73.62 296 PRO A N 1
ATOM 2356 C CA . PRO A 1 296 ? -4.724 -0.685 -21.384 1.00 73.62 296 PRO A CA 1
ATOM 2357 C C . PRO A 1 296 ? -4.494 0.807 -21.124 1.00 73.62 296 PRO A C 1
ATOM 2359 O O . PRO A 1 296 ? -4.029 1.517 -22.009 1.00 73.62 296 PRO A O 1
ATOM 2362 N N . LEU A 1 297 ? -4.756 1.283 -19.899 1.00 70.75 297 LEU A N 1
ATOM 2363 C CA . LEU A 1 297 ? -4.535 2.682 -19.511 1.00 70.75 297 LEU A CA 1
ATOM 2364 C C . LEU A 1 297 ? -3.074 3.128 -19.697 1.00 70.75 297 LEU A C 1
ATOM 2366 O O . LEU A 1 297 ? -2.811 4.290 -19.983 1.00 70.75 297 LEU A O 1
ATOM 2370 N N . ALA A 1 298 ? -2.124 2.200 -19.580 1.00 79.50 298 ALA A N 1
ATOM 2371 C CA . ALA A 1 298 ? -0.704 2.486 -19.739 1.00 79.50 298 ALA A CA 1
ATOM 2372 C C . ALA A 1 298 ? -0.201 2.304 -21.185 1.00 79.50 298 ALA A C 1
ATOM 2374 O O . ALA A 1 298 ? 0.965 2.581 -21.457 1.00 79.50 298 ALA A O 1
ATOM 2375 N N . TYR A 1 299 ? -1.054 1.905 -22.142 1.00 83.81 299 TYR A N 1
ATOM 2376 C CA . TYR A 1 299 ? -0.652 1.785 -23.553 1.00 83.81 299 TYR A CA 1
ATOM 2377 C C . TYR A 1 299 ? -0.240 3.127 -24.142 1.00 83.81 299 TYR A C 1
ATOM 2379 O O . TYR A 1 299 ? 0.722 3.182 -24.895 1.00 83.81 299 TYR A O 1
ATOM 2387 N N . ARG A 1 300 ? -0.883 4.221 -23.723 1.00 86.00 300 ARG A N 1
ATOM 2388 C CA . ARG A 1 300 ? -0.486 5.565 -24.151 1.00 86.00 300 ARG A CA 1
ATOM 2389 C C . ARG A 1 300 ? 0.931 5.927 -23.700 1.00 86.00 300 ARG A C 1
ATOM 2391 O O . ARG A 1 300 ? 1.681 6.513 -24.470 1.00 86.00 300 ARG A O 1
ATOM 2398 N N . ILE A 1 301 ? 1.297 5.553 -22.473 1.00 89.31 301 ILE A N 1
ATOM 2399 C CA . ILE A 1 301 ? 2.646 5.758 -21.929 1.00 89.31 301 ILE A CA 1
ATOM 2400 C C . ILE A 1 301 ? 3.665 4.915 -22.702 1.00 89.31 301 ILE A C 1
ATOM 2402 O O . ILE A 1 301 ? 4.704 5.442 -23.091 1.00 89.31 301 ILE A O 1
ATOM 2406 N N . ARG A 1 302 ? 3.349 3.643 -22.987 1.00 90.00 302 ARG A N 1
ATOM 2407 C CA . ARG A 1 302 ? 4.172 2.780 -23.849 1.00 90.00 302 ARG A CA 1
ATOM 2408 C C . ARG A 1 302 ? 4.379 3.406 -25.224 1.00 90.00 302 ARG A C 1
ATOM 2410 O O . ARG A 1 302 ? 5.512 3.524 -25.670 1.00 90.00 302 ARG A O 1
ATOM 2417 N N . ASP A 1 303 ? 3.294 3.775 -25.898 1.00 90.31 303 ASP A N 1
ATOM 2418 C CA . ASP A 1 303 ? 3.349 4.278 -27.270 1.00 90.31 303 ASP A CA 1
ATOM 2419 C C . ASP A 1 303 ? 4.185 5.558 -27.330 1.00 90.31 303 ASP A C 1
ATOM 2421 O O . ASP A 1 303 ? 5.044 5.684 -28.196 1.00 90.31 303 ASP A O 1
ATOM 2425 N N . LEU A 1 304 ? 4.015 6.451 -26.350 1.00 92.50 304 LEU A N 1
ATOM 2426 C CA . LEU A 1 304 ? 4.830 7.654 -26.225 1.00 92.50 304 LEU A CA 1
ATOM 2427 C C . LEU A 1 304 ? 6.310 7.342 -25.968 1.00 92.50 304 LEU A C 1
ATOM 2429 O O . LEU A 1 304 ? 7.179 8.003 -26.533 1.00 92.50 304 LEU A O 1
ATOM 2433 N N . ALA A 1 305 ? 6.623 6.354 -25.126 1.00 92.56 305 ALA A N 1
ATOM 2434 C CA . ALA A 1 305 ? 8.002 5.926 -24.902 1.00 92.56 305 ALA A CA 1
ATOM 2435 C C . ALA A 1 305 ? 8.646 5.474 -26.225 1.00 92.56 305 ALA A C 1
ATOM 2437 O O . ALA A 1 305 ? 9.682 6.010 -26.623 1.00 92.56 305 ALA A O 1
ATOM 2438 N N . VAL A 1 306 ? 7.967 4.592 -26.965 1.00 91.00 306 VAL A N 1
ATOM 2439 C CA . VAL A 1 306 ? 8.449 4.062 -28.250 1.00 91.00 306 VAL A CA 1
ATOM 2440 C C . VAL A 1 306 ? 8.626 5.178 -29.285 1.00 91.00 306 VAL A C 1
ATOM 2442 O O . VAL A 1 306 ? 9.695 5.312 -29.878 1.00 91.00 306 VAL A O 1
ATOM 2445 N N . THR A 1 307 ? 7.630 6.051 -29.485 1.00 93.06 307 THR A N 1
ATOM 2446 C CA . THR A 1 307 ? 7.735 7.141 -30.480 1.00 93.06 307 THR A CA 1
ATOM 2447 C C . THR A 1 307 ? 8.806 8.171 -30.121 1.00 93.06 307 THR A C 1
ATOM 2449 O O . THR A 1 307 ? 9.386 8.830 -30.996 1.00 93.06 307 THR A O 1
ATOM 2452 N N . THR A 1 308 ? 9.129 8.305 -28.834 1.00 92.75 308 THR A N 1
ATOM 2453 C CA . THR A 1 308 ? 10.186 9.208 -28.373 1.00 92.75 308 THR A CA 1
ATOM 2454 C C . THR A 1 308 ? 11.575 8.574 -28.375 1.00 92.75 308 THR A C 1
ATOM 2456 O O . THR A 1 308 ? 12.553 9.307 -28.208 1.00 92.75 308 THR A O 1
ATOM 2459 N N . GLY A 1 309 ? 11.691 7.306 -28.780 1.00 90.62 309 GLY A N 1
ATOM 2460 C CA . GLY A 1 309 ? 12.953 6.603 -29.016 1.00 90.62 309 GLY A CA 1
ATOM 2461 C C . GLY A 1 309 ? 13.432 5.785 -27.822 1.00 90.62 309 GLY A C 1
ATOM 2462 O O . GLY A 1 309 ? 14.627 5.536 -27.714 1.00 90.62 309 GLY A O 1
ATOM 2463 N N . ILE A 1 310 ? 12.526 5.433 -26.910 1.00 89.31 310 ILE A N 1
ATOM 2464 C CA . ILE A 1 310 ? 12.811 4.539 -25.792 1.00 89.31 310 ILE A CA 1
ATOM 2465 C C . ILE A 1 310 ? 12.383 3.141 -26.188 1.00 89.31 310 ILE A C 1
ATOM 2467 O O . ILE A 1 310 ? 11.196 2.868 -26.364 1.00 89.31 310 ILE A O 1
ATOM 2471 N N . ASP A 1 311 ? 13.368 2.262 -26.250 1.00 83.38 311 ASP A N 1
ATOM 2472 C CA . ASP A 1 311 ? 13.191 0.856 -26.556 1.00 83.38 311 ASP A CA 1
ATOM 2473 C C . ASP A 1 311 ? 13.722 0.001 -25.405 1.00 83.38 311 ASP A C 1
ATOM 2475 O O . ASP A 1 311 ? 14.398 0.476 -24.489 1.00 83.38 311 ASP A O 1
ATOM 2479 N N . MET A 1 312 ? 13.405 -1.293 -25.427 1.00 74.56 312 MET A N 1
ATOM 2480 C CA . MET A 1 312 ? 14.080 -2.216 -24.525 1.00 74.56 312 MET A CA 1
ATOM 2481 C C . MET A 1 312 ? 15.535 -2.351 -24.942 1.00 74.56 312 MET A C 1
ATOM 2483 O O . MET A 1 312 ? 15.826 -2.750 -26.069 1.00 74.56 312 MET A O 1
ATOM 2487 N N . VAL A 1 313 ? 16.432 -2.144 -23.985 1.00 67.81 313 VAL A N 1
ATOM 2488 C CA . VAL A 1 313 ? 17.828 -2.546 -24.131 1.00 67.81 313 VAL A CA 1
ATOM 2489 C C . VAL A 1 313 ? 17.890 -4.047 -24.397 1.00 67.81 313 VAL A C 1
ATOM 2491 O O . VAL A 1 313 ? 17.205 -4.842 -23.743 1.00 67.81 313 VAL A O 1
ATOM 2494 N N . GLU A 1 314 ? 18.732 -4.445 -25.348 1.00 70.50 314 GLU A N 1
ATOM 2495 C CA . GLU A 1 314 ? 19.080 -5.847 -25.534 1.00 70.50 314 GLU A CA 1
ATOM 2496 C C . GLU A 1 314 ? 19.787 -6.355 -24.270 1.00 70.50 314 GLU A C 1
ATOM 2498 O O . GLU A 1 314 ? 20.927 -5.994 -23.970 1.00 70.50 314 GLU A O 1
ATOM 2503 N N . ILE A 1 315 ? 19.090 -7.186 -23.498 1.00 74.19 315 ILE A N 1
ATOM 2504 C CA . ILE A 1 315 ? 19.654 -7.784 -22.293 1.00 74.19 315 ILE A CA 1
ATOM 2505 C C . ILE A 1 315 ? 20.486 -8.986 -22.719 1.00 74.19 315 ILE A C 1
ATOM 2507 O O . ILE A 1 315 ? 19.952 -9.989 -23.196 1.00 74.19 315 ILE A O 1
ATOM 2511 N N . LYS A 1 316 ? 21.801 -8.874 -22.543 1.00 81.81 316 LYS A N 1
ATOM 2512 C CA . LYS A 1 316 ? 22.742 -9.928 -22.915 1.00 81.81 316 LYS A CA 1
ATOM 2513 C C . LYS A 1 316 ? 22.648 -11.118 -21.954 1.00 81.81 316 LYS A C 1
ATOM 2515 O O . LYS A 1 316 ? 22.442 -10.912 -20.757 1.00 81.81 316 LYS A O 1
ATOM 2520 N N . PRO A 1 317 ? 22.854 -12.348 -22.451 1.00 89.19 317 PRO A N 1
ATOM 2521 C CA . PRO A 1 317 ? 23.014 -13.516 -21.598 1.00 89.19 317 PRO A CA 1
ATOM 2522 C C . PRO A 1 317 ? 24.124 -13.361 -20.554 1.00 89.19 317 PRO A C 1
ATOM 2524 O O . PRO A 1 317 ? 25.200 -12.840 -20.856 1.00 89.19 317 PRO A O 1
ATOM 2527 N N . SER A 1 318 ? 23.887 -13.876 -19.348 1.00 91.75 318 SER A N 1
ATOM 2528 C CA . SER A 1 318 ? 24.899 -13.958 -18.296 1.00 91.75 318 SER A CA 1
ATOM 2529 C C . SER A 1 318 ? 25.716 -15.233 -18.483 1.00 91.75 318 SER A C 1
ATOM 2531 O O . SER A 1 318 ? 25.275 -16.319 -18.118 1.00 91.75 318 SER A O 1
ATOM 2533 N N . LEU A 1 319 ? 26.897 -15.120 -19.095 1.00 93.31 319 LEU A N 1
ATOM 2534 C CA . LEU A 1 319 ? 27.765 -16.263 -19.432 1.00 93.31 319 LEU A CA 1
ATOM 2535 C C . LEU A 1 319 ? 29.076 -16.299 -18.634 1.00 93.31 319 LEU A C 1
ATOM 2537 O O . LEU A 1 319 ? 29.951 -17.110 -18.932 1.00 93.31 319 LEU A O 1
ATOM 2541 N N . SER A 1 320 ? 29.206 -15.458 -17.607 1.00 92.12 320 SER A N 1
ATOM 2542 C CA . SER A 1 320 ? 30.341 -15.419 -16.678 1.00 92.12 320 SER A CA 1
ATOM 2543 C C . SER A 1 320 ? 29.872 -15.557 -15.232 1.00 92.12 320 SER A C 1
ATOM 2545 O O . SER A 1 320 ? 28.838 -15.002 -14.875 1.00 92.12 320 SER A O 1
ATOM 2547 N N . GLY A 1 321 ? 30.642 -16.254 -14.403 1.00 93.06 321 GLY A N 1
ATOM 2548 C CA . GLY A 1 321 ? 30.377 -16.388 -12.972 1.00 93.06 321 GLY A CA 1
ATOM 2549 C C . GLY A 1 321 ? 30.949 -17.682 -12.401 1.00 93.06 321 GLY A C 1
ATOM 2550 O O . GLY A 1 321 ? 31.306 -18.584 -13.163 1.00 93.06 321 GLY A O 1
ATOM 2551 N N . ASN A 1 322 ? 31.044 -17.775 -11.076 1.00 94.25 322 ASN A N 1
ATOM 2552 C CA . ASN A 1 322 ? 31.531 -18.970 -10.378 1.00 94.25 322 ASN A CA 1
ATOM 2553 C C . ASN A 1 322 ? 30.492 -20.100 -10.232 1.00 94.25 322 ASN A C 1
ATOM 2555 O O . ASN A 1 322 ? 30.882 -21.238 -9.980 1.00 94.25 322 ASN A O 1
ATOM 2559 N N . VAL A 1 323 ? 29.200 -19.811 -10.406 1.00 95.31 323 VAL A N 1
ATOM 2560 C CA . VAL A 1 323 ? 28.114 -20.801 -10.390 1.00 95.31 323 VAL A CA 1
ATOM 2561 C C . VAL A 1 323 ? 27.480 -20.891 -11.774 1.00 95.31 323 VAL A C 1
ATOM 2563 O O . VAL A 1 323 ? 27.146 -19.867 -12.368 1.00 95.31 323 VAL A O 1
ATOM 2566 N N . GLU A 1 324 ? 27.276 -22.111 -12.274 1.00 95.56 324 GLU A N 1
ATOM 2567 C CA . GLU A 1 324 ? 26.651 -22.390 -13.569 1.00 95.56 324 GLU A CA 1
ATOM 2568 C C . GLU A 1 324 ? 25.287 -23.073 -13.393 1.00 95.56 324 GLU A C 1
ATOM 2570 O O . GLU A 1 324 ? 25.160 -24.084 -12.707 1.00 95.56 324 GLU A O 1
ATOM 2575 N N . PHE A 1 325 ? 24.274 -22.528 -14.060 1.00 95.12 325 PHE A N 1
ATOM 2576 C CA . PHE A 1 325 ? 22.945 -23.105 -14.216 1.00 95.12 325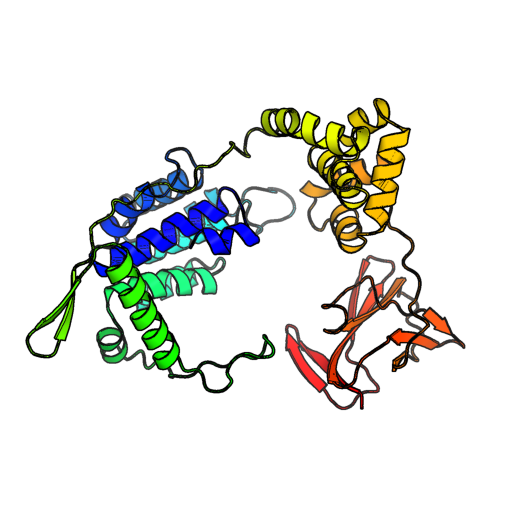 PHE A CA 1
ATOM 2577 C C . PHE A 1 325 ? 22.791 -23.597 -15.654 1.00 95.12 325 PHE A C 1
ATOM 2579 O O . PHE A 1 325 ? 23.113 -22.870 -16.601 1.00 95.12 325 PHE A O 1
ATOM 2586 N N . THR A 1 326 ? 22.264 -24.809 -15.830 1.00 94.50 326 THR A N 1
ATOM 2587 C CA . THR A 1 326 ? 22.086 -25.418 -17.153 1.00 94.50 326 THR A CA 1
ATOM 2588 C C . THR A 1 326 ? 20.692 -26.001 -17.338 1.00 94.50 326 THR A C 1
ATOM 2590 O O . THR A 1 326 ? 20.075 -26.510 -16.403 1.00 94.50 326 THR A O 1
ATOM 2593 N N . LEU A 1 327 ? 20.194 -25.924 -18.572 1.00 93.62 327 LEU A N 1
ATOM 2594 C CA . LEU A 1 327 ? 18.968 -26.580 -19.011 1.00 93.62 327 LEU A CA 1
ATOM 2595 C C . LEU A 1 327 ? 19.221 -27.286 -20.348 1.00 93.62 327 LEU A C 1
ATOM 2597 O O . LEU A 1 327 ? 19.691 -26.675 -21.310 1.00 93.62 327 LEU A O 1
ATOM 2601 N N . GLU A 1 328 ? 18.922 -28.585 -20.377 1.00 87.50 328 GLU A N 1
ATOM 2602 C CA . GLU A 1 328 ? 19.212 -29.482 -21.506 1.00 87.50 328 GLU A CA 1
ATOM 2603 C C . GLU A 1 328 ? 18.131 -29.445 -22.597 1.00 87.50 328 GLU A C 1
ATOM 2605 O O . GLU A 1 328 ? 18.439 -29.647 -23.769 1.00 87.50 328 GLU A O 1
ATOM 2610 N N . ASP A 1 329 ? 16.874 -29.178 -22.228 1.00 85.38 329 ASP A N 1
ATOM 2611 C CA . ASP A 1 329 ? 15.769 -29.113 -23.189 1.00 85.38 329 ASP A CA 1
ATOM 2612 C C . ASP A 1 329 ? 15.906 -27.887 -24.110 1.00 85.38 329 ASP A C 1
ATOM 2614 O O . ASP A 1 329 ? 16.425 -26.835 -23.732 1.00 85.38 329 ASP A O 1
ATOM 2618 N N . ASP A 1 330 ? 15.415 -28.000 -25.342 1.00 82.75 330 ASP A N 1
ATOM 2619 C CA . ASP A 1 330 ? 15.622 -27.003 -26.395 1.00 82.75 330 ASP A CA 1
ATOM 2620 C C . ASP A 1 330 ? 14.753 -25.740 -26.246 1.00 82.75 330 ASP A C 1
ATOM 2622 O O . ASP A 1 330 ? 15.176 -24.661 -26.689 1.00 82.75 330 ASP A O 1
ATOM 2626 N N . TYR A 1 331 ? 13.589 -25.871 -25.595 1.00 89.81 331 TYR A N 1
ATOM 2627 C CA . TYR A 1 331 ? 12.567 -24.839 -25.369 1.00 89.81 331 TYR A CA 1
ATOM 2628 C C . TYR A 1 331 ? 12.332 -23.969 -26.623 1.00 89.81 331 TYR A C 1
ATOM 2630 O O . TYR A 1 331 ? 12.668 -22.784 -26.630 1.00 89.81 331 TYR A O 1
ATOM 2638 N N . PRO A 1 332 ? 11.773 -24.525 -27.714 1.00 88.38 332 PRO A N 1
ATOM 2639 C CA . PRO A 1 332 ? 11.763 -23.886 -29.037 1.00 88.38 332 PRO A CA 1
ATOM 2640 C C . PRO A 1 332 ? 10.916 -22.604 -29.096 1.00 88.38 332 PRO A C 1
ATOM 2642 O O . PRO A 1 332 ? 11.193 -21.692 -29.889 1.00 88.38 332 PRO A O 1
ATOM 2645 N N . ASP A 1 333 ? 9.907 -22.522 -28.230 1.00 90.38 333 ASP A N 1
ATOM 2646 C CA . ASP A 1 333 ? 9.003 -21.378 -28.110 1.00 90.38 333 ASP A CA 1
ATOM 2647 C C . ASP A 1 333 ? 9.516 -20.307 -27.141 1.00 90.38 333 ASP A C 1
ATOM 2649 O O . ASP A 1 333 ? 8.961 -19.205 -27.114 1.00 90.38 333 ASP A O 1
ATOM 2653 N N . ALA A 1 334 ? 10.590 -20.589 -26.392 1.00 89.88 334 ALA A N 1
ATOM 2654 C CA . ALA A 1 334 ? 11.186 -19.622 -25.484 1.00 89.88 334 ALA A CA 1
ATOM 2655 C C . ALA A 1 334 ? 11.801 -18.459 -26.274 1.00 89.88 334 ALA A C 1
ATOM 2657 O O . ALA A 1 334 ? 12.618 -18.651 -27.178 1.00 89.88 334 ALA A O 1
ATOM 2658 N N . ASP A 1 335 ? 11.407 -17.245 -25.906 1.00 86.94 335 ASP A N 1
ATOM 2659 C CA . ASP A 1 335 ? 12.127 -16.020 -26.246 1.00 86.94 335 ASP A CA 1
ATOM 2660 C C . ASP A 1 335 ? 13.309 -15.845 -25.285 1.00 86.94 335 ASP A C 1
ATOM 2662 O O . ASP A 1 335 ? 14.441 -15.607 -25.702 1.00 86.94 335 ASP A O 1
ATOM 2666 N N . LYS A 1 336 ? 13.056 -16.022 -23.980 1.00 89.94 336 LYS A N 1
ATOM 2667 C CA . LYS A 1 336 ? 14.052 -15.854 -22.914 1.00 89.94 336 LYS A CA 1
ATOM 2668 C C . LYS A 1 336 ? 13.853 -16.886 -21.816 1.00 89.94 336 LYS A C 1
ATOM 2670 O O . LYS A 1 336 ? 12.724 -17.212 -21.454 1.00 89.94 336 LYS A O 1
ATOM 2675 N N . ILE A 1 337 ? 14.958 -17.335 -21.231 1.00 93.94 337 ILE A N 1
ATOM 2676 C CA . ILE A 1 337 ? 14.962 -18.119 -19.995 1.00 93.94 337 ILE A CA 1
ATOM 2677 C C . ILE A 1 337 ? 15.801 -17.367 -18.968 1.00 93.94 337 ILE A C 1
ATOM 2679 O O . ILE A 1 337 ? 16.857 -16.835 -19.307 1.00 93.94 337 ILE A O 1
ATOM 2683 N N . VAL A 1 338 ? 15.325 -17.294 -17.727 1.00 93.44 338 VAL A N 1
ATOM 2684 C CA . VAL A 1 338 ? 15.965 -16.523 -16.653 1.00 93.44 338 VAL A CA 1
ATOM 2685 C C . VAL A 1 338 ? 16.133 -17.381 -15.407 1.00 93.44 338 VAL A C 1
ATOM 2687 O O . VAL A 1 338 ? 15.194 -18.074 -15.013 1.00 93.44 338 VAL A O 1
ATOM 2690 N N . VAL A 1 339 ? 17.292 -17.292 -14.749 1.00 94.81 339 VAL A N 1
ATOM 2691 C CA . VAL A 1 339 ? 17.461 -17.790 -13.376 1.00 94.81 339 VAL A CA 1
ATOM 2692 C C . VAL A 1 339 ? 16.867 -16.768 -12.409 1.00 94.81 339 VAL A C 1
ATOM 2694 O O . VAL A 1 339 ? 17.451 -15.723 -12.141 1.00 94.81 339 VAL A O 1
ATOM 2697 N N . TYR A 1 340 ? 15.683 -17.050 -11.889 1.00 91.19 340 TYR A N 1
ATOM 2698 C CA . TYR A 1 340 ? 14.916 -16.160 -11.031 1.00 91.19 340 TYR A CA 1
ATOM 2699 C C . TYR A 1 340 ? 15.137 -16.522 -9.559 1.00 91.19 340 TYR A C 1
ATOM 2701 O O . TYR A 1 340 ? 14.562 -17.497 -9.078 1.00 91.19 340 TYR A O 1
ATOM 2709 N N . GLY A 1 341 ? 15.962 -15.758 -8.839 1.00 89.50 341 GLY A N 1
ATOM 2710 C CA . GLY A 1 341 ? 16.337 -16.091 -7.461 1.00 89.50 341 GLY A CA 1
ATOM 2711 C C . GLY A 1 341 ? 16.613 -14.891 -6.562 1.00 89.50 341 GLY A C 1
ATOM 2712 O O . GLY A 1 341 ? 16.714 -13.749 -7.016 1.00 89.50 341 GLY A O 1
ATOM 2713 N N . ASN A 1 342 ? 16.753 -15.153 -5.262 1.00 86.94 342 ASN A N 1
ATOM 2714 C CA . ASN A 1 342 ? 16.970 -14.118 -4.245 1.00 86.94 342 ASN A CA 1
ATOM 2715 C C . ASN A 1 342 ? 18.265 -13.306 -4.457 1.00 86.94 342 ASN A C 1
ATOM 2717 O O . ASN A 1 342 ? 18.300 -12.120 -4.136 1.00 86.94 342 ASN A O 1
ATOM 2721 N N . PHE A 1 343 ? 19.296 -13.897 -5.064 1.00 89.00 343 PHE A N 1
ATOM 2722 C CA . PHE A 1 343 ? 20.576 -13.240 -5.366 1.00 89.00 343 PHE A CA 1
ATOM 2723 C C . PHE A 1 343 ? 20.497 -12.129 -6.423 1.00 89.00 343 PHE A C 1
ATOM 2725 O O . PHE A 1 343 ? 21.389 -11.289 -6.475 1.00 89.00 343 PHE A O 1
ATOM 2732 N N . THR A 1 344 ? 19.426 -12.071 -7.220 1.00 83.00 344 THR A N 1
ATOM 2733 C CA . THR A 1 344 ? 19.123 -10.925 -8.101 1.00 83.00 344 THR A CA 1
ATOM 2734 C C . THR A 1 344 ? 17.913 -10.128 -7.621 1.00 83.00 344 THR A C 1
ATOM 2736 O O . THR A 1 344 ? 17.312 -9.360 -8.377 1.00 83.00 344 THR A O 1
ATOM 2739 N N . ASN A 1 345 ? 17.493 -10.326 -6.365 1.00 81.12 345 ASN A N 1
ATOM 2740 C CA . ASN A 1 345 ? 16.208 -9.843 -5.867 1.00 81.12 345 ASN A CA 1
ATOM 2741 C C . ASN A 1 345 ? 15.077 -10.183 -6.856 1.00 81.12 345 ASN A C 1
ATOM 2743 O O . ASN A 1 345 ? 14.289 -9.316 -7.253 1.00 81.12 345 ASN A O 1
ATOM 2747 N N . TYR A 1 346 ? 15.091 -11.435 -7.325 1.00 84.19 346 TYR A N 1
ATOM 2748 C CA . TYR A 1 346 ? 14.104 -12.005 -8.228 1.00 84.19 346 TYR A CA 1
ATOM 2749 C C . TYR A 1 346 ? 13.944 -11.185 -9.523 1.00 84.19 346 TYR A C 1
ATOM 2751 O O . TYR A 1 346 ? 12.846 -10.799 -9.930 1.00 84.19 346 TYR A O 1
ATOM 2759 N N . SER A 1 347 ? 15.068 -10.863 -10.169 1.00 81.81 347 SER A N 1
ATOM 2760 C CA . SER A 1 347 ? 15.084 -10.103 -11.424 1.00 81.81 347 SER A CA 1
ATOM 2761 C C . SER A 1 347 ? 14.728 -10.979 -12.621 1.00 81.81 347 SER A C 1
ATOM 2763 O O . SER A 1 347 ? 15.215 -12.099 -12.745 1.00 81.81 347 SER A O 1
ATOM 2765 N N . LYS A 1 348 ? 13.959 -10.431 -13.571 1.00 84.00 348 LYS A N 1
ATOM 2766 C CA . LYS A 1 348 ? 13.765 -11.033 -14.905 1.00 84.00 348 LYS A CA 1
ATOM 2767 C C . LYS A 1 348 ? 14.825 -10.585 -15.926 1.00 84.00 348 LYS A C 1
ATOM 2769 O O . LYS A 1 348 ? 14.744 -10.965 -17.088 1.00 84.00 348 LYS A O 1
ATOM 2774 N N . PHE A 1 349 ? 15.773 -9.738 -15.514 1.00 80.50 349 PHE A N 1
ATOM 2775 C CA . PHE A 1 349 ? 16.598 -8.944 -16.435 1.00 80.50 349 PHE A CA 1
ATOM 2776 C C . PHE A 1 349 ? 18.106 -9.070 -16.208 1.00 80.50 349 PHE A C 1
ATOM 2778 O O . PHE A 1 349 ? 18.867 -8.445 -16.930 1.00 80.50 349 PHE A O 1
ATOM 2785 N N . GLU A 1 350 ? 18.548 -9.821 -15.201 1.00 80.56 350 GLU A N 1
ATOM 2786 C CA . GLU A 1 350 ? 19.970 -9.866 -14.817 1.00 80.56 350 GLU A CA 1
ATOM 2787 C C . GLU A 1 350 ? 20.634 -11.204 -15.157 1.00 80.56 350 GLU A C 1
ATOM 2789 O O . GLU A 1 350 ? 21.809 -11.246 -15.494 1.00 80.56 350 GLU A O 1
ATOM 2794 N N . THR A 1 351 ? 19.878 -12.297 -15.116 1.00 90.19 351 THR A N 1
ATOM 2795 C CA . THR A 1 351 ? 20.397 -13.673 -15.156 1.00 90.19 351 THR A CA 1
ATOM 2796 C C . THR A 1 351 ? 19.760 -14.459 -16.289 1.00 90.19 351 THR A C 1
ATOM 2798 O O . THR A 1 351 ? 19.110 -15.486 -16.093 1.00 90.19 351 THR A O 1
ATOM 2801 N N . ILE A 1 352 ? 19.894 -13.909 -17.496 1.00 92.62 352 ILE A N 1
ATOM 2802 C CA . ILE A 1 352 ? 19.346 -14.494 -18.718 1.00 92.62 352 ILE A CA 1
ATOM 2803 C C . ILE A 1 352 ? 20.274 -15.600 -19.218 1.00 92.62 352 ILE A C 1
ATOM 2805 O O . ILE A 1 352 ? 21.485 -15.408 -19.323 1.00 92.62 352 ILE A O 1
ATOM 2809 N N . PHE A 1 353 ? 19.693 -16.743 -19.565 1.00 95.19 353 PHE A N 1
ATOM 2810 C CA . PHE A 1 353 ? 20.408 -17.837 -20.204 1.00 95.19 353 PHE A CA 1
ATOM 2811 C C . PHE A 1 353 ? 20.823 -17.482 -21.636 1.00 95.19 353 PHE A C 1
ATOM 2813 O O . PHE A 1 353 ? 20.059 -16.896 -22.403 1.00 95.19 353 PHE A O 1
ATOM 2820 N N . GLY A 1 354 ? 22.021 -17.907 -22.021 1.00 92.94 354 GLY A N 1
ATOM 2821 C CA . GLY A 1 354 ? 22.461 -17.977 -23.412 1.00 92.94 354 GLY A CA 1
ATOM 2822 C C . GLY A 1 354 ? 22.442 -19.416 -23.912 1.00 92.94 354 GLY A C 1
ATOM 2823 O O . GLY A 1 354 ? 22.098 -20.332 -23.166 1.00 92.94 354 GLY A O 1
ATOM 2824 N N . LYS A 1 355 ? 22.832 -19.626 -25.172 1.00 91.25 355 LYS A N 1
ATOM 2825 C CA . LYS A 1 355 ? 23.036 -20.970 -25.727 1.00 91.25 355 LYS A CA 1
ATOM 2826 C C . LYS A 1 355 ? 24.520 -21.250 -25.934 1.00 91.25 355 LYS A C 1
ATOM 2828 O O . LYS A 1 355 ? 25.184 -20.528 -26.671 1.00 91.25 355 LYS A O 1
ATOM 2833 N N . GLU A 1 356 ? 25.006 -22.341 -25.352 1.00 93.25 356 GLU A N 1
ATOM 2834 C CA . GLU A 1 356 ? 26.348 -22.886 -25.577 1.00 93.25 356 GLU A CA 1
ATOM 2835 C C . GLU A 1 356 ? 26.228 -24.391 -25.850 1.00 93.25 356 GLU A C 1
ATOM 2837 O O . GLU A 1 356 ? 25.570 -25.114 -25.106 1.00 93.25 356 GLU A O 1
ATOM 2842 N N . ASN A 1 357 ? 26.833 -24.883 -26.937 1.00 89.12 357 ASN A N 1
ATOM 2843 C CA . ASN A 1 357 ? 26.840 -26.312 -27.300 1.00 89.12 357 ASN A CA 1
ATOM 2844 C C . ASN A 1 357 ? 25.449 -26.987 -27.322 1.00 89.12 357 ASN A C 1
ATOM 2846 O O . ASN A 1 357 ? 25.313 -28.156 -26.974 1.00 89.12 357 ASN A O 1
ATOM 2850 N N . GLY A 1 358 ? 24.411 -26.248 -27.726 1.00 86.56 358 GLY A N 1
ATOM 2851 C CA . GLY A 1 358 ? 23.034 -26.752 -27.796 1.00 86.56 358 GLY A CA 1
ATOM 2852 C C . GLY A 1 358 ? 22.270 -26.738 -26.469 1.00 86.56 358 GLY A C 1
ATOM 2853 O O . GLY A 1 358 ? 21.087 -27.057 -26.478 1.00 86.56 358 GLY A O 1
ATOM 2854 N N . LYS A 1 359 ? 22.901 -26.314 -25.369 1.00 91.31 359 LYS A N 1
ATOM 2855 C CA . LYS A 1 359 ? 22.292 -26.208 -24.040 1.00 91.31 359 LYS A CA 1
ATOM 2856 C C . LYS A 1 359 ? 22.053 -24.758 -23.672 1.00 91.31 359 LYS A C 1
ATOM 2858 O O . LYS A 1 359 ? 22.789 -23.867 -24.105 1.00 91.31 359 LYS A O 1
ATOM 2863 N N . TRP A 1 360 ? 21.052 -24.525 -22.839 1.00 94.69 360 TRP A N 1
ATOM 2864 C CA . TRP A 1 360 ? 20.888 -23.236 -22.191 1.00 94.69 360 TRP A CA 1
ATOM 2865 C C . TRP A 1 360 ? 21.855 -23.151 -21.015 1.00 94.69 360 TRP A C 1
ATOM 2867 O O . TRP A 1 360 ? 21.837 -24.015 -20.139 1.00 94.69 360 TRP A O 1
ATOM 2877 N N . VAL A 1 361 ? 22.673 -22.098 -20.981 1.00 95.94 361 VAL A N 1
ATOM 2878 C CA . VAL A 1 361 ? 23.643 -21.850 -19.907 1.00 95.94 361 VAL A CA 1
ATOM 2879 C C . VAL A 1 361 ? 23.479 -20.443 -19.341 1.00 95.94 361 VAL A C 1
ATOM 2881 O O . VAL A 1 361 ? 23.360 -19.475 -20.091 1.00 95.94 361 VAL A O 1
ATOM 2884 N N . CYS A 1 362 ? 23.489 -20.325 -18.016 1.00 96.50 362 CYS A N 1
ATOM 2885 C CA . CYS A 1 362 ? 23.580 -19.057 -17.302 1.00 96.50 362 CYS A CA 1
ATOM 2886 C C . CYS A 1 362 ? 24.632 -19.188 -16.203 1.00 96.50 362 CYS A C 1
ATOM 2888 O O . CYS A 1 362 ? 24.595 -20.141 -15.432 1.00 96.50 362 CYS A O 1
ATOM 2890 N N . ARG A 1 363 ? 25.545 -18.228 -16.088 1.00 96.19 363 ARG A N 1
ATOM 2891 C CA . ARG A 1 363 ? 26.544 -18.184 -15.016 1.00 96.19 363 ARG A CA 1
ATOM 2892 C C . ARG A 1 363 ? 26.348 -16.942 -14.162 1.00 96.19 363 ARG A C 1
ATOM 2894 O O . ARG A 1 363 ? 25.964 -15.898 -14.688 1.00 96.19 363 ARG A O 1
ATOM 2901 N N . VAL A 1 364 ? 26.541 -17.076 -12.853 1.00 94.44 364 VAL A N 1
ATOM 2902 C CA . VAL A 1 364 ? 26.312 -16.014 -11.863 1.00 94.44 364 VAL A CA 1
ATOM 2903 C C . VAL A 1 364 ? 27.409 -16.067 -10.809 1.00 94.44 364 VAL A C 1
ATOM 2905 O O . VAL A 1 364 ? 27.748 -17.149 -10.338 1.00 94.44 364 VAL A O 1
ATOM 2908 N N . ASP A 1 365 ? 27.956 -14.911 -10.434 1.00 94.06 365 ASP A N 1
ATOM 2909 C CA . ASP A 1 365 ? 28.868 -14.810 -9.295 1.00 94.06 365 ASP A CA 1
ATOM 2910 C C . ASP A 1 365 ? 28.087 -14.786 -7.979 1.00 94.06 365 ASP A C 1
ATOM 2912 O O . ASP A 1 365 ? 27.419 -13.803 -7.649 1.00 94.06 365 ASP A O 1
ATOM 2916 N N . LEU A 1 366 ? 28.191 -15.868 -7.213 1.00 94.19 366 LEU A N 1
ATOM 2917 C CA . LEU A 1 366 ? 27.576 -16.027 -5.900 1.00 94.19 366 LEU A CA 1
ATOM 2918 C C . LEU A 1 366 ? 28.651 -16.158 -4.820 1.00 94.19 366 LEU A C 1
ATOM 2920 O O . LEU A 1 366 ? 29.677 -16.813 -4.999 1.00 94.19 366 LEU A O 1
ATOM 2924 N N . LYS A 1 367 ? 28.417 -15.511 -3.679 1.00 93.75 367 LYS A N 1
ATOM 2925 C CA . LYS A 1 367 ? 29.263 -15.671 -2.489 1.00 93.75 367 LYS A CA 1
ATOM 2926 C C . LYS A 1 367 ? 28.876 -16.961 -1.759 1.00 93.75 367 LYS A C 1
ATOM 2928 O O . LYS A 1 367 ? 27.784 -17.465 -2.007 1.00 93.75 367 LYS A O 1
ATOM 2933 N N . PRO A 1 368 ? 29.708 -17.458 -0.830 1.00 94.81 368 PRO A N 1
ATOM 2934 C CA . PRO A 1 368 ? 29.291 -18.543 0.045 1.00 94.81 368 PRO A CA 1
ATOM 2935 C C . PRO A 1 368 ? 27.978 -18.213 0.764 1.00 94.81 368 PRO A C 1
ATOM 2937 O O . PRO A 1 368 ? 27.807 -17.099 1.276 1.00 94.81 368 PRO A O 1
ATOM 2940 N N . GLY A 1 369 ? 27.045 -19.160 0.776 1.00 91.25 369 GLY A N 1
ATOM 2941 C CA . GLY A 1 369 ? 25.707 -18.976 1.332 1.00 91.25 369 GLY A CA 1
ATOM 2942 C C . GLY A 1 369 ? 24.642 -19.856 0.683 1.00 91.25 369 GLY A C 1
ATOM 2943 O O . GLY A 1 369 ? 24.893 -20.561 -0.294 1.00 91.25 369 GLY A O 1
ATOM 2944 N N . ARG A 1 370 ? 23.423 -19.793 1.234 1.00 89.56 370 ARG A N 1
ATOM 2945 C CA . ARG A 1 370 ? 22.262 -20.536 0.735 1.00 89.56 370 ARG A CA 1
ATOM 2946 C C . ARG A 1 370 ? 21.323 -19.629 -0.053 1.00 89.56 370 ARG A C 1
ATOM 2948 O O . ARG A 1 370 ? 20.860 -18.598 0.434 1.00 89.56 370 ARG A O 1
ATOM 2955 N N . TYR A 1 371 ? 21.002 -20.053 -1.263 1.00 90.88 371 TYR A N 1
ATOM 2956 C CA . TYR A 1 371 ? 20.192 -19.336 -2.235 1.00 90.88 371 TYR A CA 1
ATOM 2957 C C . TYR A 1 371 ? 18.972 -20.156 -2.631 1.00 90.88 371 TYR A C 1
ATOM 2959 O O . TYR A 1 371 ? 18.977 -21.383 -2.544 1.00 90.88 371 TYR A O 1
ATOM 2967 N N . ASN A 1 372 ? 17.926 -19.475 -3.092 1.00 90.56 372 ASN A N 1
ATOM 2968 C CA . ASN A 1 372 ? 16.766 -20.125 -3.687 1.00 90.56 372 ASN A CA 1
ATOM 2969 C C . ASN A 1 372 ? 16.462 -19.519 -5.060 1.00 90.56 372 ASN A C 1
ATOM 2971 O O . ASN A 1 372 ? 16.657 -18.318 -5.274 1.00 90.56 372 ASN A O 1
ATOM 2975 N N . TYR A 1 373 ? 16.036 -20.368 -5.996 1.00 92.19 373 TYR A N 1
ATOM 2976 C CA . TYR A 1 373 ? 15.788 -19.974 -7.379 1.00 92.19 373 TYR A CA 1
ATOM 2977 C C . TYR A 1 373 ? 14.748 -20.852 -8.088 1.00 92.19 373 TYR A C 1
ATOM 2979 O O . TYR A 1 373 ? 14.418 -21.962 -7.661 1.00 92.19 373 TYR A O 1
ATOM 2987 N N . LEU A 1 374 ? 14.233 -20.320 -9.194 1.00 91.69 374 LEU A N 1
ATOM 2988 C CA . LEU A 1 374 ? 13.437 -20.990 -10.219 1.00 91.69 374 LEU A CA 1
ATOM 2989 C C . LEU A 1 374 ? 13.992 -20.620 -11.593 1.00 91.69 374 LEU A C 1
ATOM 2991 O O . LEU A 1 374 ? 14.677 -19.611 -11.748 1.00 91.69 374 LEU A O 1
ATOM 2995 N N . PHE A 1 375 ? 13.618 -21.377 -12.612 1.00 93.06 375 PHE A N 1
ATOM 2996 C CA . PHE A 1 375 ? 13.727 -20.938 -13.992 1.00 93.06 375 PHE A CA 1
ATOM 2997 C C . PHE A 1 375 ? 12.400 -20.330 -14.443 1.00 93.06 375 PHE A C 1
ATOM 2999 O O . PHE A 1 375 ? 11.329 -20.911 -14.254 1.00 93.06 375 PHE A O 1
ATOM 3006 N N . LEU A 1 376 ? 12.471 -19.139 -15.032 1.00 91.31 376 LEU A N 1
ATOM 3007 C CA . LEU A 1 376 ? 11.341 -18.487 -15.682 1.00 91.31 376 LEU A CA 1
ATOM 3008 C C . LEU A 1 376 ? 11.545 -18.547 -17.191 1.00 91.31 376 LEU A C 1
ATOM 3010 O O . LEU A 1 376 ? 12.486 -17.949 -17.711 1.00 91.31 376 LEU A O 1
ATOM 3014 N N . ILE A 1 377 ? 10.644 -19.235 -17.882 1.00 91.50 377 ILE A N 1
ATOM 3015 C CA . ILE A 1 377 ? 10.605 -19.302 -19.340 1.00 91.50 377 ILE A CA 1
ATOM 3016 C C . ILE A 1 377 ? 9.574 -18.285 -19.820 1.00 91.50 377 ILE A C 1
ATOM 3018 O O . ILE A 1 377 ? 8.407 -18.346 -19.429 1.00 91.50 377 ILE A O 1
ATOM 3022 N N . ILE A 1 378 ? 10.011 -17.346 -20.650 1.00 87.81 378 ILE A N 1
ATOM 3023 C CA . ILE A 1 378 ? 9.170 -16.355 -21.318 1.00 87.81 378 ILE A CA 1
ATOM 3024 C C . ILE A 1 378 ? 9.130 -16.740 -22.792 1.00 87.81 378 ILE A C 1
ATOM 3026 O O . ILE A 1 378 ? 10.168 -16.761 -23.452 1.00 87.81 378 ILE A O 1
ATOM 3030 N N . ASN A 1 379 ? 7.949 -17.070 -23.300 1.00 86.69 379 ASN A N 1
ATOM 3031 C CA . ASN A 1 379 ? 7.767 -17.488 -24.684 1.00 86.69 379 ASN A CA 1
ATOM 3032 C C . ASN A 1 379 ? 7.613 -16.289 -25.625 1.00 86.69 379 ASN A C 1
ATOM 3034 O O . ASN A 1 379 ? 7.286 -15.179 -25.202 1.00 86.69 379 ASN A O 1
ATOM 3038 N N . LYS A 1 380 ? 7.795 -16.532 -26.926 1.00 82.31 380 LYS A N 1
ATOM 3039 C CA . LYS A 1 380 ? 7.656 -15.528 -28.000 1.00 82.31 380 LYS A CA 1
ATOM 3040 C C . LYS A 1 380 ? 6.269 -14.883 -28.071 1.00 82.31 380 LYS A C 1
ATOM 3042 O O . LYS A 1 380 ? 6.140 -13.762 -28.549 1.00 82.31 380 LYS A O 1
ATOM 3047 N N . ASP A 1 381 ? 5.237 -15.576 -27.595 1.00 79.06 381 ASP A N 1
ATOM 3048 C CA . ASP A 1 381 ? 3.864 -15.064 -27.496 1.00 79.06 381 ASP A CA 1
ATOM 3049 C C . ASP A 1 381 ? 3.600 -14.255 -26.208 1.00 79.06 381 ASP A C 1
ATOM 3051 O O . ASP A 1 381 ? 2.490 -13.771 -25.987 1.00 79.06 381 ASP A O 1
A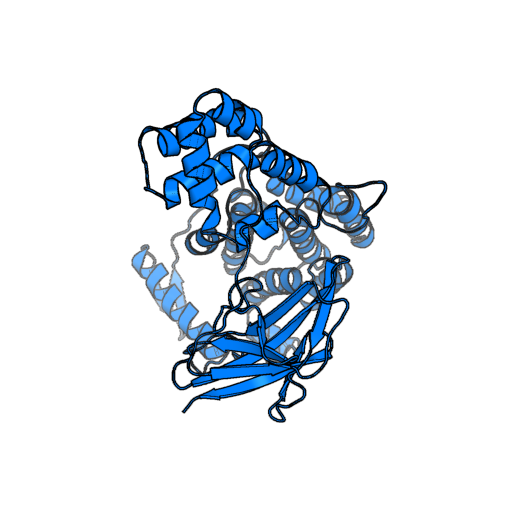TOM 3055 N N . GLY A 1 382 ? 4.615 -14.100 -25.352 1.00 73.19 382 GLY A N 1
ATOM 3056 C CA . GLY A 1 382 ? 4.544 -13.396 -24.074 1.00 73.19 382 GLY A CA 1
ATOM 3057 C C . GLY A 1 382 ? 4.053 -14.249 -22.901 1.00 73.19 382 GLY A C 1
ATOM 3058 O O . GLY A 1 382 ? 4.013 -13.751 -21.770 1.00 73.19 382 GLY A O 1
ATOM 3059 N N . THR A 1 383 ? 3.696 -15.520 -23.120 1.00 79.75 383 THR A N 1
ATOM 3060 C CA . THR A 1 383 ? 3.317 -16.430 -22.030 1.00 79.75 383 THR A CA 1
ATOM 3061 C C . THR A 1 383 ? 4.516 -16.761 -21.140 1.00 79.75 383 THR A C 1
ATOM 3063 O O . THR A 1 383 ? 5.670 -16.735 -21.570 1.00 79.75 383 THR A O 1
ATOM 3066 N N . GLN A 1 384 ? 4.249 -17.035 -19.860 1.00 86.00 384 GLN A N 1
ATOM 3067 C CA . GLN A 1 384 ? 5.277 -17.296 -18.851 1.00 86.00 384 GLN A CA 1
ATOM 3068 C C . GLN A 1 384 ? 5.053 -18.656 -18.198 1.00 86.00 384 GLN A C 1
ATOM 3070 O O . GLN A 1 384 ? 3.934 -18.975 -17.793 1.00 86.00 384 GLN A O 1
ATOM 3075 N N . LYS A 1 385 ? 6.128 -19.434 -18.059 1.00 87.56 385 LYS A N 1
ATOM 3076 C CA . LYS A 1 385 ? 6.133 -20.732 -17.383 1.00 87.56 385 LYS A CA 1
ATOM 3077 C C . LYS A 1 385 ? 7.228 -20.764 -16.322 1.00 87.56 385 LYS A C 1
ATOM 3079 O O . LYS A 1 385 ? 8.385 -20.465 -16.607 1.00 87.56 385 LYS A O 1
ATOM 3084 N N . TRP A 1 386 ? 6.850 -21.162 -15.113 1.00 88.62 386 TRP A N 1
ATOM 3085 C CA . TRP A 1 386 ? 7.777 -21.393 -14.009 1.00 88.62 386 TRP A CA 1
ATOM 3086 C C . TRP A 1 386 ? 8.247 -22.845 -14.013 1.00 88.62 386 TRP A C 1
ATOM 3088 O O . TRP A 1 386 ? 7.471 -23.762 -14.288 1.00 88.62 386 TRP A O 1
ATOM 3098 N N . LEU A 1 387 ? 9.523 -23.052 -13.714 1.00 89.69 387 LEU A N 1
ATOM 3099 C CA . LEU A 1 387 ? 10.151 -24.362 -13.702 1.00 89.69 387 LEU A CA 1
ATOM 3100 C C . LEU A 1 387 ? 11.108 -24.456 -12.510 1.00 89.69 387 LEU A C 1
ATOM 3102 O O . LEU A 1 387 ? 12.033 -23.661 -12.379 1.00 89.69 387 LEU A O 1
ATOM 3106 N N . SER A 1 388 ? 10.880 -25.432 -11.634 1.00 88.88 388 SER A N 1
ATOM 3107 C CA . SER A 1 388 ? 11.886 -25.865 -10.659 1.00 88.88 388 SER A CA 1
ATOM 3108 C C . SER A 1 388 ? 13.070 -26.474 -11.395 1.00 88.88 388 SER A C 1
ATOM 3110 O O . SER A 1 388 ? 12.852 -27.146 -12.402 1.00 88.88 388 SER A O 1
ATOM 3112 N N . ASP A 1 389 ? 14.289 -26.308 -10.887 1.00 90.75 389 ASP A N 1
ATOM 3113 C CA . ASP A 1 389 ? 15.456 -26.919 -11.511 1.00 90.75 389 ASP A CA 1
ATOM 3114 C C . ASP A 1 389 ? 15.280 -28.448 -11.559 1.00 90.75 389 ASP A C 1
ATOM 3116 O O . ASP A 1 389 ? 15.216 -29.100 -10.505 1.00 90.75 389 ASP A O 1
ATOM 3120 N N . PRO A 1 390 ? 15.151 -29.040 -12.763 1.00 87.69 390 PRO A N 1
ATOM 3121 C CA . PRO A 1 390 ? 14.876 -30.462 -12.909 1.00 87.69 390 PRO A CA 1
ATOM 3122 C C . PRO A 1 390 ? 16.010 -31.324 -12.345 1.00 87.69 390 PRO A C 1
ATOM 3124 O O . PRO A 1 390 ? 15.739 -32.440 -11.904 1.00 87.69 390 PRO A O 1
ATOM 3127 N N . ASN A 1 391 ? 17.230 -30.787 -12.289 1.00 87.69 391 ASN A N 1
ATOM 3128 C CA . ASN A 1 391 ? 18.436 -31.479 -11.850 1.00 87.69 391 ASN A CA 1
ATOM 3129 C C . ASN A 1 391 ? 18.748 -31.262 -10.364 1.00 87.69 391 ASN A C 1
ATOM 3131 O O . ASN A 1 391 ? 19.631 -31.928 -9.829 1.00 87.69 391 ASN A O 1
ATOM 3135 N N . ASN A 1 392 ? 18.025 -30.365 -9.685 1.00 88.50 392 ASN A N 1
ATOM 3136 C CA . ASN A 1 392 ? 18.233 -30.092 -8.269 1.00 88.50 392 ASN A CA 1
ATOM 3137 C C . ASN A 1 392 ? 17.212 -30.848 -7.392 1.00 88.50 392 ASN A C 1
ATOM 3139 O O . ASN A 1 392 ? 16.006 -30.570 -7.477 1.00 88.50 392 ASN A O 1
ATOM 3143 N N . PRO A 1 393 ? 17.660 -31.801 -6.551 1.00 85.50 393 PRO A N 1
ATOM 3144 C CA . PRO A 1 393 ? 16.783 -32.521 -5.637 1.00 85.50 393 PRO A CA 1
ATOM 3145 C C . PRO A 1 393 ? 16.411 -31.723 -4.375 1.00 85.50 393 PRO A C 1
ATOM 3147 O O . PRO A 1 393 ? 15.396 -32.053 -3.761 1.00 85.50 393 PRO A O 1
ATOM 3150 N N . ASP A 1 394 ? 17.176 -30.692 -3.979 1.00 87.12 394 ASP A N 1
ATOM 3151 C CA . ASP A 1 394 ? 16.844 -29.852 -2.817 1.00 87.12 394 ASP A CA 1
ATOM 3152 C C . ASP A 1 394 ? 15.779 -28.821 -3.206 1.00 87.12 394 ASP A C 1
ATOM 3154 O O . ASP A 1 394 ? 16.044 -27.833 -3.900 1.00 87.12 394 ASP A O 1
ATOM 3158 N N . ARG A 1 395 ? 14.535 -29.085 -2.790 1.00 81.69 395 ARG A N 1
ATOM 3159 C CA . ARG A 1 395 ? 13.360 -28.309 -3.192 1.00 81.69 395 ARG A CA 1
ATOM 3160 C C . ARG A 1 395 ? 12.495 -27.894 -2.006 1.00 81.69 395 ARG A C 1
ATOM 3162 O O . ARG A 1 395 ? 12.139 -28.708 -1.158 1.00 81.69 395 ARG A O 1
ATOM 3169 N N . GLY A 1 396 ? 12.081 -26.627 -1.997 1.00 71.50 396 GLY A N 1
ATOM 3170 C CA . GLY A 1 396 ? 11.146 -26.040 -1.029 1.00 71.50 396 GLY A CA 1
ATOM 3171 C C . GLY A 1 396 ? 9.745 -25.841 -1.593 1.00 71.50 396 GLY A C 1
ATOM 3172 O O . GLY A 1 396 ? 9.536 -25.906 -2.799 1.00 71.50 396 GLY A O 1
ATOM 3173 N N . ARG A 1 397 ? 8.749 -25.581 -0.743 1.00 64.81 397 ARG A N 1
ATOM 3174 C CA . ARG A 1 397 ? 7.371 -25.270 -1.175 1.00 64.81 397 ARG A CA 1
ATOM 3175 C C . ARG A 1 397 ? 7.211 -23.764 -1.426 1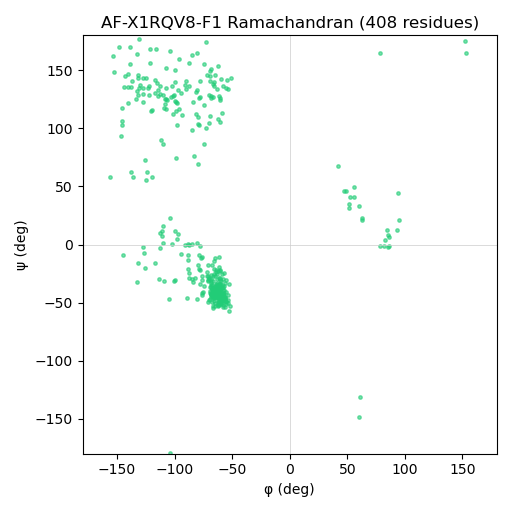.00 64.81 397 ARG A C 1
ATOM 3177 O O . ARG A 1 397 ? 7.657 -22.981 -0.594 1.00 64.81 397 ARG A O 1
ATOM 3184 N N . HIS A 1 398 ? 6.546 -23.363 -2.514 1.00 68.12 398 HIS A N 1
ATOM 3185 C CA . HIS A 1 398 ? 6.180 -21.963 -2.779 1.00 68.12 398 HIS A CA 1
ATOM 3186 C C . HIS A 1 398 ? 4.753 -21.809 -3.359 1.00 68.12 398 HIS A C 1
ATOM 3188 O O . HIS A 1 398 ? 4.082 -22.793 -3.678 1.00 68.12 398 HIS A O 1
ATOM 3194 N N . ILE A 1 399 ? 4.296 -20.551 -3.426 1.00 50.00 399 ILE A N 1
ATOM 3195 C CA . ILE A 1 399 ? 3.030 -20.037 -3.975 1.00 50.00 399 ILE A CA 1
ATOM 3196 C C . ILE A 1 399 ? 2.785 -20.562 -5.402 1.00 50.00 399 ILE A C 1
ATOM 3198 O O . ILE A 1 399 ? 3.718 -20.711 -6.191 1.00 50.00 399 ILE A O 1
ATOM 3202 N N . ASP A 1 400 ? 1.514 -20.840 -5.706 1.00 49.34 400 ASP A N 1
ATOM 3203 C CA . ASP A 1 400 ? 0.992 -21.310 -7.001 1.00 49.34 400 ASP A CA 1
ATOM 3204 C C . ASP A 1 400 ? 1.506 -22.679 -7.490 1.00 49.34 400 ASP A C 1
ATOM 3206 O O . ASP A 1 400 ? 1.439 -22.993 -8.676 1.00 49.34 400 ASP A O 1
ATOM 3210 N N . GLY A 1 401 ? 1.970 -23.537 -6.574 1.00 61.28 401 GLY A N 1
ATOM 3211 C CA . GLY A 1 401 ? 2.232 -24.957 -6.855 1.00 61.28 401 GLY A CA 1
ATOM 3212 C C . GLY A 1 401 ? 3.617 -25.281 -7.424 1.00 61.28 401 GLY A C 1
ATOM 3213 O O . GLY A 1 401 ? 3.872 -26.440 -7.748 1.00 61.28 401 GLY A O 1
ATOM 3214 N N . TYR A 1 402 ? 4.522 -24.302 -7.506 1.00 66.25 402 TYR A N 1
ATOM 3215 C CA . TYR A 1 402 ? 5.912 -24.507 -7.926 1.00 66.25 402 TYR A CA 1
ATOM 3216 C C . TYR A 1 402 ? 6.859 -24.582 -6.723 1.00 66.25 402 TYR A C 1
ATOM 3218 O O . TYR A 1 402 ? 6.623 -23.973 -5.679 1.00 66.25 402 TYR A O 1
ATOM 3226 N N . HIS A 1 403 ? 7.948 -25.336 -6.868 1.00 81.00 403 HIS A N 1
ATOM 3227 C CA . HIS A 1 403 ? 8.916 -25.572 -5.800 1.00 81.00 403 HIS A CA 1
ATOM 3228 C C . HIS A 1 403 ? 10.231 -24.834 -6.073 1.00 81.00 403 HIS A C 1
ATOM 3230 O O . HIS A 1 403 ? 10.863 -25.094 -7.096 1.00 81.00 403 HIS A O 1
ATOM 3236 N N . TYR A 1 404 ? 10.675 -23.942 -5.183 1.00 83.25 404 TYR A N 1
ATOM 3237 C CA . TYR A 1 404 ? 12.022 -23.366 -5.304 1.00 83.25 404 TYR A CA 1
ATOM 3238 C C . TYR A 1 404 ? 13.070 -24.469 -5.241 1.00 83.25 404 TYR A C 1
ATOM 3240 O O . TYR A 1 404 ? 12.921 -25.414 -4.471 1.00 83.25 404 TYR A O 1
ATOM 3248 N N . SER A 1 405 ? 14.127 -24.326 -6.031 1.00 90.75 405 SER A N 1
ATOM 3249 C CA . SER A 1 405 ? 15.354 -25.107 -5.891 1.00 90.75 405 SER A CA 1
ATOM 3250 C C . SER A 1 405 ? 16.307 -24.352 -4.974 1.00 90.75 405 SER A C 1
ATOM 3252 O O . SER A 1 405 ? 16.411 -23.127 -5.076 1.00 90.75 405 SER A O 1
ATOM 3254 N N . PHE A 1 406 ? 16.958 -25.057 -4.055 1.00 90.25 406 PHE A N 1
ATOM 3255 C CA . PHE A 1 406 ? 17.935 -24.464 -3.149 1.00 90.25 406 PHE A CA 1
ATOM 3256 C C . PHE A 1 406 ? 19.350 -24.787 -3.610 1.00 90.25 406 PHE A C 1
ATOM 3258 O O . PHE A 1 406 ? 19.654 -25.909 -4.001 1.00 90.25 406 PHE A O 1
ATOM 3265 N N . LEU A 1 407 ? 20.215 -23.784 -3.565 1.00 90.75 407 LEU A N 1
ATOM 3266 C CA . LEU A 1 407 ? 21.626 -23.900 -3.897 1.00 90.75 407 LEU A CA 1
ATOM 3267 C C . LEU A 1 407 ? 22.438 -23.459 -2.686 1.00 90.75 407 LEU A C 1
ATOM 3269 O O . LEU A 1 407 ? 22.221 -22.364 -2.174 1.00 90.75 407 LEU A O 1
ATOM 3273 N N . GLU A 1 408 ? 23.382 -24.284 -2.256 1.00 90.69 408 GLU A N 1
ATOM 3274 C CA . GLU A 1 408 ? 24.379 -23.920 -1.255 1.00 90.69 408 GLU A CA 1
ATOM 3275 C C . GLU A 1 408 ? 25.729 -23.757 -1.954 1.00 90.69 408 GLU A C 1
ATOM 3277 O O . GLU A 1 408 ? 26.153 -24.626 -2.715 1.00 90.69 408 GLU A O 1
ATOM 3282 N N . VAL A 1 409 ? 26.349 -22.595 -1.766 1.00 91.19 409 VAL A N 1
ATOM 3283 C CA . VAL A 1 409 ? 27.672 -22.260 -2.297 1.00 91.19 409 VAL A CA 1
ATOM 3284 C C . VAL A 1 409 ? 28.641 -22.282 -1.121 1.00 91.19 409 VAL A C 1
ATOM 3286 O O . VAL A 1 409 ? 28.397 -21.592 -0.128 1.00 91.19 409 VAL A O 1
ATOM 3289 N N . GLU A 1 410 ? 29.700 -23.085 -1.229 1.00 86.12 410 GLU A N 1
ATOM 3290 C CA . GLU A 1 410 ? 30.749 -23.236 -0.205 1.00 86.12 410 GLU A CA 1
ATOM 3291 C C . GLU A 1 410 ? 31.848 -22.170 -0.300 1.00 86.12 410 GLU A C 1
ATOM 3293 O O . GLU A 1 410 ? 32.210 -21.764 -1.433 1.00 86.12 410 GLU A O 1
#

Foldseek 3Di:
DLVVVVVPDDFPLSLLVQLLVQLLVCLLPDLFLVVSNVQSLQQHDCPDPLSVLLVVLVVCCVVCVQCLVVLLVVLCVPFFAPDDPDPDRGHTPDLSSSLSSLLSSLCRSCRLPLVSSLVSLVVSPRVSVVSNVSNNSSSCSNQDDVNCVVVVNPDDFDDPDPDDPPDDRGHGPVNVVVVVVVVVVVVQVVQPKDWDADPNDIDIGHPDDGSHRPRDRPDPPVDLVVVCVVCVVQLCCLLPVVVPPLVSLLVSLLVCLVSVNLVVCCVVPVVSSVSSLVSVQVPLVSLCCQQVPPDPVSVSSNVSCVVSPRDHDDQDAAPDEPDKDKDQDQPVQFPWKAWQWVVVPRDPRHFIWDDDPSITMTHHHDDFDKMWTWIWTQGPVRDIDIGERPPAPQWDDDPPGYTIGMDGDD

Radius of gyration: 26.39 Å; Cα contacts (8 Å, |Δi|>4): 583; chains: 1; bounding box: 61×56×74 Å

pLDDT: mean 88.39, std 10.51, range [44.91, 98.56]

Secondary structure (DSSP, 8-state):
-HHHHTTT--THHHHHHHHHHHHHHHHTT---HHHHHHHHGGGS-TTSHHHHHHHHHHHHHHHSTT-HHHHHHHHIIIIIS-S-TTT--S--S-HHHHHHHHHHHHHHHHTT-HHHHHHHHHHH-SSHHHHHHHHHHHHHHHHHHHHHHHTT---------SS-TTS-SS--HHHHHHHHHHHHHHHHHHTT-EEEEETTEEEEEPPP------S--SS-TT-HHHHHHHHHHHHHHHHHS-TTHHHHHHHHHHHHHHTT-HHHHHHH-HHHHHHHHHHHTT-HHHHHHHHS-SSGGGHHHHHHHHHHT-----------SSEEEEE-S--TTEEEEEEEEGGGTS-SSSSB-EEETTEEEEEE---SEEEEEEEEEEETTS-EEEE--TT---B---GGG--PEEEEE-

Solvent-accessible surface area (backbone atoms only — not comparable to full-atom values): 23008 Å² total; per-residue (Å²): 107,54,79,67,48,57,77,80,41,60,62,71,59,39,33,49,43,38,31,53,53,37,30,42,59,38,19,73,81,43,90,52,62,69,58,31,51,65,49,16,56,44,18,34,51,83,86,36,71,62,40,51,41,54,53,47,46,52,53,44,40,76,74,36,69,89,39,66,68,61,46,43,52,51,47,38,65,74,32,27,63,68,80,42,98,84,83,54,84,84,53,52,68,40,62,64,53,39,38,50,40,42,32,54,45,15,45,59,70,21,70,77,41,66,69,52,15,39,52,44,22,52,70,64,57,64,68,29,67,65,30,32,53,52,45,48,49,32,50,43,55,48,59,36,69,68,54,41,43,76,72,66,55,77,74,76,72,60,51,84,81,91,82,58,85,94,59,80,85,80,46,27,53,60,63,52,50,53,52,51,49,58,48,46,52,53,54,36,48,76,66,74,20,46,83,45,80,55,97,92,38,84,43,73,48,67,70,87,74,81,72,53,51,82,69,67,66,90,60,67,84,86,40,60,67,60,49,42,62,66,43,45,63,55,33,50,41,14,46,73,70,50,47,65,47,61,65,21,15,19,50,24,42,52,48,26,34,76,60,74,38,38,66,61,48,35,72,76,35,49,74,42,38,53,50,10,44,62,33,38,59,80,35,60,71,59,47,47,56,44,68,62,47,92,48,78,85,40,47,62,43,22,52,50,33,46,78,67,68,47,71,81,68,86,73,67,51,20,81,60,51,86,41,81,48,79,43,76,71,78,59,87,60,47,67,44,42,22,57,32,20,62,92,61,72,56,33,88,75,69,35,25,41,35,79,55,97,78,24,36,35,26,22,42,77,71,69,67,46,78,43,45,30,32,36,41,37,32,29,73,88,68,51,75,46,82,39,48,49,88,87,50,85,51,65,44,88,47,81,94,83,46,38,35,22,56,47,78,40,124

Sequence (410 aa):
GTYYTSIQVEGGSLQVTQLVTSMISMAFFMDDIEGIIKTSIMALDKNSELSRTVDSVMKWYYRYPDDYALTREKIKNNYYTTLFPEKINDVPYNVSLTNTACVIAGLLYGQGDFAESLRIIFNLGWDADCNAATAGTILGVMKGREWMMEQGWEVADRYYNATRDLMPEDETITSYGDRLVDLAEKVILNNGGKKKETKGNIIYRIPAEPVKNNVKLKRSLDNLDELKSSMRDVIVKKITDDLGGKEGWAQAGYYAISLEMAEEIKAAYPDKWARAVEALDHYPRLLYAMLYPKYPLAYRIRDLAVTTGIDMVEIKPSLSGNVEFTLEDDYPDADKIVVYGNFTNYSKFETIFGKENGKWVCRVDLKPGRYNYLFLIINKDGTQKWLSDPNNPDRGRHIDGYHYSFLEVE